Protein AF-A0A1Q3MU65-F1 (afdb_monomer_lite)

Radius of gyration: 42.73 Å; chains: 1; bounding box: 101×89×123 Å

Secondary structure (DSSP, 8-state):
--STTSSSSTTT-----PPPTT----HHHHHHHGGGS-TTS-HHHHHHHHHHHHHHHHHHHHHHHHHH-TT-HHHHHHHHHHHHHHHHTT-GGGHHHHHHHHHHHHHH-TT-HHHHHHHHHHHHHTT-HHHHHHHHHHHHHH-TT-HHHHHHHHHHHHHTT-HHHHHHHHHHHHHH-TT-HHHHHHHHHHHHHHT-HHHHHHHHHHHHHHH-TTSHHHHHHHHHHHHHHHHHHHHHHHHHHHHHHHTSPPP-PPPEEEEEEEEEEEEEEEEEEE--BTTTTT--SS-----------------S------------SSS-----------SEEEEEEEEEEEE--EEEEETT--EEEEEEEEEEEEEP-TT-PEEEEEEEEEEEEEEEEEE-TTSEEEEEEEEEEEEESS---TTS-GGG----EEEEEEEEEEEEETT--EEEEEEEEEEEEEEEEE-TTGGGSTTTHHHHEEEEEEEEEEEEEEEEEEEE-S-------TT---HHHHHHHHTT--SSGGGSTHHHHHHHHHH-SS--SS-TTSSPPTTHHHHHS-HHHHHHHHHHHTT-

pLDDT: mean 74.84, std 19.85, range [22.09, 95.06]

Foldseek 3Di:
DPDVPPPPPVVPPPPPPDPDVQDWFDPVLLVLCVVQADPPLDSVVLRCCCRPVHLVVSLVSLVVSCVVVVLRLVSLQVNLVSLVVVVVVPPVVSLVVSLVSLVSSCVSPVLQLLSLQVNLLSCVVVVVLLSSLVSLLSSCVNPVLDLQSLLSNLVSCVSVLVLQSNQLSLVVSCVRPVLDLLSLLSQLLSCLLLPVLVSNVVSLVSNCVVPPCPDPVSVVSVVLSVVSVVLVVVLVVVCVVVVVVPVPPPDDFFFKKKKKKKKKKKKKKKKKKAFAALVVLPPDPDDDDDDDDDDDDDDDDDDDDDPDDPDDDDDDVDPDRDDRRDDDQCHIDIDMDMDIDMDIDMDMDGAQDKDKDDDWDWDWAWADDPPDTDIDTDIFAKMKIKHFHDADPQQKTKMWIKIKGKDWPDDDDPPDDRVPDDTDIDIDIDTDTDIGGAQDKDWPDKDKDKDKDWDKDFDPPQCPDPPSVSHGMMIMIIIMIMIITMMMHMHTPDPPPPCPVLPPPRPSNVVCVVVVSRDPSPPTPSSSSSVSQVPDPPHPSPDDPSRDDRCPPLSPDDPSVVSVVSSVPSPD

Structure (mmCIF, N/CA/C/O backbone):
data_AF-A0A1Q3MU65-F1
#
_entry.id   AF-A0A1Q3MU65-F1
#
loop_
_atom_site.group_PDB
_atom_site.id
_atom_site.type_symbol
_atom_site.label_atom_id
_atom_site.label_alt_id
_atom_site.label_comp_id
_atom_site.label_asym_id
_atom_site.label_entity_id
_atom_site.label_seq_id
_atom_site.pdbx_PDB_ins_code
_atom_site.Cartn_x
_atom_site.Cartn_y
_atom_site.Cartn_z
_atom_site.occupancy
_atom_site.B_iso_or_equiv
_atom_site.auth_seq_id
_atom_site.auth_comp_id
_atom_site.auth_asym_id
_atom_site.auth_atom_id
_atom_site.pdbx_PDB_model_num
ATOM 1 N N . MET A 1 1 ? -37.447 -40.517 28.071 1.00 39.00 1 MET A N 1
ATOM 2 C CA . MET A 1 1 ? -36.592 -40.865 29.228 1.00 39.00 1 MET A CA 1
ATOM 3 C C . MET A 1 1 ? -35.454 -41.737 28.698 1.00 39.00 1 MET A C 1
ATOM 5 O O . MET A 1 1 ? -35.758 -42.756 28.100 1.00 39.00 1 MET A O 1
ATOM 9 N N . LYS A 1 2 ? -34.194 -41.286 28.843 1.00 32.81 2 LYS A N 1
ATOM 10 C CA . LYS A 1 2 ? -32.929 -41.868 28.318 1.00 32.81 2 LYS A CA 1
ATOM 11 C C . LYS A 1 2 ? -32.701 -41.796 26.791 1.00 32.81 2 LYS A C 1
ATOM 13 O O . LYS A 1 2 ? -32.951 -42.760 26.094 1.00 32.81 2 LYS A O 1
ATOM 18 N N . ILE A 1 3 ? -32.207 -40.643 26.318 1.00 26.06 3 ILE A N 1
ATOM 19 C CA . ILE A 1 3 ? -31.407 -40.426 25.072 1.00 26.06 3 ILE A CA 1
ATOM 20 C C . ILE A 1 3 ? -30.943 -38.952 24.962 1.00 26.06 3 ILE A C 1
ATOM 22 O O . ILE A 1 3 ? -30.071 -38.615 24.176 1.00 26.06 3 ILE A O 1
ATOM 26 N N . TRP A 1 4 ? -31.424 -38.074 25.847 1.00 23.20 4 TRP A N 1
ATOM 27 C CA . TRP A 1 4 ? -31.027 -36.660 25.943 1.00 23.20 4 TRP A CA 1
ATOM 28 C C . TRP A 1 4 ? -29.840 -36.360 26.882 1.00 23.20 4 TRP A C 1
ATOM 30 O O . TRP A 1 4 ? -29.605 -35.210 27.231 1.00 23.20 4 TRP A O 1
ATOM 40 N N . TRP A 1 5 ? -29.082 -37.377 27.305 1.00 22.45 5 TRP A N 1
ATOM 41 C CA . TRP A 1 5 ? -27.950 -37.215 28.239 1.00 22.45 5 TRP A CA 1
ATOM 42 C C . TRP A 1 5 ? -26.574 -37.542 27.639 1.00 22.45 5 TRP A C 1
ATOM 44 O O . TRP A 1 5 ? -25.574 -37.419 28.331 1.00 22.45 5 TRP A O 1
ATOM 54 N N . PHE A 1 6 ? -26.498 -37.908 26.354 1.00 22.72 6 PHE A N 1
ATOM 55 C CA . PHE A 1 6 ? -25.228 -38.251 25.692 1.00 22.72 6 PHE A CA 1
ATOM 56 C C . PHE A 1 6 ? -24.693 -37.175 24.729 1.00 22.72 6 PHE A C 1
ATOM 58 O O . PHE A 1 6 ? -23.551 -37.265 24.297 1.00 22.72 6 PHE A O 1
ATOM 65 N N . PHE A 1 7 ? -25.469 -36.125 24.437 1.00 24.47 7 PHE A N 1
ATOM 66 C CA . PHE A 1 7 ? -25.072 -35.059 23.501 1.00 24.47 7 PHE A CA 1
ATOM 67 C C . PHE A 1 7 ? -24.537 -33.782 24.171 1.00 24.47 7 PHE A C 1
ATOM 69 O O . PHE A 1 7 ? -24.092 -32.872 23.480 1.00 24.47 7 PHE A O 1
ATOM 76 N N . CYS A 1 8 ? -24.517 -33.720 25.507 1.00 22.20 8 CYS A N 1
ATOM 77 C CA . CYS A 1 8 ? -24.066 -32.540 26.258 1.00 22.20 8 CYS A CA 1
ATOM 78 C C . CYS A 1 8 ? -22.676 -32.705 26.912 1.00 22.20 8 CYS A C 1
ATOM 80 O O . CYS A 1 8 ? -22.197 -31.786 27.568 1.00 22.20 8 CYS A O 1
ATOM 82 N N . SER A 1 9 ? -22.006 -33.850 26.719 1.00 22.09 9 SER A N 1
ATOM 83 C CA . SER A 1 9 ? -20.709 -34.159 27.353 1.00 22.09 9 SER A CA 1
ATOM 84 C C . SER A 1 9 ? -19.505 -34.126 26.404 1.00 22.09 9 SER A C 1
ATOM 86 O O . SER A 1 9 ? -18.377 -34.230 26.874 1.00 22.09 9 SER A O 1
ATOM 88 N N . PHE A 1 10 ? -19.700 -33.908 25.099 1.00 24.70 10 PHE A N 1
ATOM 89 C CA . PHE A 1 10 ? -18.589 -33.791 24.138 1.00 24.70 10 PHE A CA 1
ATOM 90 C C . PHE A 1 10 ? -18.058 -32.358 23.941 1.00 24.70 10 PHE A C 1
ATOM 92 O O . PHE A 1 10 ? -17.106 -32.159 23.197 1.00 24.70 10 PHE A O 1
ATOM 99 N N . LEU A 1 11 ? -18.622 -31.367 24.644 1.00 28.59 11 LEU A N 1
ATOM 100 C CA . LEU A 1 11 ? -18.177 -29.963 24.605 1.00 28.59 11 LEU A CA 1
ATOM 101 C C . LEU A 1 11 ? -17.511 -29.476 25.908 1.00 28.59 11 LEU A C 1
ATOM 103 O O . LEU A 1 11 ? -17.136 -28.312 25.994 1.00 28.59 11 LEU A O 1
ATOM 107 N N . ILE A 1 12 ? -17.329 -30.347 26.914 1.00 28.69 12 ILE A N 1
ATOM 108 C CA . ILE A 1 12 ? -16.672 -29.997 28.197 1.00 28.69 12 ILE A CA 1
ATOM 109 C C . ILE A 1 12 ? -15.498 -30.940 28.549 1.00 28.69 12 ILE A C 1
ATOM 111 O O . ILE A 1 12 ? -14.670 -30.608 29.391 1.00 28.69 12 ILE A O 1
ATOM 115 N N . ALA A 1 13 ? -15.318 -32.063 27.851 1.00 25.31 13 ALA A N 1
ATOM 116 C CA . ALA A 1 13 ? -14.166 -32.952 28.032 1.00 25.31 13 ALA A CA 1
ATOM 117 C C . ALA A 1 13 ? -13.263 -32.934 26.789 1.00 25.31 13 ALA A C 1
ATOM 119 O O . ALA A 1 13 ? -13.209 -33.880 26.013 1.00 25.31 13 ALA A O 1
ATOM 120 N N . GLY A 1 14 ? -12.580 -31.805 26.605 1.00 27.66 14 GLY A N 1
ATOM 121 C CA . GLY A 1 14 ? -11.481 -31.626 25.657 1.00 27.66 14 GLY A CA 1
ATOM 122 C C . GLY A 1 14 ? -10.165 -31.249 26.336 1.00 27.66 14 GLY A C 1
ATOM 123 O O . GLY A 1 14 ? -9.223 -30.877 25.651 1.00 27.66 14 GLY A O 1
ATOM 124 N N . CYS A 1 15 ? -10.067 -31.386 27.663 1.00 30.02 15 CYS A N 1
ATOM 125 C CA . CYS A 1 15 ? -8.806 -31.779 28.284 1.00 30.02 15 CYS A CA 1
ATOM 126 C C . CYS A 1 15 ? -8.511 -33.218 27.832 1.00 30.02 15 CYS A C 1
ATOM 128 O O . CYS A 1 15 ? -8.656 -34.163 28.605 1.00 30.02 15 CYS A O 1
ATOM 130 N N . ALA A 1 16 ? -8.147 -33.400 26.560 1.00 27.98 16 ALA A N 1
ATOM 131 C CA . ALA A 1 16 ? -7.279 -34.510 26.223 1.00 27.98 16 ALA A CA 1
ATOM 132 C C . ALA A 1 16 ? -6.021 -34.272 27.057 1.00 27.98 16 ALA A C 1
ATOM 134 O O . ALA A 1 16 ? -5.451 -33.181 27.005 1.00 27.98 16 ALA A O 1
ATOM 135 N N . SER A 1 17 ? -5.680 -35.246 27.899 1.00 30.94 17 SER A N 1
ATOM 136 C CA . SER A 1 17 ? -4.366 -35.373 28.521 1.00 30.94 17 SER A CA 1
ATOM 137 C C . SER A 1 17 ? -3.321 -34.745 27.608 1.00 30.94 17 SER A C 1
ATOM 139 O O . SER A 1 17 ? -3.145 -35.219 26.482 1.00 30.94 17 SER A O 1
ATOM 141 N N . SER A 1 18 ? -2.700 -33.650 28.062 1.00 29.50 18 SER A N 1
ATOM 142 C CA . SER A 1 18 ? -1.551 -33.094 27.360 1.00 29.50 18 SER A CA 1
ATOM 143 C C . SER A 1 18 ? -0.600 -34.260 27.121 1.00 29.50 18 SER A C 1
ATOM 145 O O . SER A 1 18 ? -0.284 -34.954 28.100 1.00 29.50 18 SER A O 1
ATOM 147 N N . PRO A 1 19 ? -0.178 -34.517 25.878 1.00 31.98 19 PRO A N 1
ATOM 148 C CA . PRO A 1 19 ? 0.861 -35.494 25.650 1.00 31.98 19 PRO A CA 1
ATOM 149 C C . PRO A 1 19 ? 2.034 -35.088 26.543 1.00 31.98 19 PRO A C 1
ATOM 151 O O . PRO A 1 19 ? 2.392 -33.907 26.612 1.00 31.98 19 PRO A O 1
ATOM 154 N N . GLY A 1 20 ? 2.585 -36.033 27.305 1.00 27.95 20 GLY A N 1
ATOM 155 C CA . GLY A 1 20 ? 3.822 -35.768 28.031 1.00 27.95 20 GLY A CA 1
ATOM 156 C C . GLY A 1 20 ? 4.868 -35.208 27.055 1.00 27.95 20 GLY A C 1
ATOM 157 O O . GLY A 1 20 ? 4.799 -35.500 25.856 1.00 27.95 20 GLY A O 1
ATOM 158 N N . PRO A 1 21 ? 5.826 -34.389 27.517 1.00 29.97 21 PRO A N 1
ATOM 159 C CA . PRO A 1 21 ? 6.860 -33.841 26.647 1.00 29.97 21 PRO A CA 1
ATOM 160 C C . PRO A 1 21 ? 7.620 -35.004 25.983 1.00 29.97 21 PRO A C 1
ATOM 162 O O . PRO A 1 21 ? 8.436 -35.652 26.631 1.00 29.97 21 PRO A O 1
ATOM 165 N N . GLY A 1 22 ? 7.302 -35.315 24.720 1.00 41.25 22 GLY A N 1
ATOM 166 C CA . GLY A 1 22 ? 7.875 -36.457 23.995 1.00 41.25 22 GLY A CA 1
ATOM 167 C C . GLY A 1 22 ? 6.942 -37.221 23.046 1.00 41.25 22 GLY A C 1
ATOM 168 O O . GLY A 1 22 ? 7.443 -37.981 22.222 1.00 41.25 22 GLY A O 1
ATOM 169 N N . GLU A 1 23 ? 5.620 -37.041 23.096 1.00 46.47 23 GLU A N 1
ATOM 170 C CA . GLU A 1 23 ? 4.720 -37.705 22.137 1.00 46.47 23 GLU A CA 1
ATOM 171 C C . GLU A 1 23 ? 4.645 -36.927 20.805 1.00 46.47 23 GLU A C 1
ATOM 173 O O . GLU A 1 23 ? 4.354 -35.728 20.765 1.00 46.47 23 GLU A O 1
ATOM 178 N N . GLY A 1 24 ? 4.967 -37.607 19.696 1.00 55.44 24 GLY A N 1
ATOM 179 C CA . GLY A 1 24 ? 4.911 -37.058 18.334 1.00 55.44 24 GLY A CA 1
ATOM 180 C C . GLY A 1 24 ? 3.488 -36.702 17.872 1.00 55.44 24 GLY A C 1
ATOM 181 O O . GLY A 1 24 ? 2.519 -36.859 18.610 1.00 55.44 24 GLY A O 1
ATOM 182 N N . LEU A 1 25 ? 3.336 -36.219 16.629 1.00 61.00 25 LEU A N 1
ATOM 183 C CA . LEU A 1 25 ? 2.007 -35.936 16.060 1.00 61.00 25 LEU A CA 1
ATOM 184 C C . LEU A 1 25 ? 1.101 -37.178 16.140 1.00 61.00 25 LEU A C 1
ATOM 186 O O . LEU A 1 25 ? 1.447 -38.235 15.614 1.00 61.00 25 LEU A O 1
ATOM 190 N N . GLN A 1 26 ? -0.076 -37.034 16.755 1.00 64.31 26 GLN A N 1
ATOM 191 C CA . GLN A 1 26 ? -1.047 -38.123 16.880 1.00 64.31 26 GLN A CA 1
ATOM 192 C C . GLN A 1 26 ? -1.518 -38.614 15.495 1.00 64.31 26 GLN A C 1
ATOM 194 O O . GLN A 1 26 ? -1.752 -37.799 14.600 1.00 64.31 26 GLN A O 1
ATOM 199 N N . PRO A 1 27 ? -1.752 -39.924 15.308 1.00 66.00 27 PRO A N 1
ATOM 200 C CA . PRO A 1 27 ? -2.119 -40.495 14.006 1.00 66.00 27 PRO A CA 1
ATOM 201 C C . PRO A 1 27 ? -3.428 -39.921 13.438 1.00 66.00 27 PRO A C 1
ATOM 203 O O . PRO A 1 27 ? -3.537 -39.692 12.236 1.00 66.00 27 PRO A O 1
ATOM 206 N N . VAL A 1 28 ? -4.382 -39.575 14.308 1.00 66.44 28 VAL A N 1
ATOM 207 C CA . VAL A 1 28 ? -5.668 -38.952 13.941 1.00 66.44 28 VAL A CA 1
ATOM 208 C C . VAL A 1 28 ? -5.478 -37.607 13.225 1.00 66.44 28 VAL A C 1
ATOM 210 O O . VAL A 1 28 ? -6.265 -37.229 12.362 1.00 66.44 28 VAL A O 1
ATOM 213 N N . ILE A 1 29 ? -4.424 -36.865 13.564 1.00 64.19 29 ILE A N 1
ATOM 214 C CA . ILE A 1 29 ? -4.100 -35.570 12.951 1.00 64.19 29 ILE A CA 1
ATOM 215 C C . ILE A 1 29 ? -3.572 -35.767 11.526 1.00 64.19 29 ILE A C 1
ATOM 217 O O . ILE A 1 29 ? -3.898 -34.996 10.622 1.00 64.19 29 ILE A O 1
ATOM 221 N N . LEU A 1 30 ? -2.776 -36.814 11.319 1.00 69.94 30 LEU A N 1
ATOM 222 C CA . LEU A 1 30 ? -2.179 -37.130 10.025 1.00 69.94 30 LEU A CA 1
ATOM 223 C C . LEU A 1 30 ? -3.255 -37.582 9.031 1.00 69.94 30 LEU A C 1
ATOM 225 O O . LEU A 1 30 ? -3.238 -37.156 7.879 1.00 69.94 30 LEU A O 1
ATOM 229 N N . GLU A 1 31 ? -4.259 -38.338 9.481 1.00 71.06 31 GLU A N 1
ATOM 230 C CA . GLU A 1 31 ? -5.426 -38.661 8.650 1.00 71.06 31 GLU A CA 1
ATOM 231 C C . GLU A 1 31 ? -6.207 -37.411 8.221 1.00 71.06 31 GLU A C 1
ATOM 233 O O . GLU A 1 31 ? -6.632 -37.317 7.071 1.00 71.06 31 GLU A O 1
ATOM 238 N N . LYS A 1 32 ? -6.336 -36.415 9.106 1.00 70.50 32 LYS A N 1
ATOM 239 C CA . LYS A 1 32 ? -7.050 -35.159 8.816 1.00 70.50 32 LYS A CA 1
ATOM 240 C C . LYS A 1 32 ? -6.318 -34.237 7.845 1.00 70.50 32 LYS A C 1
ATOM 242 O O . LYS A 1 32 ? -6.966 -33.501 7.109 1.00 70.50 32 LYS A O 1
ATOM 247 N N . MET A 1 33 ? -4.986 -34.256 7.831 1.00 72.88 33 MET A N 1
ATOM 248 C CA . MET A 1 33 ? -4.192 -33.469 6.877 1.00 72.88 33 MET A CA 1
ATOM 249 C C . MET A 1 33 ? -4.111 -34.115 5.490 1.00 72.88 33 MET A C 1
ATOM 251 O O . MET A 1 33 ? -3.923 -33.411 4.499 1.00 72.88 33 MET A O 1
ATOM 255 N N . ARG A 1 34 ? -4.296 -35.437 5.403 1.00 78.88 34 ARG A N 1
ATOM 256 C CA . ARG A 1 34 ? -4.172 -36.222 4.169 1.00 78.88 34 ARG A CA 1
ATOM 257 C C . ARG A 1 34 ? -4.911 -35.660 2.940 1.00 78.88 34 ARG A C 1
ATOM 259 O O . ARG A 1 34 ? -4.275 -35.618 1.895 1.00 78.88 34 ARG A O 1
ATOM 266 N N . PRO A 1 35 ? -6.178 -35.201 2.998 1.00 81.75 35 PRO A N 1
ATOM 267 C CA . PRO A 1 35 ? -6.878 -34.727 1.798 1.00 81.75 35 PRO A CA 1
ATOM 268 C C . PRO A 1 35 ? -6.326 -33.412 1.225 1.00 81.75 35 PRO A C 1
ATOM 270 O O . PRO A 1 35 ? -6.610 -33.081 0.077 1.00 81.75 35 PRO A O 1
ATOM 273 N N . HIS A 1 36 ? -5.553 -32.648 2.000 1.00 82.19 36 HIS A N 1
ATOM 274 C CA . HIS A 1 36 ? -5.053 -31.331 1.592 1.00 82.19 36 HIS A CA 1
ATOM 275 C C . HIS A 1 36 ? -3.617 -31.365 1.054 1.00 82.19 36 HIS A C 1
ATOM 277 O O . HIS A 1 36 ? -3.122 -30.366 0.520 1.00 82.19 36 HIS A O 1
ATOM 283 N N . VAL A 1 37 ? -2.942 -32.506 1.173 1.00 85.00 37 VAL A N 1
ATOM 284 C CA . VAL A 1 37 ? -1.525 -32.668 0.853 1.00 85.00 37 VAL A CA 1
ATOM 285 C C . VAL A 1 37 ? -1.368 -33.734 -0.245 1.00 85.00 37 VAL A C 1
ATOM 287 O O . VAL A 1 37 ? -2.179 -34.654 -0.296 1.00 85.00 37 VAL A O 1
ATOM 290 N N . PRO A 1 38 ? -0.386 -33.629 -1.165 1.00 87.12 38 PRO A N 1
ATOM 291 C CA . PRO A 1 38 ? -0.252 -34.594 -2.258 1.00 87.12 38 PRO A CA 1
ATOM 292 C C . PRO A 1 38 ? 0.031 -36.020 -1.764 1.00 87.12 38 PRO A C 1
ATOM 294 O O . PRO A 1 38 ? 0.754 -36.190 -0.785 1.00 87.12 38 PRO A O 1
ATOM 297 N N . ASP A 1 39 ? -0.433 -37.038 -2.497 1.00 85.69 39 ASP A N 1
ATOM 298 C CA . ASP A 1 39 ? -0.292 -38.458 -2.113 1.00 85.69 39 ASP A CA 1
ATOM 299 C C . ASP A 1 39 ? 1.160 -38.907 -1.879 1.00 85.69 39 ASP A C 1
ATOM 301 O O . ASP A 1 39 ? 1.423 -39.791 -1.064 1.00 85.69 39 ASP A O 1
ATOM 305 N N . PHE A 1 40 ? 2.119 -38.299 -2.584 1.00 87.38 40 PHE A N 1
ATOM 306 C CA . PHE A 1 40 ? 3.542 -38.616 -2.441 1.00 87.38 40 PHE A CA 1
ATOM 307 C C . PHE A 1 40 ? 4.171 -38.039 -1.162 1.00 87.38 40 PHE A C 1
ATOM 309 O O . PHE A 1 40 ? 5.275 -38.434 -0.788 1.00 87.38 40 PHE A O 1
ATOM 316 N N . PHE A 1 41 ? 3.511 -37.090 -0.494 1.00 89.12 41 PHE A N 1
ATOM 317 C CA . PHE A 1 41 ? 4.013 -36.498 0.738 1.00 89.12 41 PHE A CA 1
ATOM 318 C C . PHE A 1 41 ? 3.663 -37.392 1.925 1.00 89.12 41 PHE A C 1
ATOM 320 O O . PHE A 1 41 ? 2.512 -37.482 2.360 1.00 89.12 41 PHE A O 1
ATOM 327 N N . ASN A 1 42 ? 4.674 -38.052 2.483 1.00 88.25 42 ASN A N 1
ATOM 328 C CA . ASN A 1 42 ? 4.468 -38.968 3.591 1.00 88.25 42 ASN A CA 1
ATOM 329 C C . ASN A 1 42 ? 4.348 -38.197 4.916 1.00 88.25 42 ASN A C 1
ATOM 331 O O . ASN A 1 42 ? 5.341 -37.814 5.537 1.00 88.25 42 ASN A O 1
ATOM 335 N N . LEU A 1 43 ? 3.108 -38.010 5.373 1.00 83.88 43 LEU A N 1
ATOM 336 C CA . LEU A 1 43 ? 2.783 -37.314 6.622 1.00 83.88 43 LEU A CA 1
ATOM 337 C C . LEU A 1 43 ? 3.397 -37.978 7.867 1.00 83.88 43 LEU A C 1
ATOM 339 O O . LEU A 1 43 ? 3.814 -37.275 8.788 1.00 83.88 43 LEU A O 1
ATOM 343 N N . ASN A 1 44 ? 3.524 -39.308 7.886 1.00 84.69 44 ASN A N 1
ATOM 344 C CA . ASN A 1 44 ? 4.162 -40.025 8.996 1.00 84.69 44 ASN A CA 1
ATOM 345 C C . ASN A 1 44 ? 5.668 -39.745 9.037 1.00 84.69 44 ASN A C 1
ATOM 347 O O . ASN A 1 44 ? 6.233 -39.516 10.106 1.00 84.69 44 ASN A O 1
ATOM 351 N N . GLN A 1 45 ? 6.313 -39.715 7.868 1.00 85.94 45 GLN A N 1
ATOM 352 C CA . GLN A 1 45 ? 7.723 -39.349 7.757 1.00 85.94 45 GLN A CA 1
ATOM 353 C C . GLN A 1 45 ? 7.944 -37.892 8.185 1.00 85.94 45 GLN A C 1
ATOM 355 O O . GLN A 1 45 ? 8.862 -37.614 8.953 1.00 85.94 45 GLN A O 1
ATOM 360 N N . PHE A 1 46 ? 7.077 -36.973 7.752 1.00 87.25 46 PHE A N 1
ATOM 361 C CA . PHE A 1 46 ? 7.111 -35.577 8.188 1.00 87.25 46 PHE A CA 1
ATOM 362 C C . PHE A 1 46 ? 7.014 -35.449 9.716 1.00 87.25 46 PHE A C 1
ATOM 364 O O . PHE A 1 46 ? 7.824 -34.751 10.327 1.00 87.25 46 PHE A O 1
ATOM 371 N N . ALA A 1 47 ? 6.076 -36.165 10.343 1.00 82.69 47 ALA A N 1
ATOM 372 C CA . ALA A 1 47 ? 5.913 -36.176 11.794 1.00 82.69 47 ALA A CA 1
ATOM 373 C C . ALA A 1 47 ? 7.169 -36.670 12.531 1.00 82.69 47 ALA A C 1
ATOM 375 O O . ALA A 1 47 ? 7.579 -36.052 13.513 1.00 82.69 47 ALA A O 1
ATOM 376 N N . GLN A 1 48 ? 7.802 -37.739 12.035 1.00 84.12 48 GLN A N 1
ATOM 377 C CA . GLN A 1 48 ? 9.041 -38.286 12.604 1.00 84.12 48 GLN A CA 1
ATOM 378 C C . GLN A 1 48 ? 10.229 -37.331 12.456 1.00 84.12 48 GLN A C 1
ATOM 380 O O . GLN A 1 48 ? 11.017 -37.166 13.387 1.00 84.12 48 GLN A O 1
ATOM 385 N N . ILE A 1 49 ? 10.370 -36.685 11.294 1.00 86.19 49 ILE A N 1
ATOM 386 C CA . ILE A 1 49 ? 11.420 -35.683 11.068 1.00 86.19 49 ILE A CA 1
ATOM 387 C C . ILE A 1 49 ? 11.228 -34.520 12.040 1.00 86.19 49 ILE A C 1
ATOM 389 O O . ILE A 1 49 ? 12.190 -34.073 12.664 1.00 86.19 49 ILE A O 1
ATOM 393 N N . LEU A 1 50 ? 9.987 -34.063 12.213 1.00 84.31 50 LEU A N 1
ATOM 394 C CA . LEU A 1 50 ? 9.694 -32.945 13.093 1.00 84.31 50 LEU A CA 1
ATOM 395 C C . LEU A 1 50 ? 9.995 -33.262 14.564 1.00 84.31 50 LEU A C 1
ATOM 397 O O . LEU A 1 50 ? 10.566 -32.413 15.249 1.00 84.31 50 LEU A O 1
ATOM 401 N N . SER A 1 51 ? 9.647 -34.463 15.041 1.00 81.44 51 SER A N 1
ATOM 402 C CA . SER A 1 51 ? 9.910 -34.870 16.426 1.00 81.44 51 SER A CA 1
ATOM 403 C C . SER A 1 51 ? 11.394 -35.115 16.700 1.00 81.44 51 SER A C 1
ATOM 405 O O . SER A 1 51 ? 11.883 -34.741 17.762 1.00 81.44 51 SER A O 1
ATOM 407 N N . ASN A 1 52 ? 12.116 -35.725 15.754 1.00 83.06 52 ASN A N 1
ATOM 408 C CA . ASN A 1 52 ? 13.468 -36.236 16.003 1.00 83.06 52 ASN A CA 1
ATOM 409 C C . ASN A 1 52 ? 14.575 -35.270 15.557 1.00 83.06 52 ASN A C 1
ATOM 411 O O . ASN A 1 52 ? 15.612 -35.182 16.208 1.00 83.06 52 ASN A O 1
ATOM 415 N N . GLN A 1 53 ? 14.386 -34.580 14.429 1.00 81.06 53 GLN A N 1
ATOM 416 C CA . GLN A 1 53 ? 15.421 -33.771 13.765 1.00 81.06 53 GLN A CA 1
ATOM 417 C C . GLN A 1 53 ? 15.130 -32.260 13.797 1.00 81.06 53 GLN A C 1
ATOM 419 O O . GLN A 1 53 ? 15.976 -31.453 13.396 1.00 81.06 53 GLN A O 1
ATOM 424 N N . GLY A 1 54 ? 13.946 -31.864 14.271 1.00 84.31 54 GLY A N 1
ATOM 425 C CA . GLY A 1 54 ? 13.546 -30.473 14.464 1.00 84.31 54 GLY A CA 1
ATOM 426 C C . GLY A 1 54 ? 12.986 -29.773 13.219 1.00 84.31 54 GLY A C 1
ATOM 427 O O . GLY A 1 54 ? 12.857 -30.335 12.129 1.00 84.31 54 GLY A O 1
ATOM 428 N N . THR A 1 55 ? 12.643 -28.495 13.392 1.00 87.62 55 THR A N 1
ATOM 429 C CA . THR A 1 55 ? 11.967 -27.640 12.395 1.00 87.62 55 THR A CA 1
ATOM 430 C C . THR A 1 55 ? 12.773 -27.460 11.109 1.00 87.62 55 THR A C 1
ATOM 432 O O . THR A 1 55 ? 12.189 -27.409 10.028 1.00 87.62 55 THR A O 1
ATOM 435 N N . GLY A 1 56 ? 14.107 -27.389 11.207 1.00 88.75 56 GLY A N 1
ATOM 436 C CA . GLY A 1 56 ? 15.021 -27.206 10.072 1.00 88.75 56 GLY A CA 1
ATOM 437 C C . GLY A 1 56 ? 14.885 -28.304 9.019 1.00 88.75 56 GLY A C 1
ATOM 438 O O . GLY A 1 56 ? 14.591 -28.028 7.855 1.00 88.75 56 GLY A O 1
ATOM 439 N N . HIS A 1 57 ? 15.029 -29.559 9.450 1.00 90.19 57 HIS A N 1
ATOM 440 C CA . HIS A 1 57 ? 14.900 -30.732 8.585 1.00 90.19 57 HIS A CA 1
ATOM 441 C C . HIS A 1 57 ? 13.467 -30.904 8.069 1.00 90.19 57 HIS A C 1
ATOM 443 O O . HIS A 1 57 ? 13.268 -31.250 6.904 1.00 90.19 57 HIS A O 1
ATOM 449 N N . ALA A 1 58 ? 12.466 -30.580 8.894 1.00 90.44 58 ALA A N 1
ATOM 450 C CA . ALA A 1 58 ? 11.069 -30.600 8.474 1.00 90.44 58 ALA A CA 1
ATOM 451 C C . ALA A 1 58 ? 10.797 -29.599 7.333 1.00 90.44 58 ALA A C 1
ATOM 453 O O . ALA A 1 58 ? 10.136 -29.952 6.358 1.00 90.44 58 ALA A O 1
ATOM 454 N N . SER A 1 59 ? 11.353 -28.381 7.395 1.00 92.69 59 SER A N 1
ATOM 455 C CA . SER A 1 59 ? 11.218 -27.405 6.301 1.00 92.69 59 SER A CA 1
ATOM 456 C C . SER A 1 59 ? 11.933 -27.875 5.036 1.00 92.69 59 SER A C 1
ATOM 458 O O . SER A 1 59 ? 11.392 -27.715 3.946 1.00 92.69 59 SER A O 1
ATOM 460 N N . LEU A 1 60 ? 13.107 -28.510 5.143 1.00 92.12 60 LEU A N 1
ATOM 461 C CA . LEU A 1 60 ? 13.786 -29.095 3.978 1.00 92.12 60 LEU A CA 1
ATOM 462 C C . LEU A 1 60 ? 12.924 -30.161 3.288 1.00 92.12 60 LEU A C 1
ATOM 464 O O . LEU A 1 60 ? 12.789 -30.125 2.066 1.00 92.12 60 LEU A O 1
ATOM 468 N N . TYR A 1 61 ? 12.291 -31.049 4.057 1.00 93.44 61 TYR A N 1
ATOM 469 C CA . TYR A 1 61 ? 11.374 -32.058 3.522 1.00 93.44 61 TYR A CA 1
ATOM 470 C C . TYR A 1 61 ? 10.163 -31.425 2.817 1.00 93.44 61 TYR A C 1
ATOM 472 O O . TYR A 1 61 ? 9.808 -31.810 1.703 1.00 93.44 61 TYR A O 1
ATOM 480 N N . VAL A 1 62 ? 9.567 -30.388 3.414 1.00 92.62 62 VAL A N 1
ATOM 481 C CA . VAL A 1 62 ? 8.457 -29.647 2.793 1.00 92.62 62 VAL A CA 1
ATOM 482 C C . VAL A 1 62 ? 8.909 -28.916 1.523 1.00 92.62 62 VAL A C 1
ATOM 484 O O . VAL A 1 62 ? 8.192 -28.933 0.528 1.00 92.62 62 VAL A O 1
ATOM 487 N N . ASN A 1 63 ? 10.112 -28.337 1.496 1.00 93.31 63 ASN A N 1
ATOM 488 C CA . ASN A 1 63 ? 10.662 -27.682 0.303 1.00 93.31 63 ASN A CA 1
ATOM 489 C C . ASN A 1 63 ? 10.934 -28.675 -0.839 1.00 93.31 63 ASN A C 1
ATOM 491 O O . ASN A 1 63 ? 10.708 -28.344 -2.003 1.00 93.31 63 ASN A O 1
ATOM 495 N N . GLN A 1 64 ? 11.364 -29.902 -0.526 1.00 93.31 64 GLN A N 1
ATOM 496 C CA . GLN A 1 64 ? 11.469 -30.985 -1.512 1.00 93.31 64 GLN A CA 1
ATOM 497 C C . GLN A 1 64 ? 10.096 -31.371 -2.072 1.00 93.31 64 GLN A C 1
ATOM 499 O O . GLN A 1 64 ? 9.962 -31.597 -3.268 1.00 93.31 64 GLN A O 1
ATOM 504 N N . ALA A 1 65 ? 9.057 -31.391 -1.240 1.00 92.12 65 ALA A N 1
ATOM 505 C CA . ALA A 1 65 ? 7.698 -31.637 -1.711 1.00 92.12 65 ALA A CA 1
ATOM 506 C C . ALA A 1 65 ? 7.158 -30.480 -2.572 1.00 92.12 65 ALA A C 1
ATOM 508 O O . ALA A 1 65 ? 6.489 -30.708 -3.580 1.00 92.12 65 ALA A O 1
ATOM 509 N N . LEU A 1 66 ? 7.489 -29.237 -2.214 1.00 93.19 66 LEU A N 1
ATOM 510 C CA . LEU A 1 66 ? 7.122 -28.037 -2.968 1.00 93.19 66 LEU A CA 1
ATOM 511 C C . LEU A 1 66 ? 7.806 -27.956 -4.338 1.00 93.19 66 LEU A C 1
ATOM 513 O O . LEU A 1 66 ? 7.220 -27.384 -5.254 1.00 93.19 66 LEU A O 1
ATOM 517 N N . SER A 1 67 ? 8.998 -28.539 -4.518 1.00 92.38 67 SER A N 1
ATOM 518 C CA . SER A 1 67 ? 9.629 -28.611 -5.845 1.00 92.38 67 SER A CA 1
ATOM 519 C C . SER A 1 67 ? 8.851 -29.519 -6.806 1.00 92.38 67 SER A C 1
ATOM 521 O O . SER A 1 67 ? 8.824 -29.256 -8.007 1.00 92.38 67 SER A O 1
ATOM 523 N N . MET A 1 68 ? 8.163 -30.536 -6.275 1.00 92.38 68 MET A N 1
ATOM 524 C CA . MET A 1 68 ? 7.301 -31.443 -7.040 1.00 92.38 68 MET A CA 1
ATOM 525 C C . MET A 1 68 ? 5.879 -30.889 -7.222 1.00 92.38 68 MET A C 1
ATOM 527 O O . MET A 1 68 ? 5.291 -31.036 -8.290 1.00 92.38 68 MET A O 1
ATOM 531 N N . ALA A 1 69 ? 5.322 -30.230 -6.199 1.00 92.00 69 ALA A N 1
ATOM 532 C CA . ALA A 1 69 ? 3.970 -29.665 -6.212 1.00 92.00 69 ALA A CA 1
ATOM 533 C C . ALA A 1 69 ? 3.952 -28.177 -5.799 1.00 92.00 69 ALA A C 1
ATOM 535 O O . ALA A 1 69 ? 3.422 -27.829 -4.739 1.00 92.00 69 ALA A O 1
ATOM 536 N N . PRO A 1 70 ? 4.452 -27.258 -6.650 1.00 91.62 70 PRO A N 1
ATOM 537 C CA . PRO A 1 70 ? 4.592 -25.841 -6.295 1.00 91.62 70 PRO A CA 1
ATOM 538 C C . PRO A 1 70 ? 3.253 -25.108 -6.120 1.00 91.62 70 PRO A C 1
ATOM 540 O O . PRO A 1 70 ? 3.214 -24.036 -5.518 1.00 91.62 70 PRO A O 1
ATOM 543 N N . ARG A 1 71 ? 2.151 -25.671 -6.637 1.00 91.94 71 ARG A N 1
ATOM 544 C CA . ARG A 1 71 ? 0.792 -25.104 -6.561 1.00 91.94 71 ARG A CA 1
ATOM 545 C C . ARG A 1 71 ? -0.059 -25.685 -5.424 1.00 91.94 71 ARG A C 1
ATOM 547 O O . ARG A 1 71 ? -1.266 -25.491 -5.435 1.00 91.94 71 ARG A O 1
ATOM 554 N N . ASN A 1 72 ? 0.519 -26.404 -4.460 1.00 90.44 72 ASN A N 1
ATOM 555 C CA . ASN A 1 72 ? -0.241 -26.893 -3.308 1.00 90.44 72 ASN A CA 1
ATOM 556 C C . ASN A 1 72 ? -0.238 -25.854 -2.168 1.00 90.44 72 ASN A C 1
ATOM 558 O O . ASN A 1 72 ? 0.806 -25.578 -1.576 1.00 90.44 72 ASN A O 1
ATOM 562 N N . ALA A 1 73 ? -1.406 -25.290 -1.844 1.00 90.12 73 ALA A N 1
ATOM 563 C CA . ALA A 1 73 ? -1.544 -24.265 -0.804 1.00 90.12 73 ALA A CA 1
ATOM 564 C C . ALA A 1 73 ? -1.200 -24.779 0.607 1.00 90.12 73 ALA A C 1
ATOM 566 O O . ALA A 1 73 ? -0.587 -24.054 1.389 1.00 90.12 73 ALA A O 1
ATOM 567 N N . CYS A 1 74 ? -1.549 -26.030 0.926 1.00 88.69 74 CYS A N 1
ATOM 568 C CA . CYS A 1 74 ? -1.307 -26.626 2.240 1.00 88.69 74 CYS A CA 1
ATOM 569 C C . CYS A 1 74 ? 0.194 -26.776 2.530 1.00 88.69 74 CYS A C 1
ATOM 571 O O . CYS A 1 74 ? 0.641 -26.438 3.622 1.00 88.69 74 CYS A O 1
ATOM 573 N N . LEU A 1 75 ? 0.997 -27.185 1.541 1.00 91.06 75 LEU A N 1
ATOM 574 C CA . LEU A 1 75 ? 2.454 -27.272 1.686 1.00 91.06 75 LEU A CA 1
ATOM 575 C C . LEU A 1 75 ? 3.097 -25.899 1.942 1.00 91.06 75 LEU A C 1
ATOM 577 O O . LEU A 1 75 ? 3.966 -25.785 2.807 1.00 91.06 75 LEU A O 1
ATOM 581 N N . HIS A 1 76 ? 2.650 -24.846 1.245 1.00 92.56 76 HIS A N 1
ATOM 582 C CA . HIS A 1 76 ? 3.102 -23.473 1.522 1.00 92.56 76 HIS A CA 1
ATOM 583 C C . HIS A 1 76 ? 2.697 -23.016 2.927 1.00 92.56 76 HIS A C 1
ATOM 585 O O . HIS A 1 76 ? 3.513 -22.421 3.627 1.00 92.56 76 HIS A O 1
ATOM 591 N N . LEU A 1 77 ? 1.482 -23.349 3.376 1.00 90.00 77 LEU A N 1
ATOM 592 C CA . LEU A 1 77 ? 1.006 -23.042 4.727 1.00 90.00 77 LEU A CA 1
ATOM 593 C C . LEU A 1 77 ? 1.855 -23.741 5.798 1.00 90.00 77 LEU A C 1
ATOM 595 O O . LEU A 1 77 ? 2.313 -23.082 6.731 1.00 90.00 77 LEU A O 1
ATOM 599 N N . ILE A 1 78 ? 2.116 -25.045 5.646 1.00 89.12 78 ILE A N 1
ATOM 600 C CA . ILE A 1 78 ? 2.976 -25.814 6.560 1.00 89.12 78 ILE A CA 1
ATOM 601 C C . ILE A 1 78 ? 4.374 -25.188 6.612 1.00 89.12 78 ILE A C 1
ATOM 603 O O . ILE A 1 78 ? 4.925 -25.004 7.695 1.00 89.12 78 ILE A O 1
ATOM 607 N N . ASN A 1 79 ? 4.945 -24.814 5.465 1.00 92.19 79 ASN A N 1
ATOM 608 C CA . ASN A 1 79 ? 6.268 -24.195 5.419 1.00 92.19 79 ASN A CA 1
ATOM 609 C C . ASN A 1 79 ? 6.290 -22.809 6.087 1.00 92.19 79 ASN A C 1
ATOM 611 O O . ASN A 1 79 ? 7.214 -22.504 6.837 1.00 92.19 79 ASN A O 1
ATOM 615 N N . GLY A 1 80 ? 5.251 -21.993 5.874 1.00 91.69 80 GLY A N 1
ATOM 616 C CA . GLY A 1 80 ? 5.087 -20.700 6.545 1.00 91.69 80 GLY A CA 1
ATOM 617 C C . GLY A 1 80 ? 5.029 -20.838 8.063 1.00 91.69 80 GLY A C 1
ATOM 618 O O . GLY A 1 80 ? 5.733 -20.121 8.775 1.00 91.69 80 GLY A O 1
ATOM 619 N N . PHE A 1 81 ? 4.290 -21.836 8.546 1.00 88.31 81 PHE A N 1
ATOM 620 C CA . PHE A 1 81 ? 4.229 -22.177 9.964 1.00 88.31 81 PHE A CA 1
ATOM 621 C C . PHE A 1 81 ? 5.584 -22.639 10.520 1.00 88.31 81 PHE A C 1
ATOM 623 O O . PHE A 1 81 ? 5.993 -22.214 11.601 1.00 88.31 81 PHE A O 1
ATOM 630 N N . LEU A 1 82 ? 6.331 -23.457 9.772 1.00 90.81 82 LEU A N 1
ATOM 631 C CA . LEU A 1 82 ? 7.678 -23.879 10.168 1.00 90.81 82 LEU A CA 1
ATOM 632 C C . LEU A 1 82 ? 8.653 -22.696 10.245 1.00 90.81 82 LEU A C 1
ATOM 634 O O . LEU A 1 82 ? 9.418 -22.610 11.202 1.00 90.81 82 LEU A O 1
ATOM 638 N N . TYR A 1 83 ? 8.615 -21.765 9.288 1.00 92.75 83 TYR A N 1
ATOM 639 C CA . TYR A 1 83 ? 9.444 -20.555 9.320 1.00 92.75 83 TYR A CA 1
ATOM 640 C C . TYR A 1 83 ? 9.107 -19.637 10.494 1.00 92.75 83 TYR A C 1
ATOM 642 O O . TYR A 1 83 ? 10.001 -19.052 11.111 1.00 92.75 83 TYR A O 1
ATOM 650 N N . GLU A 1 84 ? 7.829 -19.528 10.835 1.00 88.19 84 GLU A N 1
ATOM 651 C CA . GLU A 1 84 ? 7.382 -18.790 12.009 1.00 88.19 84 GLU A CA 1
ATOM 652 C C . GLU A 1 84 ? 7.888 -19.436 13.308 1.00 88.19 84 GLU A C 1
ATOM 654 O O . GLU A 1 84 ? 8.370 -18.743 14.206 1.00 88.19 84 GLU A O 1
ATOM 659 N N . GLU A 1 85 ? 7.873 -20.766 13.385 1.00 85.69 85 GLU A N 1
ATOM 660 C CA . GLU A 1 85 ? 8.422 -21.495 14.526 1.00 85.69 85 GLU A CA 1
ATOM 661 C C . GLU A 1 85 ? 9.953 -21.371 14.625 1.00 85.69 85 GLU A C 1
ATOM 663 O O . GLU A 1 85 ? 10.482 -21.180 15.718 1.00 85.69 85 GLU A O 1
ATOM 668 N N . MET A 1 86 ? 10.676 -21.397 13.502 1.00 88.75 86 MET A N 1
ATOM 669 C CA . MET A 1 86 ? 12.122 -21.117 13.475 1.00 88.75 86 MET A CA 1
ATOM 670 C C . MET A 1 86 ? 12.434 -19.700 13.955 1.00 88.75 86 MET A C 1
ATOM 672 O O . MET A 1 86 ? 13.376 -19.493 14.719 1.00 88.75 86 MET A O 1
ATOM 676 N N . THR A 1 87 ? 11.605 -18.731 13.562 1.00 88.25 87 THR A N 1
ATOM 677 C CA . THR A 1 87 ? 11.726 -17.346 14.031 1.00 88.25 87 THR A CA 1
ATOM 678 C C . THR A 1 87 ? 11.578 -17.280 15.553 1.00 88.25 87 THR A C 1
ATOM 680 O O . THR A 1 87 ? 12.336 -16.576 16.216 1.00 88.25 87 THR A O 1
ATOM 683 N N . ARG A 1 88 ? 10.668 -18.077 16.134 1.00 81.50 88 ARG A N 1
ATOM 684 C CA . ARG A 1 88 ? 10.500 -18.201 17.594 1.00 81.50 88 ARG A CA 1
ATOM 685 C C . ARG A 1 88 ? 11.704 -18.846 18.280 1.00 81.50 88 ARG A C 1
ATOM 687 O O . ARG A 1 88 ? 12.045 -18.457 19.391 1.00 81.50 88 ARG A O 1
ATOM 694 N N . GLN A 1 89 ? 12.346 -19.810 17.624 1.00 84.94 89 GLN A N 1
ATOM 695 C CA . GLN A 1 89 ? 13.581 -20.440 18.103 1.00 84.94 89 GLN A CA 1
ATOM 696 C C . GLN A 1 89 ? 14.805 -19.505 18.019 1.00 84.94 89 GLN A C 1
ATOM 698 O O . GLN A 1 89 ? 15.868 -19.861 18.519 1.00 84.94 89 GLN A O 1
ATOM 703 N N . GLY A 1 90 ? 14.655 -18.311 17.430 1.00 84.69 90 GLY A N 1
ATOM 704 C CA . GLY A 1 90 ? 15.679 -17.266 17.362 1.00 84.69 90 GLY A CA 1
ATOM 705 C C . GLY A 1 90 ? 16.180 -16.958 15.950 1.00 84.69 90 GLY A C 1
ATOM 706 O O . GLY A 1 90 ? 16.939 -16.006 15.775 1.00 84.69 90 GLY A O 1
ATOM 707 N N . ASP A 1 91 ? 15.751 -17.705 14.927 1.00 88.12 91 ASP A N 1
ATOM 708 C CA . ASP A 1 91 ? 16.166 -17.462 13.542 1.00 88.12 91 ASP A CA 1
ATOM 709 C C . ASP A 1 91 ? 15.302 -16.380 12.874 1.00 88.12 91 ASP A C 1
ATOM 711 O O . ASP A 1 91 ? 14.391 -16.645 12.084 1.00 88.12 91 ASP A O 1
ATOM 715 N N . CYS A 1 92 ? 15.609 -15.118 13.180 1.00 85.19 92 CYS A N 1
ATOM 716 C CA . CYS A 1 92 ? 14.925 -13.954 12.614 1.00 85.19 92 CYS A CA 1
ATOM 717 C C . CYS A 1 92 ? 15.013 -13.863 11.078 1.00 85.19 92 CYS A C 1
ATOM 719 O O . CYS A 1 92 ? 14.219 -13.141 10.472 1.00 85.19 92 CYS A O 1
ATOM 721 N N . THR A 1 93 ? 15.930 -14.593 10.425 1.00 90.25 93 THR A N 1
ATOM 722 C CA . THR A 1 93 ? 16.057 -14.587 8.955 1.00 90.25 93 THR A CA 1
ATOM 723 C C . THR A 1 93 ? 14.859 -15.240 8.266 1.00 90.25 93 THR A C 1
ATOM 725 O O . THR A 1 93 ? 14.563 -14.937 7.109 1.00 90.25 93 THR A O 1
ATOM 728 N N . LYS A 1 94 ? 14.126 -16.105 8.980 1.00 90.25 94 LYS A N 1
ATOM 729 C CA . LYS A 1 94 ? 12.947 -16.817 8.463 1.00 90.25 94 LYS A CA 1
ATOM 730 C C . LYS A 1 94 ? 11.665 -15.998 8.526 1.00 90.25 94 LYS A C 1
ATOM 732 O O . LYS A 1 94 ? 10.690 -16.342 7.863 1.00 90.25 94 LYS A O 1
ATOM 737 N N . LYS A 1 95 ? 11.683 -14.873 9.235 1.00 86.25 95 LYS A N 1
ATOM 738 C CA . LYS A 1 95 ? 10.541 -13.973 9.384 1.00 86.25 95 LYS A CA 1
ATOM 739 C C . LYS A 1 95 ? 9.929 -13.511 8.043 1.00 86.25 95 LYS A C 1
ATOM 741 O O . LYS A 1 95 ? 8.731 -13.716 7.855 1.00 86.25 95 LYS A O 1
ATOM 746 N N . PRO A 1 96 ? 10.693 -12.960 7.074 1.00 89.38 96 PRO A N 1
ATOM 747 C CA . PRO A 1 96 ? 10.134 -12.600 5.767 1.00 89.38 96 PRO A CA 1
ATOM 748 C C . PRO A 1 96 ? 9.687 -13.821 4.948 1.00 89.38 96 PRO A C 1
ATOM 750 O O . PRO A 1 96 ? 8.726 -13.725 4.187 1.00 89.38 96 PRO A O 1
ATOM 753 N N . LEU A 1 97 ? 10.341 -14.977 5.115 1.00 92.12 97 LEU A N 1
ATOM 754 C CA . LEU A 1 97 ? 9.970 -16.214 4.419 1.00 92.12 97 LEU A CA 1
ATOM 755 C C . LEU A 1 97 ? 8.606 -16.737 4.886 1.00 92.12 97 LEU A C 1
ATOM 757 O O . LEU A 1 97 ? 7.817 -17.180 4.054 1.00 9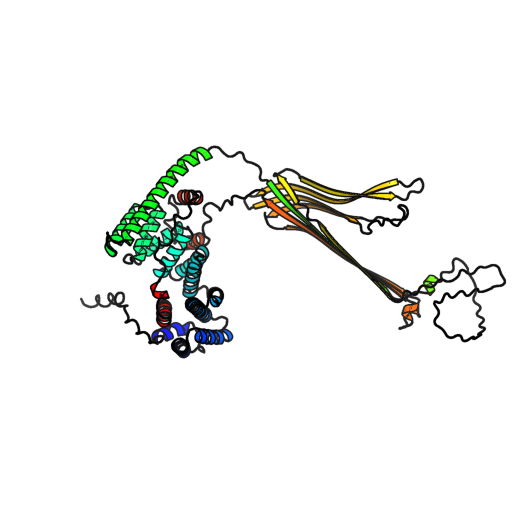2.12 97 LEU A O 1
ATOM 761 N N . ALA A 1 98 ? 8.293 -16.619 6.181 1.00 91.38 98 ALA A N 1
ATOM 762 C CA . ALA A 1 98 ? 6.976 -16.954 6.721 1.00 91.38 98 ALA A CA 1
ATOM 763 C C . ALA A 1 98 ? 5.870 -16.108 6.069 1.00 91.38 98 ALA A C 1
ATOM 765 O O . ALA A 1 98 ? 4.884 -16.652 5.571 1.00 91.38 98 ALA A O 1
ATOM 766 N N . ALA A 1 99 ? 6.070 -14.788 5.985 1.00 89.31 99 ALA A N 1
ATOM 767 C CA . ALA A 1 99 ? 5.119 -13.878 5.349 1.00 89.31 99 ALA A CA 1
ATOM 768 C C . ALA A 1 99 ? 4.875 -14.228 3.871 1.00 89.31 99 ALA A C 1
ATOM 770 O O . ALA A 1 99 ? 3.732 -14.218 3.408 1.00 89.31 99 ALA A O 1
ATOM 771 N N . VAL A 1 100 ? 5.941 -14.552 3.128 1.00 92.75 100 VAL A N 1
ATOM 772 C CA . VAL A 1 100 ? 5.844 -14.961 1.719 1.00 92.75 100 VAL A CA 1
ATOM 773 C C . VAL A 1 100 ? 5.092 -16.282 1.588 1.00 92.75 100 VAL A C 1
ATOM 775 O O . VAL A 1 100 ? 4.183 -16.356 0.770 1.00 92.75 100 VAL A O 1
ATOM 778 N N . ALA A 1 101 ? 5.411 -17.285 2.406 1.00 93.25 101 ALA A N 1
ATOM 779 C CA . ALA A 1 101 ? 4.773 -18.598 2.362 1.00 93.25 101 ALA A CA 1
ATOM 780 C C . ALA A 1 101 ? 3.269 -18.544 2.696 1.00 93.25 101 ALA A C 1
ATOM 782 O O . ALA A 1 101 ? 2.449 -19.160 2.016 1.00 93.25 101 ALA A O 1
ATOM 783 N N . TYR A 1 102 ? 2.866 -17.746 3.689 1.00 93.00 102 TYR A N 1
ATOM 784 C CA . TYR A 1 102 ? 1.443 -17.536 3.974 1.00 93.00 102 TYR A CA 1
ATOM 785 C C . TYR A 1 102 ? 0.726 -16.794 2.843 1.00 93.00 102 TYR A C 1
ATOM 787 O O . TYR A 1 102 ? -0.390 -17.152 2.460 1.00 93.00 102 TYR A O 1
ATOM 795 N N . ARG A 1 103 ? 1.385 -15.791 2.252 1.00 92.81 103 ARG A N 1
ATOM 796 C CA . ARG A 1 103 ? 0.841 -15.057 1.109 1.00 92.81 103 ARG A CA 1
ATOM 797 C C . ARG A 1 103 ? 0.700 -15.942 -0.131 1.00 92.81 103 ARG A C 1
ATOM 799 O O . ARG A 1 103 ? -0.302 -15.829 -0.833 1.00 92.81 103 ARG A O 1
ATOM 806 N N . THR A 1 104 ? 1.671 -16.810 -0.420 1.00 93.75 104 THR A N 1
ATOM 807 C CA . THR A 1 104 ? 1.583 -17.753 -1.545 1.00 93.75 104 THR A CA 1
ATOM 808 C C . THR A 1 104 ? 0.467 -18.761 -1.317 1.00 93.75 104 THR A C 1
ATOM 810 O O . THR A 1 104 ? -0.324 -18.974 -2.232 1.00 93.75 104 THR A O 1
ATOM 813 N N . ALA A 1 105 ? 0.332 -19.303 -0.102 1.00 92.44 105 ALA A N 1
ATOM 814 C CA . ALA A 1 105 ? -0.767 -20.197 0.255 1.00 92.44 105 ALA A CA 1
ATOM 815 C C . ALA A 1 105 ? -2.141 -19.547 0.015 1.00 92.44 105 ALA A C 1
ATOM 817 O O . ALA A 1 105 ? -2.997 -20.150 -0.630 1.00 92.44 105 ALA A O 1
ATOM 818 N N . TYR A 1 106 ? -2.327 -18.296 0.456 1.00 91.88 106 TYR A N 1
ATOM 819 C CA . TYR A 1 106 ? -3.555 -17.530 0.217 1.00 91.88 106 TYR A CA 1
ATOM 820 C C . TYR A 1 106 ? -3.818 -17.268 -1.274 1.00 91.88 106 TYR A C 1
ATOM 822 O O . TYR A 1 106 ? -4.943 -17.416 -1.738 1.00 91.88 106 TYR A O 1
ATOM 830 N N . ASN A 1 107 ? -2.792 -16.889 -2.041 1.00 92.62 107 ASN A N 1
ATOM 831 C CA . ASN A 1 107 ? -2.949 -16.596 -3.469 1.00 92.62 107 ASN A CA 1
ATOM 832 C C . ASN A 1 107 ? -3.281 -17.843 -4.302 1.00 92.62 107 ASN A C 1
ATOM 834 O O . ASN A 1 107 ? -3.931 -17.723 -5.338 1.00 92.62 107 ASN A O 1
ATOM 838 N N . ILE A 1 108 ? -2.792 -19.015 -3.886 1.00 92.62 108 ILE A N 1
ATOM 839 C CA . ILE A 1 108 ? -3.076 -20.291 -4.549 1.00 92.62 108 ILE A CA 1
ATOM 840 C C . ILE A 1 108 ? -4.516 -20.719 -4.271 1.00 92.62 108 ILE A C 1
ATOM 842 O O . ILE A 1 108 ? -5.228 -21.072 -5.209 1.00 92.62 108 ILE A O 1
ATOM 846 N N . ASP A 1 109 ? -4.934 -20.683 -3.005 1.00 88.81 109 ASP A N 1
ATOM 847 C CA . ASP A 1 109 ? -6.285 -21.061 -2.598 1.00 88.81 109 ASP A CA 1
ATOM 848 C C . ASP A 1 109 ? -6.878 -20.057 -1.592 1.00 88.81 109 ASP A C 1
ATOM 850 O O . ASP A 1 109 ? -6.729 -20.215 -0.374 1.00 88.81 109 ASP A O 1
ATOM 854 N N . PRO A 1 110 ? -7.600 -19.033 -2.086 1.00 88.38 110 PRO A N 1
ATOM 855 C CA . PRO A 1 110 ? -8.298 -18.072 -1.236 1.00 88.38 110 PRO A CA 1
ATOM 856 C C . PRO A 1 110 ? -9.517 -18.659 -0.509 1.00 88.38 110 PRO A C 1
ATOM 858 O O . PRO A 1 110 ? -10.043 -18.015 0.398 1.00 88.38 110 PRO A O 1
ATOM 861 N N . SER A 1 111 ? -10.008 -19.835 -0.923 1.00 88.00 111 SER A N 1
ATOM 862 C CA . SER A 1 111 ? -11.150 -20.508 -0.290 1.00 88.00 111 SER A CA 1
ATOM 863 C C . SER A 1 111 ? -10.738 -21.300 0.949 1.00 88.00 111 SER A C 1
ATOM 865 O O . SER A 1 111 ? -11.571 -21.600 1.807 1.00 88.00 111 SER A O 1
ATOM 867 N N . PHE A 1 112 ? -9.439 -21.578 1.088 1.00 86.94 112 PHE A N 1
ATOM 868 C CA . PHE A 1 112 ? -8.901 -22.233 2.262 1.00 86.94 112 PHE A CA 1
ATOM 869 C C . PHE A 1 112 ? -8.817 -21.251 3.433 1.00 86.94 112 PHE A C 1
ATOM 871 O O . PHE A 1 112 ? -7.894 -20.440 3.572 1.00 86.94 112 PHE A O 1
ATOM 878 N N . TRP A 1 113 ? -9.822 -21.326 4.301 1.00 86.06 113 TRP A N 1
ATOM 879 C CA . TRP A 1 113 ? -10.001 -20.398 5.412 1.00 86.06 113 TRP A CA 1
ATOM 880 C C . TRP A 1 113 ? -8.794 -20.385 6.372 1.00 86.06 113 TRP A C 1
ATOM 882 O O . TRP A 1 113 ? -8.468 -19.329 6.916 1.00 86.06 113 TRP A O 1
ATOM 892 N N . LEU A 1 114 ? -8.098 -21.521 6.544 1.00 85.31 114 LEU A N 1
ATOM 893 C CA . LEU A 1 114 ? -6.958 -21.645 7.457 1.00 85.31 114 LEU A CA 1
ATOM 894 C C . LEU A 1 114 ? -5.760 -20.817 6.973 1.00 85.31 114 LEU A C 1
ATOM 896 O O . LEU A 1 114 ? -5.110 -20.167 7.790 1.00 85.31 114 LEU A O 1
ATOM 900 N N . SER A 1 115 ? -5.519 -20.755 5.656 1.00 87.25 115 SER A N 1
ATOM 901 C CA . SER A 1 115 ? -4.525 -19.843 5.067 1.00 87.25 115 SER A CA 1
ATOM 902 C C . SER A 1 115 ? -4.836 -18.392 5.417 1.00 87.25 115 SER A C 1
ATOM 904 O O . SER A 1 115 ? -3.953 -17.653 5.847 1.00 87.25 115 SER A O 1
ATOM 906 N N . CYS A 1 116 ? -6.103 -17.986 5.278 1.00 90.19 116 CYS A N 1
ATOM 907 C CA . CYS A 1 116 ? -6.546 -16.631 5.605 1.00 90.19 116 CYS A CA 1
ATOM 908 C C . CYS A 1 116 ? -6.356 -16.323 7.097 1.00 90.19 116 CYS A C 1
ATOM 910 O O . CYS A 1 116 ? -5.878 -15.249 7.461 1.00 90.19 116 CYS A O 1
ATOM 912 N N . TYR A 1 117 ? -6.725 -17.272 7.960 1.00 89.00 117 TYR A N 1
ATOM 913 C CA . TYR A 1 117 ? -6.637 -17.123 9.406 1.00 89.00 117 TYR A CA 1
ATOM 914 C C . TYR A 1 117 ? -5.186 -17.011 9.882 1.00 89.00 117 TYR A C 1
ATOM 916 O O . TYR A 1 117 ? -4.844 -16.038 10.553 1.00 89.00 117 TYR A O 1
ATOM 924 N N . LEU A 1 118 ? -4.318 -17.948 9.489 1.00 88.56 118 LEU A N 1
ATOM 925 C CA . LEU A 1 118 ? -2.908 -17.941 9.887 1.00 88.56 118 LEU A CA 1
ATOM 926 C C . LEU A 1 118 ? -2.155 -16.745 9.321 1.00 88.56 118 LEU A C 1
ATOM 928 O O . LEU A 1 118 ? -1.372 -16.126 10.039 1.00 88.56 118 LEU A O 1
ATOM 932 N N . TYR A 1 119 ? -2.444 -16.356 8.078 1.00 91.06 119 TYR A N 1
ATOM 933 C CA . TYR A 1 119 ? -1.838 -15.156 7.522 1.00 91.06 119 TYR A CA 1
ATOM 934 C C . TYR A 1 119 ? -2.288 -13.897 8.274 1.00 91.06 119 TYR A C 1
ATOM 936 O O . TYR A 1 119 ? -1.471 -13.040 8.602 1.00 91.06 119 TYR A O 1
ATOM 944 N N . GLY A 1 120 ? -3.573 -13.812 8.629 1.00 91.25 120 GLY A N 1
ATOM 945 C CA . GLY A 1 120 ? -4.101 -12.746 9.475 1.00 91.25 120 GLY A CA 1
ATOM 946 C C . GLY A 1 120 ? -3.440 -12.687 10.856 1.00 91.25 120 GLY A C 1
ATOM 947 O O . GLY A 1 120 ? -3.062 -11.606 11.307 1.00 91.25 120 GLY A O 1
ATOM 948 N N . LEU A 1 121 ? -3.236 -13.836 11.510 1.00 89.12 121 LEU A N 1
ATOM 949 C CA . LEU A 1 121 ? -2.519 -13.919 12.788 1.00 89.12 121 LEU A CA 1
ATOM 950 C C . LEU A 1 121 ? -1.052 -13.490 12.665 1.00 89.12 121 LEU A C 1
ATOM 952 O O . LEU A 1 121 ? -0.551 -12.780 13.539 1.00 89.12 121 LEU A O 1
ATOM 956 N N . HIS A 1 122 ? -0.379 -13.875 11.580 1.00 88.94 122 HIS A N 1
ATOM 957 C CA . HIS A 1 122 ? 0.979 -13.427 11.289 1.00 88.94 122 HIS A CA 1
ATOM 958 C C . HIS A 1 122 ? 1.043 -11.894 11.182 1.00 88.94 122 HIS A C 1
ATOM 960 O O . HIS A 1 122 ? 1.877 -11.259 11.822 1.00 88.94 122 HIS A O 1
ATOM 966 N N . GLN A 1 123 ? 0.096 -11.274 10.472 1.00 91.25 123 GLN A N 1
ATOM 967 C CA . GLN A 1 123 ? 0.036 -9.813 10.345 1.00 91.25 123 GLN A CA 1
ATOM 968 C C . GLN A 1 123 ? -0.282 -9.100 11.667 1.00 91.25 123 GLN A C 1
ATOM 970 O O . GLN A 1 123 ? 0.260 -8.026 11.936 1.00 91.25 123 GLN A O 1
ATOM 975 N N . LEU A 1 124 ? -1.101 -9.701 12.540 1.00 89.38 124 LEU A N 1
ATOM 976 C CA . LEU A 1 124 ? -1.333 -9.158 13.884 1.00 89.38 124 LEU A CA 1
ATOM 977 C C . LEU A 1 124 ? -0.046 -9.075 14.707 1.00 89.38 124 LEU A C 1
ATOM 979 O O . LEU A 1 124 ? 0.136 -8.114 15.455 1.00 89.38 124 LEU A O 1
ATOM 983 N N . ARG A 1 125 ? 0.859 -10.043 14.549 1.00 84.75 125 ARG A N 1
ATOM 984 C CA . ARG A 1 125 ? 2.168 -10.050 15.223 1.00 84.75 125 ARG A CA 1
ATOM 985 C C . ARG A 1 125 ? 3.092 -8.970 14.689 1.00 84.75 125 ARG A C 1
ATOM 987 O O . ARG A 1 125 ? 3.772 -8.309 15.471 1.00 84.75 125 ARG A O 1
ATOM 994 N N . GLU A 1 126 ? 3.039 -8.729 13.383 1.00 86.56 126 GLU A N 1
ATOM 995 C CA . GLU A 1 126 ? 3.720 -7.601 12.743 1.00 86.56 126 GLU A CA 1
ATOM 996 C C . GLU A 1 126 ? 3.096 -6.241 13.086 1.00 86.56 126 GLU A C 1
ATOM 998 O O . GLU A 1 126 ? 3.618 -5.206 12.677 1.00 86.56 126 GLU A O 1
ATOM 1003 N N . LYS A 1 127 ? 2.002 -6.220 13.867 1.00 88.44 127 LYS A N 1
ATOM 1004 C CA . LYS A 1 127 ? 1.214 -5.021 14.207 1.00 88.44 127 LYS A CA 1
ATOM 1005 C C . LYS A 1 127 ? 0.627 -4.327 12.972 1.00 88.44 127 LYS A C 1
ATOM 1007 O O . LYS A 1 127 ? 0.232 -3.163 13.035 1.00 88.44 127 LYS A O 1
ATOM 1012 N N . ALA A 1 128 ? 0.523 -5.060 11.867 1.00 90.00 128 ALA A N 1
ATOM 1013 C CA . ALA A 1 128 ? -0.123 -4.655 10.629 1.00 90.00 128 ALA A CA 1
ATOM 1014 C C . ALA A 1 128 ? -1.640 -4.893 10.757 1.00 90.00 128 ALA A C 1
ATOM 1016 O O . ALA A 1 128 ? -2.206 -5.823 10.180 1.00 90.00 128 ALA A O 1
ATOM 1017 N N . TYR A 1 129 ? -2.298 -4.111 11.627 1.00 89.94 129 TYR A N 1
ATOM 1018 C CA . TYR A 1 129 ? -3.711 -4.316 11.977 1.00 89.94 129 TYR A CA 1
ATOM 1019 C C . TYR A 1 129 ? -4.678 -4.178 10.790 1.00 89.94 129 TYR A C 1
ATOM 1021 O O . TYR A 1 129 ? -5.575 -5.018 10.691 1.00 89.94 129 TYR A O 1
ATOM 1029 N N . PRO A 1 130 ? -4.534 -3.190 9.880 1.00 89.75 130 PRO A N 1
ATOM 1030 C CA . PRO A 1 130 ? -5.402 -3.085 8.705 1.00 89.75 130 PRO A CA 1
ATOM 1031 C C . PRO A 1 130 ? -5.294 -4.298 7.769 1.00 89.75 130 PRO A C 1
ATOM 1033 O O . PRO A 1 130 ? -6.308 -4.823 7.314 1.00 89.75 130 PRO A O 1
ATOM 1036 N N . GLU A 1 131 ? -4.077 -4.782 7.521 1.00 89.69 131 GLU A N 1
ATOM 1037 C CA . GLU A 1 131 ? -3.811 -5.962 6.699 1.00 89.69 131 GLU A CA 1
ATOM 1038 C C . GLU A 1 131 ? -4.366 -7.221 7.368 1.00 89.69 131 GLU A C 1
ATOM 1040 O O . GLU A 1 131 ? -5.054 -8.022 6.736 1.00 89.69 131 GLU A O 1
ATOM 1045 N N . ALA A 1 132 ? -4.134 -7.376 8.673 1.00 92.19 132 ALA A N 1
ATOM 1046 C CA . ALA A 1 132 ? -4.703 -8.467 9.451 1.00 92.19 132 ALA A CA 1
ATOM 1047 C C . ALA A 1 132 ? -6.236 -8.480 9.389 1.00 92.19 132 ALA A C 1
ATOM 1049 O O . ALA A 1 132 ? -6.836 -9.538 9.194 1.00 92.19 132 ALA A O 1
ATOM 1050 N N . GLN A 1 133 ? -6.872 -7.311 9.515 1.00 93.44 133 GLN A N 1
ATOM 1051 C CA . GLN A 1 133 ? -8.323 -7.164 9.430 1.00 93.44 133 GLN A CA 1
ATOM 1052 C C . GLN A 1 133 ? -8.858 -7.697 8.091 1.00 93.44 133 GLN A C 1
ATOM 1054 O O . GLN A 1 133 ? -9.902 -8.350 8.059 1.00 93.44 133 GLN A O 1
ATOM 1059 N N . GLU A 1 134 ? -8.140 -7.473 6.988 1.00 91.12 134 GLU A N 1
ATOM 1060 C CA . GLU A 1 134 ? -8.529 -7.937 5.655 1.00 91.12 134 GLU A CA 1
ATOM 1061 C C . GLU A 1 134 ? -8.532 -9.465 5.539 1.00 91.12 134 GLU A C 1
ATOM 1063 O O . GLU A 1 134 ? -9.551 -10.057 5.153 1.00 91.12 134 GLU A O 1
ATOM 1068 N N . TYR A 1 135 ? -7.444 -10.123 5.936 1.00 91.88 135 TYR A N 1
ATOM 1069 C CA . TYR A 1 1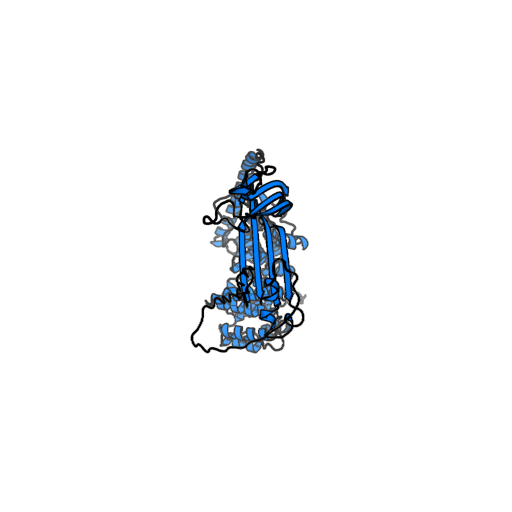35 ? -7.350 -11.584 5.859 1.00 91.88 135 TYR A CA 1
ATOM 1070 C C . TYR A 1 135 ? -8.277 -12.274 6.864 1.00 91.88 135 TYR A C 1
ATOM 1072 O O . TYR A 1 135 ? -8.974 -13.224 6.503 1.00 91.88 135 TYR A O 1
ATOM 1080 N N . LEU A 1 136 ? -8.394 -11.744 8.086 1.00 93.12 136 LEU A N 1
ATOM 1081 C CA . LEU A 1 136 ? -9.303 -12.277 9.104 1.00 93.12 136 LEU A CA 1
ATOM 1082 C C . LEU A 1 136 ? -10.773 -12.092 8.724 1.00 93.12 136 LEU A C 1
ATOM 1084 O O . LEU A 1 136 ? -11.589 -12.966 9.008 1.00 93.12 136 LEU A O 1
ATOM 1088 N N . SER A 1 137 ? -11.124 -11.008 8.025 1.00 92.62 137 SER A N 1
ATOM 1089 C CA . SER A 1 137 ? -12.481 -10.851 7.490 1.00 92.62 137 SER A CA 1
ATOM 1090 C C . SER A 1 137 ? -12.805 -11.916 6.444 1.00 92.62 137 SER A C 1
ATOM 1092 O O . SER A 1 137 ? -13.924 -12.417 6.397 1.00 92.62 137 SER A O 1
ATOM 1094 N N . SER A 1 138 ? -11.816 -12.303 5.634 1.00 91.00 138 SER A N 1
ATOM 1095 C CA . SER A 1 138 ? -11.965 -13.359 4.631 1.00 91.00 138 SER A CA 1
ATOM 1096 C C . SER A 1 138 ? -12.097 -14.730 5.298 1.00 91.00 138 SER A C 1
ATOM 1098 O O . SER A 1 138 ? -13.003 -15.480 4.948 1.00 91.00 138 SER A O 1
ATOM 1100 N N . ALA A 1 139 ? -11.296 -15.005 6.333 1.00 90.38 139 ALA A N 1
ATOM 1101 C CA . ALA A 1 139 ? -11.442 -16.202 7.161 1.00 90.38 139 ALA A CA 1
ATOM 1102 C C . ALA A 1 139 ? -12.830 -16.282 7.824 1.00 90.38 139 ALA A C 1
ATOM 1104 O O . ALA A 1 139 ? -13.463 -17.334 7.808 1.00 90.38 139 ALA A O 1
ATOM 1105 N N . PHE A 1 140 ? -13.339 -15.165 8.354 1.00 91.56 140 PHE A N 1
ATOM 1106 C CA . PHE A 1 140 ? -14.666 -15.099 8.970 1.00 91.56 140 PHE A CA 1
ATOM 1107 C C . PHE A 1 140 ? -15.804 -15.344 7.971 1.00 91.56 140 PHE A C 1
ATOM 1109 O O . PHE A 1 140 ? -16.778 -16.008 8.311 1.00 91.56 140 PHE A O 1
ATOM 1116 N N . ILE A 1 141 ? -15.698 -14.821 6.745 1.00 90.44 141 ILE A N 1
ATOM 1117 C CA . ILE A 1 141 ? -16.705 -15.061 5.699 1.00 90.44 141 ILE A CA 1
ATOM 1118 C C . ILE A 1 141 ? -16.799 -16.556 5.374 1.00 90.44 141 ILE A C 1
ATOM 1120 O O . ILE A 1 141 ? -17.899 -17.059 5.159 1.00 90.44 141 ILE A O 1
ATOM 1124 N N . LEU A 1 142 ? -15.662 -17.255 5.361 1.00 88.31 142 LEU A N 1
ATOM 1125 C CA . LEU A 1 142 ? -15.600 -18.691 5.096 1.00 88.31 142 LEU A CA 1
ATOM 1126 C C . LEU A 1 142 ? -16.098 -19.517 6.292 1.00 88.31 142 LEU A C 1
ATOM 1128 O O . LEU A 1 142 ? -16.839 -20.474 6.098 1.00 88.31 142 LEU A O 1
ATOM 1132 N N . MET A 1 143 ? -15.748 -19.122 7.522 1.00 87.25 143 MET A N 1
ATOM 1133 C CA . MET A 1 143 ? -16.173 -19.800 8.753 1.00 87.25 143 MET A CA 1
ATOM 1134 C C . MET A 1 143 ? -16.809 -18.837 9.767 1.00 87.25 143 MET A C 1
ATOM 1136 O O . MET A 1 143 ? -16.175 -18.416 10.741 1.00 87.25 143 MET A O 1
ATOM 1140 N N . PRO A 1 144 ? -18.099 -18.504 9.591 1.00 87.75 144 PRO A N 1
ATOM 1141 C CA . PRO A 1 144 ? -18.758 -17.458 10.367 1.00 87.75 144 PRO A CA 1
ATOM 1142 C C . PRO A 1 144 ? -19.131 -17.858 11.801 1.00 87.75 144 PRO A C 1
ATOM 1144 O O . PRO A 1 144 ? -19.547 -16.982 12.563 1.00 87.75 144 PRO A O 1
ATOM 1147 N N . GLN A 1 145 ? -19.051 -19.146 12.154 1.00 87.31 145 GLN A N 1
ATOM 1148 C CA . GLN A 1 145 ? -19.435 -19.678 13.471 1.00 87.31 145 GLN A CA 1
ATOM 1149 C C . GLN A 1 145 ? -18.245 -19.869 14.423 1.00 87.31 145 GLN A C 1
ATOM 1151 O O . GLN A 1 145 ? -18.452 -20.132 15.604 1.00 87.31 145 GLN A O 1
ATOM 1156 N N . ASN A 1 146 ? -17.006 -19.734 13.939 1.00 86.25 146 ASN A N 1
ATOM 1157 C CA . ASN A 1 146 ? -15.825 -19.962 14.765 1.00 86.25 146 ASN A CA 1
ATOM 1158 C C . ASN A 1 146 ? -15.541 -18.734 15.666 1.00 86.25 146 ASN A C 1
ATOM 1160 O O . ASN A 1 146 ? -15.254 -17.647 15.143 1.00 86.25 146 ASN A O 1
ATOM 1164 N N . PRO A 1 147 ? -15.591 -18.878 17.008 1.00 88.94 147 PRO A N 1
ATOM 1165 C CA . PRO A 1 147 ? -15.399 -17.761 17.930 1.00 88.94 147 PRO A CA 1
ATOM 1166 C C . PRO A 1 147 ? -13.966 -17.210 17.919 1.00 88.94 147 PRO A C 1
ATOM 1168 O O . PRO A 1 147 ? -13.793 -16.010 18.121 1.00 88.94 147 PRO A O 1
ATOM 1171 N N . ASP A 1 148 ? -12.946 -18.025 17.634 1.00 87.00 148 ASP A N 1
ATOM 1172 C CA . ASP A 1 148 ? -11.541 -17.591 17.654 1.00 87.00 148 ASP A CA 1
ATOM 1173 C C . ASP A 1 148 ? -11.196 -16.704 16.455 1.00 87.00 148 ASP A C 1
ATOM 1175 O O . ASP A 1 148 ? -10.481 -15.709 16.591 1.00 87.00 148 ASP A O 1
ATOM 1179 N N . ILE A 1 149 ? -11.751 -17.016 15.280 1.00 89.75 149 ILE A N 1
ATOM 1180 C CA . ILE A 1 149 ? -11.612 -16.179 14.078 1.00 89.75 149 ILE A CA 1
ATOM 1181 C C . ILE A 1 149 ? -12.307 -14.842 14.300 1.00 89.75 149 ILE A C 1
ATOM 1183 O O . ILE A 1 149 ? -11.757 -13.783 13.991 1.00 89.75 149 ILE A O 1
ATOM 1187 N N . LEU A 1 150 ? -13.510 -14.883 14.873 1.00 91.81 150 LEU A N 1
ATOM 1188 C CA . LEU A 1 150 ? -14.278 -13.683 15.156 1.00 91.81 150 LEU A CA 1
ATOM 1189 C C . LEU A 1 150 ? -13.610 -12.821 16.238 1.00 91.81 150 LEU A C 1
ATOM 1191 O O . LEU A 1 150 ? -13.633 -11.592 16.138 1.00 91.81 150 LEU A O 1
ATOM 1195 N N . TYR A 1 151 ? -12.971 -13.436 17.239 1.00 92.88 151 TYR A N 1
ATOM 1196 C CA . TYR A 1 151 ? -12.186 -12.727 18.250 1.00 92.88 151 TYR A CA 1
ATOM 1197 C C . TYR A 1 151 ? -10.935 -12.101 17.630 1.00 92.88 151 TYR A C 1
ATOM 1199 O O . TYR A 1 151 ? -10.654 -10.930 17.875 1.00 92.88 151 TYR A O 1
ATOM 1207 N N . ALA A 1 152 ? -10.236 -12.815 16.743 1.00 92.06 152 ALA A N 1
ATOM 1208 C CA . ALA A 1 152 ? -9.101 -12.261 16.009 1.00 92.06 152 ALA A CA 1
ATOM 1209 C C . ALA A 1 152 ? -9.508 -11.068 15.130 1.00 92.06 152 ALA A C 1
ATOM 1211 O O . ALA A 1 152 ? -8.835 -10.037 15.141 1.00 92.06 152 ALA A O 1
ATOM 1212 N N . LEU A 1 153 ? -10.637 -11.161 14.417 1.00 93.69 153 LEU A N 1
ATOM 1213 C CA . LEU A 1 153 ? -11.182 -10.050 13.631 1.00 93.69 153 LEU A CA 1
ATOM 1214 C C . LEU A 1 153 ? -11.569 -8.861 14.521 1.00 93.69 153 LEU A C 1
ATOM 1216 O O . LEU A 1 153 ? -11.317 -7.711 14.157 1.00 93.69 153 LEU A O 1
ATOM 1220 N N . THR A 1 154 ? -12.157 -9.131 15.687 1.00 93.75 154 THR A N 1
ATOM 1221 C CA . THR A 1 154 ? -12.484 -8.118 16.698 1.00 93.75 154 THR A CA 1
ATOM 1222 C C . THR A 1 154 ? -11.226 -7.389 17.164 1.00 93.75 154 THR A C 1
ATOM 1224 O O . THR A 1 154 ? -11.186 -6.158 17.155 1.00 93.75 154 THR A O 1
ATOM 1227 N N . TYR A 1 155 ? -10.187 -8.151 17.513 1.00 93.69 155 TYR A N 1
ATOM 1228 C CA . TYR A 1 155 ? -8.891 -7.645 17.944 1.00 93.69 155 TYR A CA 1
ATOM 1229 C C . TYR A 1 155 ? -8.253 -6.766 16.863 1.00 93.69 155 TYR A C 1
ATOM 1231 O O . TYR A 1 155 ? -7.927 -5.608 17.120 1.00 93.69 155 TYR A O 1
ATOM 1239 N N . ALA A 1 156 ? -8.162 -7.279 15.632 1.00 93.06 156 ALA A N 1
ATOM 1240 C CA . ALA A 1 156 ? -7.632 -6.544 14.487 1.00 93.06 156 ALA A CA 1
ATOM 1241 C C . ALA A 1 156 ? -8.394 -5.236 14.244 1.00 93.06 156 ALA A C 1
ATOM 1243 O O . ALA A 1 156 ? -7.781 -4.187 14.089 1.00 93.06 156 ALA A O 1
ATOM 1244 N N . SER A 1 157 ? -9.730 -5.286 14.264 1.00 91.31 157 SER A N 1
ATOM 1245 C CA . SER A 1 157 ? -10.585 -4.127 13.980 1.00 91.31 157 SER A CA 1
ATOM 1246 C C . SER A 1 157 ? -10.486 -3.048 15.058 1.00 91.31 157 SER A C 1
ATOM 1248 O O . SER A 1 157 ? -10.474 -1.864 14.731 1.00 91.31 157 SER A O 1
ATOM 1250 N N . TYR A 1 158 ? -10.377 -3.434 16.335 1.00 91.12 158 TYR A N 1
ATOM 1251 C CA . TYR A 1 158 ? -10.192 -2.489 17.438 1.00 91.12 158 TYR A CA 1
ATOM 1252 C C . TYR A 1 158 ? -8.873 -1.721 17.298 1.00 91.12 158 TYR A C 1
ATOM 1254 O O . TYR A 1 158 ? -8.873 -0.493 17.335 1.00 91.12 158 TYR A O 1
ATOM 1262 N N . PHE A 1 159 ? -7.761 -2.424 17.063 1.00 88.88 159 PHE A N 1
ATOM 1263 C CA . PHE A 1 159 ? -6.450 -1.783 16.906 1.00 88.88 159 PHE A CA 1
ATOM 1264 C C . PHE A 1 159 ? -6.258 -1.093 15.550 1.00 88.88 159 PHE A C 1
ATOM 1266 O O . PHE A 1 159 ? -5.496 -0.132 15.462 1.00 88.88 159 PHE A O 1
ATOM 1273 N N . ALA A 1 160 ? -7.001 -1.501 14.519 1.00 87.19 160 ALA A N 1
ATOM 1274 C CA . ALA A 1 160 ? -7.132 -0.763 13.263 1.00 87.19 160 ALA A CA 1
ATOM 1275 C C . ALA A 1 160 ? -8.025 0.490 13.387 1.00 87.19 160 ALA A C 1
ATOM 1277 O O . ALA A 1 160 ? -8.207 1.197 12.399 1.00 87.19 160 ALA A O 1
ATOM 1278 N N . GLN A 1 161 ? -8.580 0.770 14.577 1.00 85.38 161 GLN A N 1
ATOM 1279 C CA . GLN A 1 161 ? -9.483 1.894 14.868 1.00 85.38 161 GLN A CA 1
ATOM 1280 C C . GLN A 1 161 ? -10.821 1.843 14.104 1.00 85.38 161 GLN A C 1
ATOM 1282 O O . GLN A 1 161 ? -11.589 2.806 14.099 1.00 85.38 161 GLN A O 1
ATOM 1287 N N . ASP A 1 162 ? -11.166 0.690 13.524 1.00 84.38 162 ASP A N 1
ATOM 1288 C CA . ASP A 1 162 ? -12.461 0.441 12.894 1.00 84.38 162 ASP A CA 1
ATOM 1289 C C . ASP A 1 162 ? -13.447 -0.134 13.918 1.00 84.38 162 ASP A C 1
ATOM 1291 O O . ASP A 1 162 ? -13.838 -1.307 13.906 1.00 84.38 162 ASP A O 1
ATOM 1295 N N . LEU A 1 163 ? -13.865 0.738 14.835 1.00 85.69 163 LEU A N 1
ATOM 1296 C CA . LEU A 1 163 ? -14.806 0.401 15.901 1.00 85.69 163 LEU A CA 1
ATOM 1297 C C . LEU A 1 163 ? -16.177 -0.058 15.370 1.00 85.69 163 LEU A C 1
ATOM 1299 O O . LEU A 1 163 ? -16.901 -0.756 16.076 1.00 85.69 163 LEU A O 1
ATOM 1303 N N . SER A 1 164 ? -16.535 0.289 14.128 1.00 84.31 164 SER A N 1
ATOM 1304 C CA . SER A 1 164 ? -17.790 -0.148 13.505 1.00 84.31 164 SER A CA 1
ATOM 1305 C C . SER A 1 164 ? -17.797 -1.656 13.235 1.00 84.31 164 SER A C 1
ATOM 1307 O O . SER A 1 164 ? -18.771 -2.353 13.550 1.00 84.31 164 SER A O 1
ATOM 1309 N N . VAL A 1 165 ? -16.687 -2.168 12.694 1.00 87.88 165 VAL A N 1
ATOM 1310 C CA . VAL A 1 165 ? -16.484 -3.597 12.455 1.00 87.88 165 VAL A CA 1
ATOM 1311 C C . VAL A 1 165 ? -16.253 -4.309 13.783 1.00 87.88 165 VAL A C 1
ATOM 1313 O O . VAL A 1 165 ? -16.862 -5.353 14.009 1.00 87.88 165 VAL A O 1
ATOM 1316 N N . ALA A 1 166 ? -15.470 -3.718 14.694 1.00 90.19 166 ALA A N 1
ATOM 1317 C CA . ALA A 1 166 ? -15.228 -4.287 16.020 1.00 90.19 166 ALA A CA 1
ATOM 1318 C C . ALA A 1 166 ? -16.533 -4.492 16.813 1.00 90.19 166 ALA A C 1
ATOM 1320 O O . ALA A 1 166 ? -16.743 -5.563 17.373 1.00 90.19 166 ALA A O 1
ATOM 1321 N N . LEU A 1 167 ? -17.444 -3.511 16.813 1.00 90.00 167 LEU A N 1
ATOM 1322 C CA . LEU A 1 167 ? -18.743 -3.617 17.488 1.00 90.00 167 LEU A CA 1
ATOM 1323 C C . LEU A 1 167 ? -19.598 -4.752 16.919 1.00 90.00 167 LEU A C 1
ATOM 1325 O O . LEU A 1 167 ? -20.170 -5.542 17.668 1.00 90.00 167 LEU A O 1
ATOM 1329 N N . SER A 1 168 ? -19.674 -4.835 15.591 1.00 88.81 168 SER A N 1
ATOM 1330 C CA . SER A 1 168 ? -20.457 -5.870 14.909 1.00 88.81 168 SER A CA 1
ATOM 1331 C C . SER A 1 168 ? -19.871 -7.259 15.198 1.00 88.81 168 SER A C 1
ATOM 1333 O O . SER A 1 168 ? -20.608 -8.176 15.563 1.00 88.81 168 SER A O 1
ATOM 1335 N N . ALA A 1 169 ? -18.540 -7.385 15.160 1.00 91.06 169 ALA A N 1
ATOM 1336 C CA . ALA A 1 169 ? -17.812 -8.601 15.513 1.00 91.06 169 ALA A CA 1
ATOM 1337 C C . ALA A 1 169 ? -18.074 -9.042 16.960 1.00 91.06 169 ALA A C 1
ATOM 1339 O O . ALA A 1 169 ? -18.536 -10.163 17.168 1.00 91.06 169 ALA A O 1
ATOM 1340 N N . VAL A 1 170 ? -17.905 -8.146 17.939 1.00 92.62 170 VAL A N 1
ATOM 1341 C CA . VAL A 1 170 ? -18.193 -8.415 19.360 1.00 92.62 170 VAL A CA 1
ATOM 1342 C C . VAL A 1 170 ? -19.636 -8.826 19.585 1.00 92.62 170 VAL A C 1
ATOM 1344 O O . VAL A 1 170 ? -19.890 -9.767 20.331 1.00 92.62 170 VAL A O 1
ATOM 1347 N N . SER A 1 171 ? -20.587 -8.130 18.959 1.00 91.12 171 SER A N 1
ATOM 1348 C CA . SER A 1 171 ? -22.008 -8.403 19.178 1.00 91.12 171 SER A CA 1
ATOM 1349 C C . SER A 1 171 ? -22.376 -9.836 18.793 1.00 91.12 171 SER A C 1
ATOM 1351 O O . SER A 1 171 ? -23.061 -10.512 19.556 1.00 91.12 171 SER A O 1
ATOM 1353 N N . LYS A 1 172 ? -21.843 -10.344 17.673 1.00 91.12 172 LYS A N 1
ATOM 1354 C CA . LYS A 1 172 ? -22.013 -11.746 17.277 1.00 91.12 172 LYS A CA 1
ATOM 1355 C C . LYS A 1 172 ? -21.209 -12.686 18.171 1.00 91.12 172 LYS A C 1
ATOM 1357 O O . LYS A 1 172 ? -21.697 -13.739 18.564 1.00 91.12 172 LYS A O 1
ATOM 1362 N N . LEU A 1 173 ? -19.997 -12.308 18.533 1.00 91.06 173 LEU A N 1
ATOM 1363 C CA . LEU A 1 173 ? -19.095 -13.125 19.336 1.00 91.06 173 LEU A CA 1
ATOM 1364 C C . LEU A 1 173 ? -19.664 -13.424 20.732 1.00 91.06 173 LEU A C 1
ATOM 1366 O O . LEU A 1 173 ? -19.617 -14.562 21.196 1.00 91.06 173 LEU A O 1
ATOM 1370 N N . VAL A 1 174 ? -20.307 -12.431 21.341 1.00 92.94 174 VAL A N 1
ATOM 1371 C CA . VAL A 1 174 ? -21.066 -12.553 22.589 1.00 92.94 174 VAL A CA 1
ATOM 1372 C C . VAL A 1 174 ? -22.218 -13.562 22.484 1.00 92.94 174 VAL A C 1
ATOM 1374 O O . VAL A 1 174 ? -22.516 -14.240 23.465 1.00 92.94 174 VAL A O 1
ATOM 1377 N N . THR A 1 175 ? -22.857 -13.692 21.315 1.00 91.50 175 THR A N 1
ATOM 1378 C CA . THR A 1 175 ? -23.926 -14.689 21.110 1.00 91.50 175 THR A CA 1
ATOM 1379 C C . THR A 1 175 ? -23.397 -16.116 20.971 1.00 91.50 175 THR A C 1
ATOM 1381 O O . THR A 1 175 ? -24.118 -17.052 21.296 1.00 91.50 175 THR A O 1
ATOM 1384 N N . LEU A 1 176 ? -22.150 -16.286 20.513 1.00 90.62 176 LEU A N 1
ATOM 1385 C CA . LEU A 1 176 ? -21.542 -17.601 20.286 1.00 90.62 176 LEU A CA 1
ATOM 1386 C C . LEU A 1 176 ? -20.919 -18.190 21.556 1.00 90.62 176 LEU A C 1
ATOM 1388 O O . LEU A 1 176 ? -21.096 -19.373 21.829 1.00 90.62 176 LEU A O 1
ATOM 1392 N N . ALA A 1 177 ? -20.177 -17.386 22.324 1.00 89.25 177 ALA A N 1
ATOM 1393 C CA . ALA A 1 177 ? -19.424 -17.871 23.482 1.00 89.25 177 ALA A CA 1
ATOM 1394 C C . ALA A 1 177 ? -19.414 -16.851 24.643 1.00 89.25 177 ALA A C 1
ATOM 1396 O O . ALA A 1 177 ? -18.380 -16.252 24.939 1.00 89.25 177 ALA A O 1
ATOM 1397 N N . PRO A 1 178 ? -20.548 -16.646 25.340 1.00 90.56 178 PRO A N 1
ATOM 1398 C CA . PRO A 1 178 ? -20.665 -15.637 26.401 1.00 90.56 178 PRO A CA 1
ATOM 1399 C C . PRO A 1 178 ? -19.850 -15.948 27.670 1.00 90.56 178 PRO A C 1
ATOM 1401 O O . PRO A 1 178 ? -19.567 -15.042 28.455 1.00 90.56 178 PRO A O 1
ATOM 1404 N N . GLU A 1 179 ? -19.476 -17.212 27.882 1.00 89.06 179 GLU A N 1
ATOM 1405 C CA . GLU A 1 179 ? -18.808 -17.681 29.104 1.00 89.06 179 GLU A CA 1
ATOM 1406 C C . GLU A 1 179 ? -17.296 -17.404 29.132 1.00 89.06 179 GLU A C 1
ATOM 1408 O O . GLU A 1 179 ? -16.692 -17.399 30.205 1.00 89.06 179 GLU A O 1
ATOM 1413 N N . ARG A 1 180 ? -16.654 -17.162 27.979 1.00 89.38 180 ARG A N 1
ATOM 1414 C CA . ARG A 1 180 ? -15.199 -16.960 27.947 1.00 89.38 180 ARG A CA 1
ATOM 1415 C C . ARG A 1 180 ? -14.809 -15.576 28.485 1.00 89.38 180 ARG A C 1
ATOM 1417 O O . ARG A 1 180 ? -15.411 -14.556 28.146 1.00 89.38 180 ARG A O 1
ATOM 1424 N N . THR A 1 181 ? -13.762 -15.525 29.305 1.00 89.81 181 THR A N 1
ATOM 1425 C CA . THR A 1 181 ? -13.334 -14.302 30.005 1.00 89.81 181 THR A CA 1
ATOM 1426 C C . THR A 1 181 ? -12.697 -13.262 29.077 1.00 89.81 181 THR A C 1
ATOM 1428 O O . THR A 1 181 ? -12.914 -12.063 29.256 1.00 89.81 181 THR A O 1
ATOM 1431 N N . ASP A 1 182 ? -11.965 -13.699 28.050 1.00 89.25 182 ASP A N 1
ATOM 1432 C CA . ASP A 1 182 ? -11.403 -12.852 26.988 1.00 89.25 182 ASP A CA 1
ATOM 1433 C C . ASP A 1 182 ? -12.497 -12.117 26.206 1.00 89.25 182 ASP A C 1
ATOM 1435 O O . ASP A 1 182 ? -12.409 -10.909 25.972 1.00 89.25 182 ASP A O 1
ATOM 1439 N N . ILE A 1 183 ? -13.577 -12.830 25.899 1.00 92.75 183 ILE A N 1
ATOM 1440 C CA . ILE A 1 183 ? -14.768 -12.315 25.228 1.00 92.75 183 ILE A CA 1
ATOM 1441 C C . ILE A 1 183 ? -15.478 -11.267 26.085 1.00 92.75 183 ILE A C 1
ATOM 1443 O O . ILE A 1 183 ? -15.803 -10.184 25.597 1.00 92.75 183 ILE A O 1
ATOM 1447 N N . GLN A 1 184 ? -15.688 -11.554 27.370 1.00 93.44 184 GLN A N 1
ATOM 1448 C CA . GLN A 1 184 ? -16.337 -10.625 28.297 1.00 93.44 184 GLN A CA 1
ATOM 1449 C C . GLN A 1 184 ? -15.536 -9.323 28.460 1.00 93.44 184 GLN A C 1
ATOM 1451 O O . GLN A 1 184 ? -16.121 -8.235 28.435 1.00 93.44 184 GLN A O 1
ATOM 1456 N N . LYS A 1 185 ? -14.200 -9.416 28.562 1.00 93.25 185 LYS A N 1
ATOM 1457 C CA . LYS A 1 185 ? -13.301 -8.249 28.614 1.00 93.25 185 LYS A CA 1
ATOM 1458 C C . LYS A 1 185 ? -13.380 -7.427 27.325 1.00 93.25 185 LYS A C 1
ATOM 1460 O O . LYS A 1 185 ? -13.566 -6.211 27.387 1.00 93.25 185 LYS A O 1
ATOM 1465 N N . ALA A 1 186 ? -13.301 -8.085 26.166 1.00 93.44 186 ALA A N 1
ATOM 1466 C CA . ALA A 1 186 ? -13.404 -7.425 24.866 1.00 93.44 186 ALA A CA 1
ATOM 1467 C C . ALA A 1 186 ? -14.754 -6.730 24.664 1.00 93.44 186 ALA A C 1
ATOM 1469 O O . ALA A 1 186 ? -14.798 -5.587 24.203 1.00 93.44 186 ALA A O 1
ATOM 1470 N N . ALA A 1 187 ? -15.844 -7.383 25.072 1.00 94.31 187 ALA A N 1
ATOM 1471 C CA . ALA A 1 187 ? -17.184 -6.825 25.015 1.00 94.31 187 ALA A CA 1
ATOM 1472 C C . ALA A 1 187 ? -17.303 -5.548 25.852 1.00 94.31 187 ALA A C 1
ATOM 1474 O O . ALA A 1 187 ? -17.713 -4.512 25.328 1.00 94.31 187 ALA A O 1
ATOM 1475 N N . ALA A 1 188 ? -16.877 -5.583 27.119 1.00 94.62 188 ALA A N 1
ATOM 1476 C CA . ALA A 1 188 ? -16.925 -4.419 28.002 1.00 94.62 188 ALA A CA 1
ATOM 1477 C C . ALA A 1 188 ? -16.181 -3.204 27.411 1.00 94.62 188 ALA A C 1
ATOM 1479 O O . ALA A 1 188 ? -16.701 -2.088 27.431 1.00 94.62 188 ALA A O 1
ATOM 1480 N N . ILE A 1 189 ? -14.998 -3.420 26.828 1.00 93.62 189 ILE A N 1
ATOM 1481 C CA . ILE A 1 189 ? -14.178 -2.342 26.258 1.00 93.62 189 ILE A CA 1
ATOM 1482 C C . ILE A 1 189 ? -14.773 -1.804 24.964 1.00 93.62 189 ILE A C 1
ATOM 1484 O O . ILE A 1 189 ? -14.877 -0.592 24.805 1.00 93.62 189 ILE A O 1
ATOM 1488 N N . ILE A 1 190 ? -15.186 -2.670 24.041 1.00 92.38 190 ILE A N 1
ATOM 1489 C CA . ILE A 1 190 ? -15.677 -2.234 22.728 1.00 92.38 190 ILE A CA 1
ATOM 1490 C C . ILE A 1 190 ? -17.050 -1.565 22.854 1.00 92.38 190 ILE A C 1
ATOM 1492 O O . ILE A 1 190 ? -17.304 -0.555 22.191 1.00 92.38 190 ILE A O 1
ATOM 1496 N N . PHE A 1 191 ? -17.914 -2.034 23.762 1.00 92.62 191 PHE A N 1
ATOM 1497 C CA . PHE A 1 191 ? -19.147 -1.318 24.093 1.00 92.62 191 PHE A CA 1
ATOM 1498 C C . PHE A 1 191 ? -18.859 0.049 24.730 1.00 92.62 191 PHE A C 1
ATOM 1500 O O . PHE A 1 191 ? -19.516 1.028 24.377 1.00 92.62 191 PHE A O 1
ATOM 1507 N N . ALA A 1 192 ? -17.844 0.167 25.594 1.00 91.50 192 ALA A N 1
ATOM 1508 C CA . ALA A 1 192 ? -17.449 1.459 26.158 1.00 91.50 192 ALA A CA 1
ATOM 1509 C C . ALA A 1 192 ? -16.874 2.404 25.086 1.00 91.50 192 ALA A C 1
ATOM 1511 O O . ALA A 1 192 ? -17.297 3.556 24.994 1.00 91.50 192 ALA A O 1
ATOM 1512 N N . ALA A 1 193 ? -15.988 1.905 24.221 1.00 89.06 193 ALA A N 1
ATOM 1513 C CA . ALA A 1 193 ? -15.375 2.666 23.134 1.00 89.06 193 ALA A CA 1
ATOM 1514 C C . ALA A 1 193 ? -16.417 3.196 22.135 1.00 89.06 193 ALA A C 1
ATOM 1516 O O . ALA A 1 193 ? -16.328 4.330 21.669 1.00 89.06 193 ALA A O 1
ATOM 1517 N N . THR A 1 194 ? -17.459 2.409 21.857 1.00 87.25 194 THR A N 1
ATOM 1518 C CA . THR A 1 194 ? -18.550 2.779 20.937 1.00 87.25 194 THR A CA 1
ATOM 1519 C C . THR A 1 194 ? -19.631 3.659 21.578 1.00 87.25 194 THR A C 1
ATOM 1521 O O . THR A 1 194 ? -20.458 4.225 20.861 1.00 87.25 194 THR A O 1
ATOM 1524 N N . GLY A 1 195 ? -19.609 3.837 22.905 1.00 86.81 195 GLY A N 1
ATOM 1525 C CA . GLY A 1 195 ? -20.540 4.686 23.663 1.00 86.81 195 GLY A CA 1
ATOM 1526 C C . GLY A 1 195 ? -21.773 3.972 24.219 1.00 86.81 195 GLY A C 1
ATOM 1527 O O . GLY A 1 195 ? -22.663 4.618 24.774 1.00 86.81 195 GLY A O 1
ATOM 1528 N N . LEU A 1 196 ? -21.833 2.646 24.101 1.00 89.38 196 LEU A N 1
ATOM 1529 C CA . LEU A 1 196 ? -22.882 1.786 24.650 1.00 89.38 196 LEU A CA 1
ATOM 1530 C C . LEU A 1 196 ? -22.576 1.432 26.117 1.00 89.38 196 LEU A C 1
ATOM 1532 O O . LEU A 1 196 ? -22.384 0.272 26.477 1.00 89.38 196 LEU A O 1
ATOM 1536 N N . PHE A 1 197 ? -22.528 2.448 26.984 1.00 90.75 197 PHE A N 1
ATOM 1537 C CA . PHE A 1 197 ? -22.075 2.298 28.375 1.00 90.75 197 PHE A CA 1
ATOM 1538 C C . PHE A 1 197 ? -22.937 1.360 29.229 1.00 90.75 197 PHE A C 1
ATOM 1540 O O . PHE A 1 197 ? -22.400 0.682 30.097 1.00 90.75 197 PHE A O 1
ATOM 1547 N N . SER A 1 198 ? -24.247 1.275 28.977 1.00 92.19 198 SER A N 1
ATOM 1548 C CA . SER A 1 198 ? -25.128 0.345 29.698 1.00 92.19 198 SER A CA 1
ATOM 1549 C C . SER A 1 198 ? -24.735 -1.114 29.455 1.00 92.19 198 SER A C 1
ATOM 1551 O O . SER A 1 198 ? -24.608 -1.885 30.404 1.00 92.19 198 SER A O 1
ATOM 1553 N N . GLN A 1 199 ? -24.472 -1.472 28.195 1.00 91.88 199 GLN A N 1
ATOM 1554 C CA . GLN A 1 199 ? -23.996 -2.805 27.822 1.00 91.88 199 GLN A CA 1
ATOM 1555 C C . GLN A 1 199 ? -22.576 -3.038 28.351 1.00 91.88 199 GLN A C 1
ATOM 1557 O O . GLN A 1 199 ? -22.291 -4.101 28.894 1.00 91.88 199 GLN A O 1
ATOM 1562 N N . ALA A 1 200 ? -21.699 -2.033 28.265 1.00 93.62 200 ALA A N 1
ATOM 1563 C CA . ALA A 1 200 ? -20.340 -2.123 28.795 1.00 93.62 200 ALA A CA 1
ATOM 1564 C C . ALA A 1 200 ? -20.314 -2.449 30.300 1.00 93.62 200 ALA A C 1
ATOM 1566 O O . ALA A 1 200 ? -19.576 -3.334 30.730 1.00 93.62 200 ALA A O 1
ATOM 1567 N N . GLU A 1 201 ? -21.148 -1.771 31.096 1.00 94.75 201 GLU A N 1
ATOM 1568 C CA . GLU A 1 201 ? -21.267 -1.998 32.540 1.00 94.75 201 GLU A CA 1
ATOM 1569 C C . GLU A 1 201 ? -21.866 -3.382 32.864 1.00 94.75 201 GLU A C 1
ATOM 1571 O O . GLU A 1 201 ? -21.469 -4.008 33.849 1.00 94.75 201 GLU A O 1
ATOM 1576 N N . GLU A 1 202 ? -22.778 -3.903 32.035 1.00 95.06 202 GLU A N 1
ATOM 1577 C CA . GLU A 1 202 ? -23.306 -5.267 32.179 1.00 95.06 202 GLU A CA 1
ATOM 1578 C C . GLU A 1 202 ? -22.216 -6.329 31.951 1.00 95.06 202 GLU A C 1
ATOM 1580 O O . GLU A 1 202 ? -22.052 -7.240 32.767 1.00 95.06 202 GLU A O 1
ATOM 1585 N N . TRP A 1 203 ? -21.435 -6.195 30.875 1.00 94.25 203 TRP A N 1
ATOM 1586 C CA . TRP A 1 203 ? -20.343 -7.122 30.551 1.00 94.25 203 TRP A CA 1
ATOM 1587 C C . TRP A 1 203 ? -19.189 -7.046 31.547 1.00 94.25 203 TRP A C 1
ATOM 1589 O O . TRP A 1 203 ? -18.638 -8.077 31.927 1.00 94.25 203 TRP A O 1
ATOM 1599 N N . LEU A 1 204 ? -18.888 -5.853 32.059 1.00 94.12 204 LEU A N 1
ATOM 1600 C CA . LEU A 1 204 ? -17.932 -5.667 33.146 1.00 94.12 204 LEU A CA 1
ATOM 1601 C C . LEU A 1 204 ? -18.363 -6.421 34.411 1.00 94.12 204 LEU A C 1
ATOM 1603 O O . LEU A 1 204 ? -17.536 -7.085 35.032 1.00 94.12 204 LEU A O 1
ATOM 1607 N N . LYS A 1 205 ? -19.653 -6.385 34.776 1.00 94.12 205 LYS A N 1
ATOM 1608 C CA . LYS A 1 205 ? -20.172 -7.159 35.918 1.00 94.12 205 LYS A CA 1
ATOM 1609 C C . LYS A 1 205 ? -20.059 -8.666 35.687 1.00 94.12 205 LYS A C 1
ATOM 1611 O O . LYS A 1 205 ? -19.759 -9.391 36.632 1.00 94.12 205 LYS A O 1
ATOM 1616 N N . LYS A 1 206 ? -20.289 -9.150 34.459 1.00 93.12 206 LYS A N 1
ATOM 1617 C CA . LYS A 1 206 ? -20.097 -10.572 34.104 1.00 93.12 206 LYS A CA 1
ATOM 1618 C C . LYS A 1 206 ? -18.629 -10.985 34.256 1.00 93.12 206 LYS A C 1
ATOM 1620 O O . LYS A 1 206 ? -18.357 -11.949 34.963 1.00 93.12 206 LYS A O 1
ATOM 1625 N N . TYR A 1 207 ? -17.703 -10.180 33.740 1.00 92.62 207 TYR A N 1
ATOM 1626 C CA . TYR A 1 207 ? -16.260 -10.399 33.897 1.00 92.62 207 TYR A CA 1
ATOM 1627 C C . TYR A 1 207 ? -15.800 -10.373 35.365 1.00 92.62 207 TYR A C 1
ATOM 1629 O O . TYR A 1 207 ? -14.987 -11.183 35.807 1.00 92.62 207 TYR A O 1
ATOM 1637 N N . GLN A 1 208 ? -16.350 -9.461 36.169 1.00 92.75 208 GLN A N 1
ATOM 1638 C CA . GLN A 1 208 ? -16.066 -9.391 37.605 1.00 92.75 208 GLN A CA 1
ATOM 1639 C C . GLN A 1 208 ? -16.552 -10.627 38.369 1.00 92.75 208 GLN A C 1
ATOM 1641 O O . GLN A 1 208 ? -15.923 -11.013 39.353 1.00 92.75 208 GLN A O 1
ATOM 1646 N N . LYS A 1 209 ? -17.645 -11.261 37.928 1.00 91.94 209 LYS A N 1
ATOM 1647 C CA . LYS A 1 209 ? -18.125 -12.517 38.517 1.00 91.94 209 LYS A CA 1
ATOM 1648 C C . LYS A 1 209 ? -17.207 -13.696 38.194 1.00 91.94 209 LYS A C 1
ATOM 1650 O O . LYS A 1 209 ? -17.047 -14.554 39.053 1.00 91.94 209 LYS A O 1
ATOM 1655 N N . SER A 1 210 ? -16.606 -13.739 37.003 1.00 88.81 210 SER A N 1
ATOM 1656 C CA . SER A 1 210 ? -15.734 -14.848 36.591 1.00 88.81 210 SER A CA 1
ATOM 1657 C C . SER A 1 210 ? -14.317 -14.759 37.167 1.00 88.81 210 SER A C 1
ATOM 1659 O O . SER A 1 210 ? -13.755 -15.782 37.539 1.00 88.81 210 SER A O 1
ATOM 1661 N N . VAL A 1 211 ? -13.729 -13.558 37.246 1.00 86.81 211 VAL A N 1
ATOM 1662 C CA . VAL A 1 211 ? -12.332 -13.355 37.703 1.00 86.81 211 VAL A CA 1
ATOM 1663 C C . VAL A 1 211 ? -12.248 -12.933 39.180 1.00 86.81 211 VAL A C 1
ATOM 1665 O O . VAL A 1 211 ? -11.216 -13.098 39.826 1.00 86.81 211 VAL A O 1
ATOM 1668 N N . GLY A 1 212 ? -13.346 -12.421 39.741 1.00 85.12 212 GLY A N 1
ATOM 1669 C CA . GLY A 1 212 ? -13.417 -11.877 41.095 1.00 85.12 212 GLY A CA 1
ATOM 1670 C C . GLY A 1 212 ? -13.308 -10.350 41.110 1.00 85.12 212 GLY A C 1
ATOM 1671 O O . GLY A 1 212 ? -12.444 -9.755 40.466 1.00 85.12 212 GLY A O 1
ATOM 1672 N N . VAL A 1 213 ? -14.187 -9.701 41.879 1.00 81.06 213 VAL A N 1
ATOM 1673 C CA . VAL A 1 213 ? -14.341 -8.232 41.906 1.00 81.06 213 VAL A CA 1
ATOM 1674 C C . VAL A 1 213 ? -13.042 -7.522 42.298 1.00 81.06 213 VAL A C 1
ATOM 1676 O O . VAL A 1 213 ? -12.700 -6.511 41.687 1.00 81.06 213 VAL A O 1
ATOM 1679 N N . SER A 1 214 ? -12.292 -8.080 43.251 1.00 81.50 214 SER A N 1
ATOM 1680 C CA . SER A 1 214 ? -11.052 -7.500 43.788 1.00 81.50 214 SER A CA 1
ATOM 1681 C C . SER A 1 214 ? -9.787 -7.865 43.002 1.00 81.50 214 SER A C 1
ATOM 1683 O O . SER A 1 214 ? -8.687 -7.538 43.443 1.00 81.50 214 SER A O 1
ATOM 1685 N N . SER A 1 215 ? -9.905 -8.568 41.871 1.00 88.00 215 SER A N 1
ATOM 1686 C CA . SER A 1 215 ? -8.739 -8.903 41.051 1.00 88.00 215 SER A CA 1
ATOM 1687 C C . SER A 1 215 ? -8.103 -7.644 40.438 1.00 88.00 215 SER A C 1
ATOM 1689 O O . SER A 1 215 ? -8.773 -6.652 40.145 1.00 88.00 215 SER A O 1
ATOM 1691 N N . TYR A 1 216 ? -6.790 -7.676 40.200 1.00 87.88 216 TYR A N 1
ATOM 1692 C CA . TYR A 1 216 ? -6.101 -6.576 39.516 1.00 87.88 216 TYR A CA 1
ATOM 1693 C C . TYR A 1 216 ? -6.696 -6.308 38.119 1.00 87.88 216 TYR A C 1
ATOM 1695 O O . TYR A 1 216 ? -6.942 -5.160 37.746 1.00 87.88 216 TYR A O 1
ATOM 1703 N N . GLU A 1 217 ? -7.005 -7.372 37.372 1.00 86.50 217 GLU A N 1
ATOM 1704 C CA . GLU A 1 217 ? -7.568 -7.282 36.021 1.00 86.50 217 GLU A CA 1
ATOM 1705 C C . GLU A 1 217 ? -8.979 -6.678 35.997 1.00 86.50 217 GLU A C 1
ATOM 1707 O O . GLU A 1 217 ? -9.294 -5.902 35.092 1.00 86.50 217 GLU A O 1
ATOM 1712 N N . SER A 1 218 ? -9.833 -6.980 36.983 1.00 89.50 218 SER A N 1
ATOM 1713 C CA . SER A 1 218 ? -11.173 -6.381 37.075 1.00 89.50 218 SER A CA 1
ATOM 1714 C C . SER A 1 218 ? -11.119 -4.891 37.403 1.00 89.50 218 SER A C 1
ATOM 1716 O O . SER A 1 218 ? -11.862 -4.114 36.799 1.00 89.50 218 SER A O 1
ATOM 1718 N N . CYS A 1 219 ? -10.230 -4.480 38.312 1.00 89.56 219 CYS A N 1
ATOM 1719 C CA . CYS A 1 219 ? -10.015 -3.071 38.645 1.00 89.56 219 CYS A CA 1
ATOM 1720 C C . CYS A 1 219 ? -9.502 -2.291 37.424 1.00 89.56 219 CYS A C 1
ATOM 1722 O O . CYS A 1 219 ? -10.055 -1.248 37.062 1.00 89.56 219 CYS A O 1
ATOM 1724 N N . ARG A 1 220 ? -8.513 -2.852 36.714 1.00 89.94 220 ARG A N 1
ATOM 1725 C CA . ARG A 1 220 ? -7.969 -2.268 35.484 1.00 89.94 220 ARG A CA 1
ATOM 1726 C C . ARG A 1 220 ? -9.041 -2.120 34.403 1.00 89.94 220 ARG A C 1
ATOM 1728 O O . ARG A 1 220 ? -9.146 -1.056 33.799 1.00 89.94 220 ARG A O 1
ATOM 1735 N N . LEU A 1 221 ? -9.862 -3.148 34.175 1.00 91.56 221 LEU A N 1
ATOM 1736 C CA . LEU A 1 221 ? -10.969 -3.082 33.215 1.00 91.56 221 LEU A CA 1
ATOM 1737 C C . LEU A 1 221 ? -11.980 -1.987 33.588 1.00 91.56 221 LEU A C 1
ATOM 1739 O O . LEU A 1 221 ? -12.405 -1.219 32.726 1.00 91.56 221 LEU A O 1
ATOM 1743 N N . GLN A 1 222 ? -12.332 -1.880 34.870 1.00 94.06 222 GLN A N 1
ATOM 1744 C CA . GLN A 1 222 ? -13.253 -0.856 35.359 1.00 94.06 222 GLN A CA 1
ATOM 1745 C C . GLN A 1 222 ? -12.721 0.559 35.147 1.00 94.06 222 GLN A C 1
ATOM 1747 O O . GLN A 1 222 ? -13.457 1.414 34.649 1.00 94.06 222 GLN A O 1
ATOM 1752 N N . GLN A 1 223 ? -11.445 0.792 35.451 1.00 91.69 223 GLN A N 1
ATOM 1753 C CA . GLN A 1 223 ? -10.795 2.064 35.162 1.00 91.69 223 GLN A CA 1
ATOM 1754 C C . GLN A 1 223 ? -10.850 2.380 33.661 1.00 91.69 223 GLN A C 1
ATOM 1756 O O . GLN A 1 223 ? -11.210 3.491 33.281 1.00 91.69 223 GLN A O 1
ATOM 1761 N N . ARG A 1 224 ? -10.580 1.401 32.786 1.00 91.50 224 ARG A N 1
ATOM 1762 C CA . ARG A 1 224 ? -10.625 1.619 31.329 1.00 91.50 224 ARG A CA 1
ATOM 1763 C C . ARG A 1 224 ? -12.022 1.955 30.813 1.00 91.50 224 ARG A C 1
ATOM 1765 O O . ARG A 1 224 ? -12.154 2.842 29.975 1.00 91.50 224 ARG A O 1
ATOM 1772 N N . VAL A 1 225 ? -13.075 1.325 31.335 1.00 92.62 225 VAL A N 1
ATOM 1773 C CA . VAL A 1 225 ? -14.462 1.689 30.986 1.00 92.62 225 VAL A CA 1
ATOM 1774 C C . VAL A 1 225 ? -14.793 3.121 31.437 1.00 92.62 225 VAL A C 1
ATOM 1776 O O . VAL A 1 225 ? -15.452 3.863 30.706 1.00 92.62 225 VAL A O 1
ATOM 1779 N N . GLN A 1 226 ? -14.310 3.545 32.609 1.00 92.25 226 GLN A N 1
ATOM 1780 C CA . GLN A 1 226 ? -14.483 4.919 33.095 1.00 92.25 226 GLN A CA 1
ATOM 1781 C C . GLN A 1 226 ? -13.709 5.944 32.255 1.00 92.25 226 GLN A C 1
ATOM 1783 O O . GLN A 1 226 ? -14.247 7.010 31.955 1.00 92.25 226 GLN A O 1
ATOM 1788 N N . GLU A 1 227 ? -12.488 5.616 31.829 1.00 89.62 227 GLU A N 1
ATOM 1789 C CA . GLU A 1 227 ? -11.690 6.450 30.924 1.00 89.62 227 GLU A CA 1
ATOM 1790 C C . GLU A 1 227 ? -12.430 6.675 29.595 1.00 89.62 227 GLU A C 1
ATOM 1792 O O . GLU A 1 227 ? -12.611 7.823 29.193 1.00 89.62 227 GLU A O 1
ATOM 1797 N N . TRP A 1 228 ? -12.988 5.621 28.984 1.00 89.31 228 TRP A N 1
ATOM 1798 C CA . TRP A 1 228 ? -13.832 5.750 27.786 1.00 89.31 228 TRP A CA 1
ATOM 1799 C C . TRP A 1 228 ? -15.072 6.630 28.011 1.00 89.31 228 TRP A C 1
ATOM 1801 O O . TRP A 1 228 ? -15.483 7.397 27.139 1.00 89.31 228 TRP A O 1
ATOM 1811 N N . LYS A 1 229 ? -15.679 6.576 29.200 1.00 90.69 229 LYS A N 1
ATOM 1812 C CA . LYS A 1 229 ? -16.812 7.447 29.549 1.00 90.69 229 LYS A CA 1
ATOM 1813 C C . LYS A 1 229 ? -16.391 8.917 29.620 1.00 90.69 229 LYS A C 1
ATOM 1815 O O . LYS A 1 229 ? -17.117 9.783 29.128 1.00 90.69 229 LYS A O 1
ATOM 1820 N N . ALA A 1 230 ? -15.219 9.199 30.188 1.00 88.50 230 ALA A N 1
ATOM 1821 C CA . ALA A 1 230 ? -14.660 10.545 30.259 1.00 88.50 230 ALA A CA 1
ATOM 1822 C C . ALA A 1 230 ? -14.282 11.087 28.869 1.00 88.50 230 ALA A C 1
ATOM 1824 O O . ALA A 1 230 ? -14.589 12.241 28.560 1.00 88.50 230 ALA A O 1
ATOM 1825 N N . THR A 1 231 ? -13.689 10.261 28.002 1.00 85.31 231 THR A N 1
ATOM 1826 C CA . THR A 1 231 ? -13.294 10.670 26.642 1.00 85.31 231 THR A CA 1
ATOM 1827 C C . THR A 1 231 ? -14.514 11.015 25.795 1.00 85.31 231 THR A C 1
ATOM 1829 O O . THR A 1 231 ? -14.541 12.073 25.170 1.00 85.31 231 THR A O 1
ATOM 1832 N N . HIS A 1 232 ? -15.591 10.227 25.877 1.00 85.56 232 HIS A N 1
ATOM 1833 C CA . HIS A 1 232 ? -16.873 10.548 25.234 1.00 85.56 232 HIS A CA 1
ATOM 1834 C C . HIS A 1 232 ? -17.480 11.870 25.719 1.00 85.56 232 HIS A C 1
ATOM 1836 O O . HIS A 1 232 ? -18.021 12.639 24.921 1.00 85.56 232 HIS A O 1
ATOM 1842 N N . GLN A 1 233 ? -17.412 12.157 27.022 1.00 85.69 233 GLN A N 1
ATOM 1843 C CA . GLN A 1 233 ? -17.903 13.425 27.574 1.00 85.69 233 GLN A CA 1
ATOM 1844 C C . GLN A 1 233 ? -17.065 14.617 27.094 1.00 85.69 233 GLN A C 1
ATOM 1846 O O . GLN A 1 233 ? -17.622 15.658 26.736 1.00 85.69 233 GLN A O 1
ATOM 1851 N N . ASN A 1 234 ? -15.743 14.459 27.046 1.00 82.94 234 ASN A N 1
ATOM 1852 C CA . ASN A 1 234 ? -14.825 15.489 26.567 1.00 82.94 234 ASN A CA 1
ATOM 1853 C C . ASN A 1 234 ? -14.975 15.735 25.062 1.00 82.94 234 ASN A C 1
ATOM 1855 O O . ASN A 1 234 ? -15.051 16.893 24.656 1.00 82.94 234 ASN A O 1
ATOM 1859 N N . ALA A 1 235 ? -15.131 14.680 24.259 1.00 78.00 235 ALA A N 1
ATOM 1860 C CA . ALA A 1 235 ? -15.392 14.779 22.825 1.00 78.00 235 ALA A CA 1
ATOM 1861 C C . ALA A 1 235 ? -16.667 15.585 22.538 1.00 78.00 235 ALA A C 1
ATOM 1863 O O . ALA A 1 235 ? -16.642 16.525 21.744 1.00 78.00 235 ALA A O 1
ATOM 1864 N N . LYS A 1 236 ? -17.765 15.304 23.259 1.00 79.19 236 LYS A N 1
ATOM 1865 C CA . LYS A 1 236 ? -19.014 16.082 23.153 1.00 79.19 236 LYS A CA 1
ATOM 1866 C C . LYS A 1 236 ? -18.813 17.565 23.494 1.00 79.19 236 LYS A C 1
ATOM 1868 O O . LYS A 1 236 ? -19.342 18.431 22.801 1.00 79.19 236 LYS A O 1
ATOM 1873 N N . ARG A 1 237 ? -18.041 17.870 24.545 1.00 77.25 237 ARG A N 1
ATOM 1874 C CA . ARG A 1 237 ? -17.739 19.252 24.967 1.00 77.25 237 ARG A CA 1
ATOM 1875 C C . ARG A 1 237 ? -16.848 19.992 23.966 1.00 77.25 237 ARG A C 1
ATOM 1877 O O . ARG A 1 237 ? -17.114 21.160 23.694 1.00 77.25 237 ARG A O 1
ATOM 1884 N N . SER A 1 238 ? -15.811 19.337 23.435 1.00 69.69 238 SER A N 1
ATOM 1885 C CA . SER A 1 238 ? -14.909 19.923 22.432 1.00 69.69 238 SER A CA 1
ATOM 1886 C C . SER A 1 238 ? -15.656 20.205 21.139 1.00 69.69 238 SER A C 1
ATOM 1888 O O . SER A 1 238 ? -15.619 21.330 20.655 1.00 69.69 238 SER A O 1
ATOM 1890 N N . TYR A 1 239 ? -16.437 19.237 20.650 1.00 64.50 239 TYR A N 1
ATOM 1891 C CA . TYR A 1 239 ? -17.242 19.413 19.445 1.00 64.50 239 TYR A CA 1
ATOM 1892 C C . TYR A 1 239 ? -18.225 20.583 19.577 1.00 64.50 239 TYR A C 1
ATOM 1894 O O . TYR A 1 239 ? -18.325 21.400 18.671 1.00 64.50 239 TYR A O 1
ATOM 1902 N N . SER A 1 240 ? -18.887 20.740 20.729 1.00 61.94 240 SER A N 1
ATOM 1903 C CA . SER A 1 240 ? -19.774 21.889 20.968 1.00 61.94 240 SER A CA 1
ATOM 1904 C C . SER A 1 240 ? -19.054 23.244 20.899 1.00 61.94 240 SER A C 1
ATOM 1906 O O . SER A 1 240 ? -19.683 24.227 20.516 1.00 61.94 240 SER A O 1
ATOM 1908 N N . LYS A 1 241 ? -17.772 23.320 21.280 1.00 60.12 241 LYS A N 1
ATOM 1909 C CA . LYS A 1 241 ? -16.968 24.556 21.236 1.00 60.12 241 LYS A CA 1
ATOM 1910 C C . LYS A 1 241 ? -16.362 24.807 19.855 1.00 60.12 241 LYS A C 1
ATOM 1912 O O . LYS A 1 241 ? -16.345 25.946 19.395 1.00 60.12 241 LYS A O 1
ATOM 1917 N N . ASP A 1 242 ? -15.879 23.758 19.197 1.00 55.25 242 ASP A N 1
ATOM 1918 C CA . ASP A 1 242 ? -15.265 23.848 17.873 1.00 55.25 242 ASP A CA 1
ATOM 1919 C C . ASP A 1 242 ? -16.315 24.053 16.780 1.00 55.25 242 ASP A C 1
ATOM 1921 O O . ASP A 1 242 ? -16.076 24.864 15.894 1.00 55.25 242 ASP A O 1
ATOM 1925 N N . TRP A 1 243 ? -17.512 23.456 16.894 1.00 46.34 243 TRP A N 1
ATOM 1926 C CA . TRP A 1 243 ? -18.663 23.757 16.028 1.00 46.34 243 TRP A CA 1
ATOM 1927 C C . TRP A 1 243 ? -19.022 25.247 16.070 1.00 46.34 243 TRP A C 1
ATOM 1929 O O . TRP A 1 243 ? -19.225 25.881 15.039 1.00 46.34 243 TRP A O 1
ATOM 1939 N N . GLN A 1 244 ? -19.022 25.849 17.264 1.00 43.69 244 GLN A N 1
ATOM 1940 C CA . GLN A 1 244 ? -19.262 27.287 17.424 1.00 43.69 244 GLN A CA 1
ATOM 1941 C C . GLN A 1 244 ? -18.161 28.153 16.786 1.00 43.69 244 GLN A C 1
ATOM 1943 O O . GLN A 1 244 ? -18.447 29.265 16.348 1.00 43.69 244 GLN A O 1
ATOM 1948 N N . LYS A 1 245 ? -16.919 27.654 16.685 1.00 47.59 245 LYS A N 1
ATOM 1949 C CA . LYS A 1 245 ? -15.828 28.323 15.956 1.00 47.59 245 LYS A CA 1
ATOM 1950 C C . LYS A 1 245 ? -15.875 28.072 14.445 1.00 47.59 245 LYS A C 1
ATOM 1952 O O . LYS A 1 245 ? -15.603 28.998 13.688 1.00 47.59 245 LYS A O 1
ATOM 1957 N N . SER A 1 246 ? -16.233 26.867 14.001 1.00 46.03 246 SER A N 1
ATOM 1958 C CA . SER A 1 246 ? -16.246 26.453 12.590 1.00 46.03 246 SER A CA 1
ATOM 1959 C C . SER A 1 246 ? -17.456 26.957 11.804 1.00 46.03 246 SER A C 1
ATOM 1961 O O . SER A 1 246 ? -17.438 26.928 10.579 1.00 46.03 246 SER A O 1
ATOM 1963 N N . VAL A 1 247 ? -18.505 27.441 12.480 1.00 42.56 247 VAL A N 1
ATOM 1964 C CA . VAL A 1 247 ? -19.615 28.166 11.831 1.00 42.56 247 VAL A CA 1
ATOM 1965 C C . VAL A 1 247 ? -19.149 29.509 11.233 1.00 42.56 247 VAL A C 1
ATOM 1967 O O . VAL A 1 247 ? -19.833 30.067 10.377 1.00 42.56 247 VAL A O 1
ATOM 1970 N N . LYS A 1 248 ? -17.945 30.001 11.567 1.00 42.91 248 LYS A N 1
ATOM 1971 C CA . LYS A 1 248 ? -17.244 30.963 10.704 1.00 42.91 248 LYS A CA 1
ATOM 1972 C C . LYS A 1 248 ? -16.587 30.203 9.552 1.00 42.91 248 LYS A C 1
ATOM 1974 O O . LYS A 1 248 ? -15.520 29.620 9.724 1.00 42.91 248 LYS A O 1
ATOM 1979 N N . LEU A 1 249 ? -17.257 30.203 8.399 1.00 37.97 249 LEU A N 1
ATOM 1980 C CA . LEU A 1 249 ? -16.733 29.675 7.138 1.00 37.97 249 LEU A CA 1
ATOM 1981 C C . LEU A 1 249 ? -15.320 30.240 6.894 1.00 37.97 249 LEU A C 1
ATOM 1983 O O . LEU A 1 249 ? -15.171 31.464 6.911 1.00 37.97 249 LEU A O 1
ATOM 1987 N N . PRO A 1 250 ? -14.291 29.397 6.686 1.00 40.72 250 PRO A N 1
ATOM 1988 C CA . PRO A 1 250 ? -12.991 29.891 6.264 1.00 40.72 250 PRO A CA 1
ATOM 1989 C C . PRO A 1 250 ? -13.148 30.567 4.899 1.00 40.72 250 PRO A C 1
ATOM 1991 O O . PRO A 1 250 ? -13.815 30.031 4.008 1.00 40.72 250 PRO A O 1
ATOM 1994 N N . GLU A 1 251 ? -12.554 31.751 4.745 1.00 46.84 251 GLU A N 1
ATOM 1995 C CA . GLU A 1 251 ? -12.372 32.361 3.431 1.00 46.84 251 GLU A CA 1
ATOM 1996 C C . GLU A 1 251 ? -11.689 31.338 2.523 1.00 46.84 251 GLU A C 1
ATOM 1998 O O . GLU A 1 251 ? -10.696 30.705 2.885 1.00 46.84 251 GLU A O 1
ATOM 2003 N N . LYS A 1 252 ? -12.306 31.101 1.369 1.00 50.78 252 LYS A N 1
ATOM 2004 C CA . LYS A 1 252 ? -11.908 30.076 0.415 1.00 50.78 252 LYS A CA 1
ATOM 2005 C C . LYS A 1 252 ? -10.632 30.548 -0.283 1.00 50.78 252 LYS A C 1
ATOM 2007 O O . LYS A 1 252 ? -10.707 31.166 -1.338 1.00 50.78 252 LYS A O 1
ATOM 2012 N N . GLU A 1 253 ? -9.477 30.315 0.332 1.00 59.03 253 GLU A N 1
ATOM 2013 C CA . GLU A 1 253 ? -8.192 30.525 -0.332 1.00 59.03 253 GLU A CA 1
ATOM 2014 C C . GLU A 1 253 ? -8.093 29.565 -1.522 1.00 59.03 253 GLU A C 1
ATOM 2016 O O . GLU A 1 253 ? -8.295 28.353 -1.387 1.00 59.03 253 GLU A O 1
ATOM 2021 N N . ASP A 1 254 ? -7.831 30.111 -2.709 1.00 68.44 254 ASP A N 1
ATOM 2022 C CA . ASP A 1 254 ? -7.623 29.296 -3.898 1.00 68.44 254 ASP A CA 1
ATOM 2023 C C . ASP A 1 254 ? -6.354 28.444 -3.713 1.00 68.44 254 ASP A C 1
ATOM 2025 O O . ASP A 1 254 ? -5.302 28.975 -3.339 1.00 68.44 254 ASP A O 1
ATOM 2029 N N . PRO A 1 255 ? -6.412 27.124 -3.972 1.00 76.62 255 PRO A N 1
ATOM 2030 C CA . PRO A 1 255 ? -5.262 26.252 -3.790 1.00 76.62 255 PRO A CA 1
ATOM 2031 C C . PRO A 1 255 ? -4.104 26.694 -4.691 1.00 76.62 255 PRO A C 1
ATOM 2033 O O . PRO A 1 255 ? -4.287 26.947 -5.886 1.00 76.62 255 PRO A O 1
ATOM 2036 N N . SER A 1 256 ? -2.903 26.746 -4.116 1.00 83.62 256 SER A N 1
ATOM 2037 C CA . SER A 1 256 ? -1.669 26.924 -4.878 1.00 83.62 256 SER A CA 1
ATOM 2038 C C . SER A 1 256 ? -1.192 25.576 -5.426 1.00 83.62 256 SER A C 1
ATOM 2040 O O . SER A 1 256 ? -1.329 24.531 -4.784 1.00 83.62 256 SER A O 1
ATOM 2042 N N . ILE A 1 257 ? -0.676 25.584 -6.651 1.00 89.69 257 ILE A N 1
ATOM 2043 C CA . ILE A 1 257 ? -0.249 24.406 -7.402 1.00 89.69 257 ILE A CA 1
ATOM 2044 C C . ILE A 1 257 ? 1.188 24.652 -7.870 1.00 89.69 257 ILE A C 1
ATOM 2046 O O . ILE A 1 257 ? 1.469 25.628 -8.563 1.00 89.69 257 ILE A O 1
ATOM 2050 N N . ILE A 1 258 ? 2.087 23.741 -7.499 1.00 92.19 258 ILE A N 1
ATOM 2051 C CA . ILE A 1 258 ? 3.442 23.637 -8.042 1.00 92.19 258 ILE A CA 1
ATOM 2052 C C . ILE A 1 258 ? 3.383 22.758 -9.285 1.00 92.19 258 ILE A C 1
ATOM 2054 O O . ILE A 1 258 ? 2.780 21.691 -9.269 1.00 92.19 258 ILE A O 1
ATOM 2058 N N . ILE A 1 259 ? 4.013 23.184 -10.364 1.00 92.62 259 ILE A N 1
ATOM 2059 C CA . ILE A 1 259 ? 4.047 22.469 -11.631 1.00 92.62 259 ILE A CA 1
ATOM 2060 C C . ILE A 1 259 ? 5.510 22.248 -11.987 1.00 92.62 259 ILE A C 1
ATOM 2062 O O . ILE A 1 259 ? 6.254 23.210 -12.180 1.00 92.62 259 ILE A O 1
ATOM 2066 N N . ASP A 1 260 ? 5.904 20.981 -12.084 1.00 93.56 260 ASP A N 1
ATOM 2067 C CA . ASP A 1 260 ? 7.217 20.589 -12.587 1.00 93.56 260 ASP A CA 1
ATOM 2068 C C . ASP A 1 260 ? 7.076 20.182 -14.051 1.00 93.56 260 ASP A C 1
ATOM 2070 O O . ASP A 1 260 ? 6.232 19.344 -14.381 1.00 93.56 260 ASP A O 1
ATOM 2074 N N . CYS A 1 261 ? 7.888 20.757 -14.931 1.00 91.81 261 CYS A N 1
ATOM 2075 C CA . CYS A 1 261 ? 7.921 20.391 -16.344 1.00 91.81 261 CYS A CA 1
ATOM 2076 C C . CYS A 1 261 ? 9.266 19.775 -16.690 1.00 91.81 261 CYS A C 1
ATOM 2078 O O . CYS A 1 261 ? 10.286 20.169 -16.135 1.00 91.81 261 CYS A O 1
ATOM 2080 N N . TYR A 1 262 ? 9.259 18.831 -17.624 1.00 92.56 262 TYR A N 1
ATOM 2081 C CA . TYR A 1 262 ? 10.465 18.172 -18.106 1.00 92.56 262 TYR A CA 1
ATOM 2082 C C . TYR A 1 262 ? 10.467 18.176 -19.629 1.00 92.56 262 TYR A C 1
ATOM 2084 O O . TYR A 1 262 ?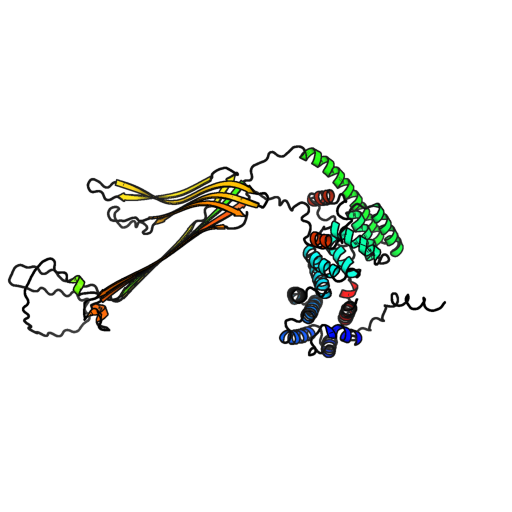 9.494 17.753 -20.252 1.00 92.56 262 TYR A O 1
ATOM 2092 N N . ILE A 1 263 ? 11.562 18.639 -20.220 1.00 90.62 263 ILE A N 1
ATOM 2093 C CA . ILE A 1 263 ? 11.826 18.561 -21.656 1.00 90.62 263 ILE A CA 1
ATOM 2094 C C . ILE A 1 263 ? 13.105 17.758 -21.804 1.00 90.62 263 ILE A C 1
ATOM 2096 O O . ILE A 1 263 ? 14.167 18.216 -21.392 1.00 90.62 263 ILE A O 1
ATOM 2100 N N . ILE A 1 264 ? 12.995 16.553 -22.346 1.00 90.25 264 ILE A N 1
ATOM 2101 C CA . ILE A 1 264 ? 14.116 15.629 -22.502 1.00 90.25 264 ILE A CA 1
ATOM 2102 C C . ILE A 1 264 ? 14.322 15.419 -23.991 1.00 90.25 264 ILE A C 1
ATOM 2104 O O . ILE A 1 264 ? 13.363 15.094 -24.691 1.00 90.25 264 ILE A O 1
ATOM 2108 N N . GLY A 1 265 ? 15.548 15.593 -24.473 1.00 86.50 265 GLY A N 1
ATOM 2109 C CA . GLY A 1 265 ? 15.869 15.374 -25.872 1.00 86.50 265 GLY A CA 1
ATOM 2110 C C . GLY A 1 265 ? 17.237 14.747 -26.091 1.00 86.50 265 GLY A C 1
ATOM 2111 O O . GLY A 1 265 ? 18.168 14.948 -25.314 1.00 86.50 265 GLY A O 1
ATOM 2112 N N . CYS A 1 266 ? 17.334 13.965 -27.160 1.00 86.44 266 CYS A N 1
ATOM 2113 C CA . CYS A 1 266 ? 18.561 13.354 -27.646 1.00 86.44 266 CYS A CA 1
ATOM 2114 C C . CYS A 1 266 ? 18.590 13.467 -29.171 1.00 86.44 266 CYS A C 1
ATOM 2116 O O . CYS A 1 266 ? 17.612 13.130 -29.844 1.00 86.44 266 CYS A O 1
ATOM 2118 N N . MET A 1 267 ? 19.702 13.958 -29.702 1.00 83.81 267 MET A N 1
ATOM 2119 C CA . MET A 1 267 ? 19.965 14.071 -31.127 1.00 83.81 267 MET A CA 1
ATOM 2120 C C . MET A 1 267 ? 21.272 13.355 -31.452 1.00 83.81 267 MET A C 1
ATOM 2122 O O . MET A 1 267 ? 22.324 13.729 -30.940 1.00 83.81 267 MET A O 1
ATOM 2126 N N . GLU A 1 268 ? 21.209 12.345 -32.311 1.00 84.94 268 GLU A N 1
ATOM 2127 C CA . GLU A 1 268 ? 22.365 11.601 -32.800 1.00 84.94 268 GLU A CA 1
ATOM 2128 C C . GLU A 1 268 ? 22.564 11.872 -34.292 1.00 84.94 268 GLU A C 1
ATOM 2130 O O . GLU A 1 268 ? 21.684 11.584 -35.101 1.00 84.94 268 GLU A O 1
ATOM 2135 N N . ASP A 1 269 ? 23.751 12.361 -34.644 1.00 82.69 269 ASP A N 1
ATOM 2136 C CA . ASP A 1 269 ? 24.231 12.501 -36.014 1.00 82.69 269 ASP A CA 1
ATOM 2137 C C . ASP A 1 269 ? 25.377 11.506 -36.234 1.00 82.69 269 ASP A C 1
ATOM 2139 O O . ASP A 1 269 ? 26.464 11.645 -35.662 1.00 82.69 269 ASP A O 1
ATOM 2143 N N . ALA A 1 270 ? 25.172 10.511 -37.090 1.00 79.88 270 ALA A N 1
ATOM 2144 C CA . ALA A 1 270 ? 26.230 9.614 -37.535 1.00 79.88 270 ALA A CA 1
ATOM 2145 C C . ALA A 1 270 ? 26.445 9.772 -39.040 1.00 79.88 270 ALA A C 1
ATOM 2147 O O . ALA A 1 270 ? 25.541 9.531 -39.836 1.00 79.88 270 ALA A O 1
ATOM 2148 N N . SER A 1 271 ? 27.659 10.142 -39.447 1.00 83.44 271 SER A N 1
ATOM 2149 C CA . SER A 1 271 ? 28.050 10.189 -40.853 1.00 83.44 271 SER A CA 1
ATOM 2150 C C . SER A 1 271 ? 29.191 9.220 -41.139 1.00 83.44 271 SER A C 1
ATOM 2152 O O . SER A 1 271 ? 30.189 9.141 -40.418 1.00 83.44 271 SER A O 1
ATOM 2154 N N . SER A 1 272 ? 29.043 8.447 -42.210 1.00 81.12 272 SER A N 1
ATOM 2155 C CA . SER A 1 272 ? 30.078 7.560 -42.726 1.00 81.12 272 SER A CA 1
ATOM 2156 C C . SER A 1 272 ? 30.357 7.905 -44.178 1.00 81.12 272 SER A C 1
ATOM 2158 O O . SER A 1 272 ? 29.449 7.933 -45.005 1.00 81.12 272 SER A O 1
ATOM 2160 N N . LEU A 1 273 ? 31.630 8.137 -44.479 1.00 79.94 273 LEU A N 1
ATOM 2161 C CA . LEU A 1 273 ? 32.140 8.343 -45.825 1.00 79.94 273 LEU A CA 1
ATOM 2162 C C . LEU A 1 273 ? 33.082 7.188 -46.161 1.00 79.94 273 LEU A C 1
ATOM 2164 O O . LEU A 1 273 ? 34.016 6.903 -45.410 1.00 79.94 273 LEU A O 1
ATOM 2168 N N . LYS A 1 274 ? 32.837 6.503 -47.277 1.00 82.81 274 LYS A N 1
ATOM 2169 C CA . LYS A 1 274 ? 33.661 5.388 -47.758 1.00 82.81 274 LYS A CA 1
ATOM 2170 C C . LYS A 1 274 ? 34.045 5.606 -49.215 1.00 82.81 274 LYS A C 1
ATOM 2172 O O . LYS A 1 274 ? 33.174 5.846 -50.045 1.00 82.81 274 LYS A O 1
ATOM 2177 N N . GLY A 1 275 ? 35.324 5.413 -49.519 1.00 72.75 275 GLY A N 1
ATOM 2178 C CA . GLY A 1 275 ? 35.864 5.524 -50.868 1.00 72.75 275 GLY A CA 1
ATOM 2179 C C . GLY A 1 275 ? 36.043 6.964 -51.354 1.00 72.75 275 GLY A C 1
ATOM 2180 O O . GLY A 1 275 ? 35.632 7.925 -50.711 1.00 72.75 275 GLY A O 1
ATOM 2181 N N . ASN A 1 276 ? 36.698 7.089 -52.501 1.00 75.12 276 ASN A N 1
ATOM 2182 C CA . ASN A 1 276 ? 36.991 8.343 -53.181 1.00 75.12 276 ASN A CA 1
ATOM 2183 C C . ASN A 1 276 ? 36.405 8.301 -54.594 1.00 75.12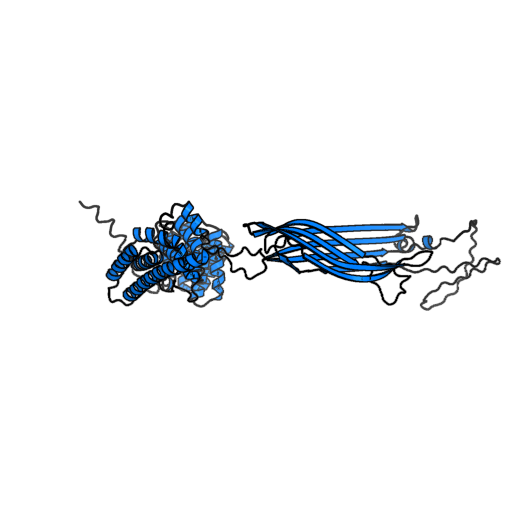 276 ASN A C 1
ATOM 2185 O O . ASN A 1 276 ? 36.092 7.230 -55.112 1.00 75.12 276 ASN A O 1
ATOM 2189 N N . ASN A 1 277 ? 36.301 9.458 -55.241 1.00 72.00 277 ASN A N 1
ATOM 2190 C CA . ASN A 1 277 ? 35.919 9.547 -56.645 1.00 72.00 277 ASN A CA 1
ATOM 2191 C C . ASN A 1 277 ? 36.872 10.489 -57.398 1.00 72.00 277 ASN A C 1
ATOM 2193 O O . ASN A 1 277 ? 36.572 11.663 -57.615 1.00 72.00 277 ASN A O 1
ATOM 2197 N N . PHE A 1 278 ? 38.051 9.981 -57.786 1.00 73.06 278 PHE A N 1
ATOM 2198 C CA . PHE A 1 278 ? 39.089 10.803 -58.438 1.00 73.06 278 PHE A CA 1
ATOM 2199 C C . PHE A 1 278 ? 38.631 11.460 -59.739 1.00 73.06 278 PHE A C 1
ATOM 2201 O O . PHE A 1 278 ? 39.109 12.540 -60.069 1.00 73.06 278 PHE A O 1
ATOM 2208 N N . LEU A 1 279 ? 37.747 10.804 -60.498 1.00 68.31 279 LEU A N 1
ATOM 2209 C CA . LEU A 1 279 ? 37.312 11.314 -61.799 1.00 68.31 279 LEU A CA 1
ATOM 2210 C C . LEU A 1 279 ? 36.285 12.445 -61.667 1.00 68.31 279 LEU A C 1
ATOM 2212 O O . LEU A 1 279 ? 36.196 13.264 -62.574 1.00 68.31 279 LEU A O 1
ATOM 2216 N N . ASN A 1 280 ? 35.569 12.534 -60.540 1.00 60.81 280 ASN A N 1
ATOM 2217 C CA . ASN A 1 280 ? 34.664 13.653 -60.258 1.00 60.81 280 ASN A CA 1
ATOM 2218 C C . ASN A 1 280 ? 35.435 14.928 -59.848 1.00 60.81 280 ASN A C 1
ATOM 2220 O O . ASN A 1 280 ? 35.035 16.038 -60.183 1.00 60.81 280 ASN A O 1
ATOM 2224 N N . LEU A 1 281 ? 36.602 14.781 -59.202 1.00 53.62 281 LEU A N 1
ATOM 2225 C CA . LEU A 1 281 ? 37.491 15.908 -58.870 1.00 53.62 281 LEU A CA 1
ATOM 2226 C C . LEU A 1 281 ? 38.277 16.466 -60.073 1.00 53.62 281 LEU A C 1
ATOM 2228 O O . LEU A 1 281 ? 38.880 17.530 -59.965 1.00 53.62 281 LEU A O 1
ATOM 2232 N N . LEU A 1 282 ? 38.287 15.758 -61.206 1.00 57.44 282 LEU A N 1
ATOM 2233 C CA . LEU A 1 282 ? 39.002 16.130 -62.434 1.00 57.44 282 LEU A CA 1
ATOM 2234 C C . LEU A 1 282 ? 38.147 16.978 -63.393 1.00 57.44 282 LEU A C 1
ATOM 2236 O O . LEU A 1 282 ? 38.400 16.974 -64.598 1.00 57.44 282 LEU A O 1
ATOM 2240 N N . SER A 1 283 ? 37.141 17.711 -62.898 1.00 45.84 283 SER A N 1
ATOM 2241 C CA . SER A 1 283 ? 36.387 18.637 -63.746 1.00 45.84 283 SER A CA 1
ATOM 2242 C C . SER A 1 283 ? 37.302 19.779 -64.209 1.00 45.84 283 SER A C 1
ATOM 2244 O O . SER A 1 283 ? 37.547 20.767 -63.520 1.00 45.84 283 SER A O 1
ATOM 2246 N N . LEU A 1 284 ? 37.867 19.617 -65.409 1.00 48.44 284 LEU A N 1
ATOM 2247 C CA . LEU A 1 284 ? 38.547 20.691 -66.113 1.00 48.44 284 LEU A CA 1
ATOM 2248 C C . LEU A 1 284 ? 37.519 21.794 -66.376 1.00 48.44 284 LEU A C 1
ATOM 2250 O O . LEU A 1 284 ? 36.613 21.640 -67.196 1.00 48.44 284 LEU A O 1
ATOM 2254 N N . SER A 1 285 ? 37.669 22.909 -65.662 1.00 42.41 285 SER A N 1
ATOM 2255 C CA . SER A 1 285 ? 37.027 24.181 -65.979 1.00 42.41 285 SER A CA 1
ATOM 2256 C C . SER A 1 285 ? 37.340 24.529 -67.436 1.00 42.41 285 SER A C 1
ATOM 2258 O O . SER A 1 285 ? 38.448 24.960 -67.732 1.00 42.41 285 SER A O 1
ATOM 2260 N N . ASN A 1 286 ? 36.353 24.338 -68.316 1.00 45.03 286 ASN A N 1
ATOM 2261 C CA . ASN A 1 286 ? 36.344 24.728 -69.726 1.00 45.03 286 ASN A CA 1
ATOM 2262 C C . ASN A 1 286 ? 37.575 24.307 -70.537 1.00 45.03 286 ASN A C 1
ATOM 2264 O O . ASN A 1 286 ? 38.558 25.036 -70.587 1.00 45.03 286 ASN A O 1
ATOM 2268 N N . THR A 1 287 ? 37.477 23.218 -71.302 1.00 37.97 287 THR A N 1
ATOM 2269 C CA . THR A 1 287 ? 38.061 23.166 -72.658 1.00 37.97 287 THR A CA 1
ATOM 2270 C C . THR A 1 287 ? 37.638 21.895 -73.391 1.00 37.97 287 THR A C 1
ATOM 2272 O O . THR A 1 287 ? 37.898 20.773 -72.970 1.00 37.97 287 THR A O 1
ATOM 2275 N N . SER A 1 288 ? 36.985 22.084 -74.534 1.00 49.31 288 SER A N 1
ATOM 2276 C CA . SER A 1 288 ? 36.898 21.098 -75.607 1.00 49.31 288 SER A CA 1
ATOM 2277 C C . SER A 1 288 ? 38.307 20.737 -76.076 1.00 49.31 288 SER A C 1
ATOM 2279 O O . SER A 1 288 ? 38.998 21.644 -76.531 1.00 49.31 288 SER A O 1
ATOM 2281 N N . LEU A 1 289 ? 38.735 19.469 -76.041 1.00 38.88 289 LEU A N 1
ATOM 2282 C CA . LEU A 1 289 ? 39.880 19.057 -76.859 1.00 38.88 289 LEU A CA 1
ATOM 2283 C C . LEU A 1 289 ? 39.913 17.559 -77.201 1.00 38.88 289 LEU A C 1
ATOM 2285 O O . LEU A 1 289 ? 39.657 16.676 -76.386 1.00 38.88 289 LEU A O 1
ATOM 2289 N N . SER A 1 290 ? 40.250 17.338 -78.466 1.00 38.16 290 SER A N 1
ATOM 2290 C CA . SER A 1 290 ? 40.436 16.101 -79.215 1.00 38.16 290 SER A CA 1
ATOM 2291 C C . SER A 1 290 ? 41.535 15.183 -78.673 1.00 38.16 290 SER A C 1
ATOM 2293 O O . SER A 1 290 ? 42.610 15.624 -78.276 1.00 38.16 290 SER A O 1
ATOM 2295 N N . THR A 1 291 ? 41.281 13.880 -78.763 1.00 30.83 291 THR A N 1
ATOM 2296 C CA . THR A 1 291 ? 42.166 12.782 -78.365 1.00 30.83 291 THR A CA 1
ATOM 2297 C C . THR A 1 291 ? 43.369 12.601 -79.297 1.00 30.83 291 THR A C 1
ATOM 2299 O O . THR A 1 291 ? 43.195 12.280 -80.471 1.00 30.83 291 THR A O 1
ATOM 2302 N N . SER A 1 292 ? 44.588 12.644 -78.753 1.00 34.94 292 SER A N 1
ATOM 2303 C CA . SER A 1 292 ? 45.696 11.808 -79.240 1.00 34.94 292 SER A CA 1
ATOM 2304 C C . SER A 1 292 ? 46.570 11.367 -78.061 1.00 34.94 292 SER A C 1
ATOM 2306 O O . SER A 1 292 ? 46.809 12.141 -77.135 1.00 34.94 292 SER A O 1
ATOM 2308 N N . TRP A 1 293 ? 46.972 10.095 -78.047 1.00 29.73 293 TRP A N 1
ATOM 2309 C CA . TRP A 1 293 ? 47.771 9.480 -76.984 1.00 29.73 293 TRP A CA 1
ATOM 2310 C C . TRP A 1 293 ? 49.162 9.156 -77.527 1.00 29.73 293 TRP A C 1
ATOM 2312 O O . TRP A 1 293 ? 49.276 8.375 -78.468 1.00 29.73 293 TRP A O 1
ATOM 2322 N N . ASN A 1 294 ? 50.217 9.691 -76.907 1.00 29.61 294 ASN A N 1
ATOM 2323 C CA . ASN A 1 294 ? 51.588 9.246 -77.153 1.00 29.61 294 ASN A CA 1
ATOM 2324 C C . ASN A 1 294 ? 52.264 8.904 -75.814 1.00 29.61 294 ASN A C 1
ATOM 2326 O O . ASN A 1 294 ? 52.239 9.705 -74.881 1.00 29.61 294 ASN A O 1
ATOM 2330 N N . ARG A 1 295 ? 52.808 7.684 -75.687 1.00 31.33 295 ARG A N 1
ATOM 2331 C CA . ARG A 1 295 ? 53.447 7.170 -74.459 1.00 31.33 295 ARG A CA 1
ATOM 2332 C C . ARG A 1 295 ? 54.954 7.077 -74.659 1.00 31.33 295 ARG A C 1
ATOM 2334 O O . ARG A 1 295 ? 55.416 6.230 -75.416 1.00 31.33 295 ARG A O 1
ATOM 2341 N N . THR A 1 296 ? 55.710 7.825 -73.867 1.00 29.12 296 THR A N 1
ATOM 2342 C CA . THR A 1 296 ? 57.132 7.570 -73.607 1.00 29.12 296 THR A CA 1
ATOM 2343 C C . THR A 1 296 ? 57.314 7.207 -72.136 1.00 29.12 296 THR A C 1
ATOM 2345 O O . THR A 1 296 ? 56.828 7.887 -71.233 1.00 29.12 296 THR A O 1
ATOM 2348 N N . LEU A 1 297 ? 57.944 6.057 -71.893 1.00 28.23 297 LEU A N 1
ATOM 2349 C CA . LEU A 1 297 ? 58.234 5.526 -70.564 1.00 28.23 297 LEU A CA 1
ATOM 2350 C C . LEU A 1 297 ? 59.704 5.776 -70.258 1.00 28.23 297 LEU A C 1
ATOM 2352 O O . LEU A 1 297 ? 60.556 5.247 -70.965 1.00 28.23 297 LEU A O 1
ATOM 2356 N N . ASP A 1 298 ? 59.986 6.486 -69.170 1.00 32.91 298 ASP A N 1
ATOM 2357 C CA . ASP A 1 298 ? 61.330 6.525 -68.608 1.00 32.91 298 ASP A CA 1
ATOM 2358 C C . ASP A 1 298 ? 61.284 6.227 -67.105 1.00 32.91 298 ASP A C 1
ATOM 2360 O O . ASP A 1 298 ? 60.417 6.715 -66.373 1.00 32.91 298 ASP A O 1
ATOM 2364 N N . ARG A 1 299 ? 62.162 5.329 -66.649 1.00 30.45 299 ARG A N 1
ATOM 2365 C CA . ARG A 1 299 ? 62.081 4.691 -65.325 1.00 30.45 299 ARG A CA 1
ATOM 2366 C C . ARG A 1 299 ? 63.306 5.056 -64.498 1.00 30.45 299 ARG A C 1
ATOM 2368 O O . ARG A 1 299 ? 64.391 4.542 -64.751 1.00 30.45 299 ARG A O 1
ATOM 2375 N N . LYS A 1 300 ? 63.126 5.830 -63.423 1.00 33.50 300 LYS A N 1
ATOM 2376 C CA . LYS A 1 300 ? 64.136 5.965 -62.358 1.00 33.50 300 LYS A CA 1
ATOM 2377 C C . LYS A 1 300 ? 63.611 5.416 -61.031 1.00 33.50 300 LYS A C 1
ATOM 2379 O O . LYS A 1 300 ? 62.513 5.742 -60.593 1.00 33.50 300 LYS A O 1
ATOM 2384 N N . LYS A 1 301 ? 64.402 4.523 -60.428 1.00 37.84 301 LYS A N 1
ATOM 2385 C CA . LYS A 1 301 ? 64.184 3.917 -59.105 1.00 37.84 301 LYS A CA 1
ATOM 2386 C C . LYS A 1 301 ? 64.603 4.906 -58.011 1.00 37.84 301 LYS A C 1
ATOM 2388 O O . LYS A 1 301 ? 65.709 5.428 -58.090 1.00 37.84 301 LYS A O 1
ATOM 2393 N N . ALA A 1 302 ? 63.801 5.066 -56.958 1.00 33.25 302 ALA A N 1
ATOM 2394 C CA . ALA A 1 302 ? 64.269 5.592 -55.674 1.00 33.25 302 ALA A CA 1
ATOM 2395 C C . ALA A 1 302 ? 63.466 4.996 -54.504 1.00 33.25 302 ALA A C 1
ATOM 2397 O O . ALA A 1 302 ? 62.289 4.672 -54.638 1.00 33.25 302 ALA A O 1
ATOM 2398 N N . TYR A 1 303 ? 64.159 4.812 -53.381 1.00 43.59 303 TYR A N 1
ATOM 2399 C CA . TYR A 1 303 ? 63.807 4.006 -52.211 1.00 43.59 303 TYR A CA 1
ATOM 2400 C C . TYR A 1 303 ? 63.791 4.951 -50.992 1.00 43.59 303 TYR A C 1
ATOM 2402 O O . TYR A 1 303 ? 64.868 5.411 -50.617 1.00 43.59 303 TYR A O 1
ATOM 2410 N N . LYS A 1 304 ? 62.607 5.301 -50.447 1.00 31.95 304 LYS A N 1
ATOM 2411 C CA . LYS A 1 304 ? 62.297 5.825 -49.079 1.00 31.95 304 LYS A CA 1
ATOM 2412 C C . LYS A 1 304 ? 60.848 6.380 -49.020 1.00 31.95 304 LYS A C 1
ATOM 2414 O O . LYS A 1 304 ? 60.322 6.731 -50.073 1.00 31.95 304 LYS A O 1
ATOM 2419 N N . PRO A 1 305 ? 60.177 6.417 -47.845 1.00 35.84 305 PRO A N 1
ATOM 2420 C CA . PRO A 1 305 ? 58.747 6.731 -47.741 1.00 35.84 305 PRO A CA 1
ATOM 2421 C C . PRO A 1 305 ? 58.486 8.227 -47.969 1.00 35.84 305 PRO A C 1
ATOM 2423 O O . PRO A 1 305 ? 59.165 9.070 -47.388 1.00 35.84 305 PRO A O 1
ATOM 2426 N N . VAL A 1 306 ? 57.515 8.552 -48.827 1.00 32.16 306 VAL A N 1
ATOM 2427 C CA . VAL A 1 306 ? 57.239 9.915 -49.306 1.00 32.16 306 VAL A CA 1
ATOM 2428 C C . VAL A 1 306 ? 55.903 10.398 -48.726 1.00 32.16 306 VAL A C 1
ATOM 2430 O O . VAL A 1 306 ? 54.861 9.817 -49.020 1.00 32.16 306 VAL A O 1
ATOM 2433 N N . LEU A 1 307 ? 55.919 11.485 -47.943 1.00 36.66 307 LEU A N 1
ATOM 2434 C CA . LEU A 1 307 ? 54.803 12.439 -47.905 1.00 36.66 307 LEU A CA 1
ATOM 2435 C C . LEU A 1 307 ? 54.730 13.041 -49.315 1.00 36.66 307 LEU A C 1
ATOM 2437 O O . LEU A 1 307 ? 55.543 13.887 -49.677 1.00 36.66 307 LEU A O 1
ATOM 2441 N N . GLY A 1 308 ? 53.878 12.472 -50.167 1.00 33.22 308 GLY A N 1
ATOM 2442 C CA . GLY A 1 308 ? 53.874 12.753 -51.601 1.00 33.22 308 GLY A CA 1
ATOM 2443 C C . GLY A 1 308 ? 52.969 13.917 -51.964 1.00 33.22 308 GLY A C 1
ATOM 2444 O O . GLY A 1 308 ? 51.762 13.732 -52.046 1.00 33.22 308 GLY A O 1
ATOM 2445 N N . SER A 1 309 ? 53.557 15.074 -52.265 1.00 33.53 309 SER A N 1
ATOM 2446 C CA . SER A 1 309 ? 52.993 15.987 -53.264 1.00 33.53 309 SER A CA 1
ATOM 2447 C C . SER A 1 309 ? 53.444 15.498 -54.644 1.00 33.53 309 SER A C 1
ATOM 2449 O O . SER A 1 309 ? 54.639 15.297 -54.865 1.00 33.53 309 SER A O 1
ATOM 2451 N N . TRP A 1 310 ? 52.503 15.244 -55.555 1.00 33.78 310 TRP A N 1
ATOM 2452 C CA . TRP A 1 310 ? 52.798 14.977 -56.965 1.00 33.78 310 TRP A CA 1
ATOM 2453 C C . TRP A 1 310 ? 52.664 16.285 -57.743 1.00 33.78 310 TRP A C 1
ATOM 2455 O O . TRP A 1 310 ? 51.602 16.592 -58.275 1.00 33.78 310 TRP A O 1
ATOM 2465 N N . GLU A 1 311 ? 53.744 17.054 -57.829 1.00 36.25 311 GLU A N 1
ATOM 2466 C CA . GLU A 1 311 ? 53.807 18.223 -58.706 1.00 36.25 311 GLU A CA 1
ATOM 2467 C C . GLU A 1 311 ? 54.400 17.776 -60.050 1.00 36.25 311 GLU A C 1
ATOM 2469 O O . GLU A 1 311 ? 55.613 17.700 -60.241 1.00 36.25 311 GLU A O 1
ATOM 2474 N N . LYS A 1 312 ? 53.531 17.349 -60.972 1.00 36.88 312 LYS A N 1
ATOM 2475 C CA . LYS A 1 312 ? 53.904 17.155 -62.377 1.00 36.88 312 LYS A CA 1
ATOM 2476 C C . LYS A 1 312 ? 53.537 18.418 -63.139 1.00 36.88 312 LYS A C 1
ATOM 2478 O O . LYS A 1 312 ? 52.390 18.579 -63.539 1.00 36.88 312 LYS A O 1
ATOM 2483 N N . GLN A 1 313 ? 54.520 19.281 -63.351 1.00 34.97 313 GLN A N 1
ATOM 2484 C CA . GLN A 1 313 ? 54.420 20.350 -64.331 1.00 34.97 313 GLN A CA 1
ATOM 2485 C C . GLN A 1 313 ? 54.540 19.717 -65.726 1.00 34.97 313 GLN A C 1
ATOM 2487 O O . GLN A 1 313 ? 55.555 19.104 -66.061 1.00 34.97 313 GLN A O 1
ATOM 2492 N N . LEU A 1 314 ? 53.455 19.759 -66.497 1.00 34.34 314 LEU A N 1
ATOM 2493 C CA . LEU A 1 314 ? 53.471 19.441 -67.920 1.00 34.34 314 LEU A CA 1
ATOM 2494 C C . LEU A 1 314 ? 53.838 20.736 -68.644 1.00 34.34 314 LEU A C 1
ATOM 2496 O O . LEU A 1 314 ? 52.963 21.561 -68.887 1.00 34.34 314 LEU A O 1
ATOM 2500 N N . ASP A 1 315 ? 55.120 20.926 -68.952 1.00 33.03 315 ASP A N 1
ATOM 2501 C CA . ASP A 1 315 ? 55.538 22.004 -69.849 1.00 33.03 315 ASP A CA 1
ATOM 2502 C C . ASP A 1 315 ? 55.050 21.661 -71.264 1.00 33.03 315 ASP A C 1
ATOM 2504 O O . ASP A 1 315 ? 55.662 20.882 -71.998 1.00 33.03 315 ASP A O 1
ATOM 2508 N N . PHE A 1 316 ? 53.886 22.201 -71.616 1.00 37.97 316 PHE A N 1
ATOM 2509 C CA . PHE A 1 316 ? 53.465 22.370 -72.999 1.00 37.97 316 PHE A CA 1
ATOM 2510 C C . PHE A 1 316 ? 54.062 23.687 -73.503 1.00 37.97 316 PHE A C 1
ATOM 2512 O O . PHE A 1 316 ? 53.944 24.717 -72.843 1.00 37.97 316 PHE A O 1
ATOM 2519 N N . ASP A 1 317 ? 54.709 23.650 -74.667 1.00 38.31 317 ASP A N 1
ATOM 2520 C CA . ASP A 1 317 ? 55.238 24.827 -75.364 1.00 38.31 317 ASP A CA 1
ATOM 2521 C C . ASP A 1 317 ? 54.069 25.657 -75.934 1.00 38.31 317 ASP A C 1
ATOM 2523 O O . ASP A 1 317 ? 53.710 25.575 -77.108 1.00 38.31 317 ASP A O 1
ATOM 2527 N N . GLY A 1 318 ? 53.376 26.353 -75.033 1.00 39.19 318 GLY A N 1
ATOM 2528 C CA . GLY A 1 318 ? 52.150 27.103 -75.271 1.00 39.19 318 GLY A CA 1
ATOM 2529 C C . GLY A 1 318 ? 51.491 27.453 -73.938 1.00 39.19 318 GLY A C 1
ATOM 2530 O O . GLY A 1 318 ? 51.214 26.575 -73.128 1.00 39.19 318 GLY A O 1
ATOM 2531 N N . GLU A 1 319 ? 51.276 28.745 -73.708 1.00 39.44 319 GLU A N 1
ATOM 2532 C CA . GLU A 1 319 ? 50.863 29.377 -72.450 1.00 39.44 319 GLU A CA 1
ATOM 2533 C C . GLU A 1 319 ? 49.509 28.849 -71.915 1.00 39.44 319 GLU A C 1
ATOM 2535 O O . GLU A 1 319 ? 48.458 29.458 -72.091 1.00 39.44 319 GLU A O 1
ATOM 2540 N N . VAL A 1 320 ? 49.524 27.690 -71.252 1.00 40.34 320 VAL A N 1
ATOM 2541 C CA . VAL A 1 320 ? 48.420 27.171 -70.435 1.00 40.34 320 VAL A CA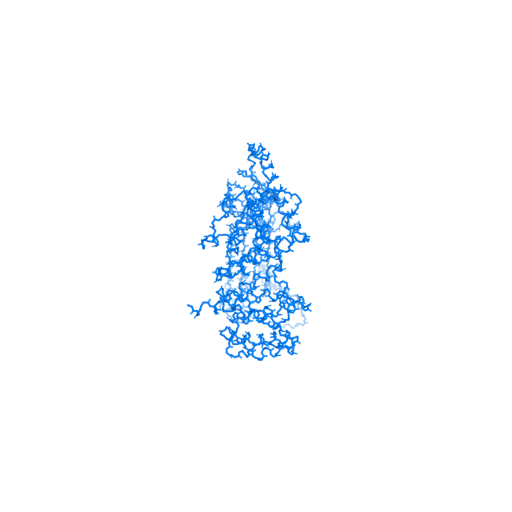 1
ATOM 2542 C C . VAL A 1 320 ? 49.018 26.612 -69.149 1.00 40.34 320 VAL A C 1
ATOM 2544 O O . VAL A 1 320 ? 49.517 25.490 -69.102 1.00 40.34 320 VAL A O 1
ATOM 2547 N N . SER A 1 321 ? 48.966 27.413 -68.084 1.00 37.53 321 SER A N 1
ATOM 2548 C CA . SER A 1 321 ? 49.247 26.952 -66.724 1.00 37.53 321 SER A CA 1
ATOM 2549 C C . SER A 1 321 ? 48.214 25.885 -66.341 1.00 37.53 321 SER A C 1
ATOM 2551 O O . SER A 1 321 ? 47.062 26.198 -66.033 1.00 37.53 321 SER A O 1
ATOM 2553 N N . MET A 1 322 ? 48.596 24.607 -66.418 1.00 44.31 322 MET A N 1
ATOM 2554 C CA . MET A 1 322 ? 47.799 23.514 -65.869 1.00 44.31 322 MET A CA 1
ATOM 2555 C C . MET A 1 322 ? 47.845 23.599 -64.343 1.00 44.31 322 MET A C 1
ATOM 2557 O O . MET A 1 322 ? 48.891 23.381 -63.733 1.00 44.31 322 MET A O 1
ATOM 2561 N N . GLY A 1 323 ? 46.703 23.911 -63.729 1.00 45.31 323 GLY A N 1
ATOM 2562 C CA . GLY A 1 323 ? 46.548 23.903 -62.277 1.00 45.31 323 GLY A CA 1
ATOM 2563 C C . GLY A 1 323 ? 46.990 22.567 -61.674 1.00 45.31 323 GLY A C 1
ATOM 2564 O O . GLY A 1 323 ? 46.664 21.496 -62.191 1.00 45.31 323 GLY A O 1
ATOM 2565 N N . SER A 1 324 ? 47.749 22.628 -60.582 1.00 48.16 324 SER A N 1
ATOM 2566 C CA . SER A 1 324 ? 48.170 21.454 -59.822 1.00 48.16 324 SER A CA 1
ATOM 2567 C C . SER A 1 324 ? 46.945 20.681 -59.314 1.00 48.16 324 SER A C 1
ATOM 2569 O O . SER A 1 324 ? 46.040 21.233 -58.690 1.00 48.16 324 SER A O 1
ATOM 2571 N N . ALA A 1 325 ? 46.891 19.378 -59.607 1.00 48.25 325 ALA A N 1
ATOM 2572 C CA . ALA A 1 325 ? 45.812 18.511 -59.147 1.00 48.25 325 ALA A CA 1
ATOM 2573 C C . ALA A 1 325 ? 46.059 18.106 -57.686 1.00 48.25 325 ALA A C 1
ATOM 2575 O O . ALA A 1 325 ? 46.891 17.244 -57.398 1.00 48.25 325 ALA A O 1
ATOM 2576 N N . PHE A 1 326 ? 45.334 18.723 -56.753 1.00 46.56 326 PHE A N 1
ATOM 2577 C CA . PHE A 1 326 ? 45.345 18.321 -55.348 1.00 46.56 326 PHE A CA 1
ATOM 2578 C C . PHE A 1 326 ? 44.448 17.099 -55.149 1.00 46.56 326 PHE A C 1
ATOM 2580 O O . PHE A 1 326 ? 43.254 17.141 -55.440 1.00 46.56 326 PHE A O 1
ATOM 2587 N N . TYR A 1 327 ? 45.009 16.011 -54.621 1.00 52.59 327 TYR A N 1
ATOM 2588 C CA . TYR A 1 327 ? 44.234 14.836 -54.238 1.00 52.59 327 TYR A CA 1
ATOM 2589 C C . TYR A 1 327 ? 44.334 14.581 -52.731 1.00 52.59 327 TYR A C 1
ATOM 2591 O O . TYR A 1 327 ? 45.431 14.485 -52.183 1.00 52.59 327 TYR A O 1
ATOM 2599 N N . SER A 1 328 ? 43.182 14.449 -52.065 1.00 57.44 328 SER A N 1
ATOM 2600 C CA . SER A 1 328 ? 43.092 14.046 -50.658 1.00 57.44 328 SER A CA 1
ATOM 2601 C C . SER A 1 328 ? 42.496 12.638 -50.562 1.00 57.44 328 SER A C 1
ATOM 2603 O O . SER A 1 328 ? 41.438 12.363 -51.119 1.00 57.44 328 SER A O 1
ATOM 2605 N N . MET A 1 329 ? 43.203 11.720 -49.893 1.00 60.47 329 MET A N 1
ATOM 2606 C CA . MET A 1 329 ? 42.758 10.334 -49.696 1.00 60.47 329 MET A CA 1
ATOM 2607 C C . MET A 1 329 ? 41.824 10.232 -48.486 1.00 60.47 329 MET A C 1
ATOM 2609 O O . MET A 1 329 ? 42.299 10.094 -47.363 1.00 60.47 329 MET A O 1
ATOM 2613 N N . ASN A 1 330 ? 40.508 10.209 -48.709 1.00 57.59 330 ASN A N 1
ATOM 2614 C CA . ASN A 1 330 ? 39.501 9.901 -47.687 1.00 57.59 330 ASN A CA 1
ATOM 2615 C C . ASN A 1 330 ? 38.953 8.479 -47.907 1.00 57.59 330 ASN A C 1
ATOM 2617 O O . ASN A 1 330 ? 37.896 8.274 -48.486 1.00 57.59 330 ASN A O 1
ATOM 2621 N N . ILE A 1 331 ? 39.710 7.453 -47.496 1.00 63.28 331 ILE A N 1
ATOM 2622 C CA . ILE A 1 331 ? 39.380 6.040 -47.790 1.00 63.28 331 ILE A CA 1
ATOM 2623 C C . ILE A 1 331 ? 38.188 5.539 -46.958 1.00 63.28 331 ILE A C 1
ATOM 2625 O O . ILE A 1 331 ? 37.289 4.883 -47.486 1.00 63.28 331 ILE A O 1
ATOM 2629 N N . ALA A 1 332 ? 38.174 5.839 -45.661 1.00 67.69 332 ALA A N 1
ATOM 2630 C CA . ALA A 1 332 ? 37.062 5.541 -44.770 1.00 67.69 332 ALA A CA 1
ATOM 2631 C C . ALA A 1 332 ? 37.084 6.530 -43.606 1.00 67.69 332 ALA A C 1
ATOM 2633 O O . ALA A 1 332 ? 38.062 6.593 -42.863 1.00 67.69 332 ALA A O 1
ATOM 2634 N N . ASN A 1 333 ? 36.010 7.293 -43.452 1.00 70.25 333 ASN A N 1
ATOM 2635 C CA . ASN A 1 333 ? 35.798 8.175 -42.318 1.00 70.25 333 ASN A CA 1
ATOM 2636 C C . ASN A 1 333 ? 34.444 7.848 -41.681 1.00 70.25 333 ASN A C 1
ATOM 2638 O O . ASN A 1 333 ? 33.458 7.593 -42.372 1.00 70.25 333 ASN A O 1
ATOM 2642 N N . SER A 1 334 ? 34.410 7.817 -40.357 1.00 79.50 334 SER A N 1
ATOM 2643 C CA . SER A 1 334 ? 33.198 7.616 -39.576 1.00 79.50 334 SER A CA 1
ATOM 2644 C C . SER A 1 334 ? 33.203 8.645 -38.464 1.00 79.50 334 SER A C 1
ATOM 2646 O O . SER A 1 334 ? 34.102 8.647 -37.625 1.00 79.50 334 SER A O 1
ATOM 2648 N N . LYS A 1 335 ? 32.198 9.513 -38.455 1.00 72.75 335 LYS A N 1
ATOM 2649 C CA . LYS A 1 335 ? 32.021 10.563 -37.461 1.00 72.75 335 LYS A CA 1
ATOM 2650 C C . LYS A 1 335 ? 30.677 10.352 -36.778 1.00 72.75 335 LYS A C 1
ATOM 2652 O O . LYS A 1 335 ? 29.662 10.202 -37.443 1.00 72.75 335 LYS A O 1
ATOM 2657 N N . GLY A 1 336 ? 30.686 10.329 -35.452 1.00 72.94 336 GLY A N 1
ATOM 2658 C CA . GLY A 1 336 ? 29.477 10.300 -34.634 1.00 72.94 336 GLY A CA 1
ATOM 2659 C C . GLY A 1 336 ? 29.443 11.522 -33.729 1.00 72.94 336 GLY A C 1
ATOM 2660 O O . GLY A 1 336 ? 30.472 11.903 -33.168 1.00 72.94 336 GLY A O 1
ATOM 2661 N N . ARG A 1 337 ? 28.273 12.136 -33.593 1.00 74.81 337 ARG A N 1
ATOM 2662 C CA . ARG A 1 337 ? 27.985 13.205 -32.639 1.00 74.81 337 ARG A CA 1
ATOM 2663 C C . ARG A 1 337 ? 26.652 12.887 -31.970 1.00 74.81 337 ARG A C 1
ATOM 2665 O O . ARG A 1 337 ? 25.688 12.600 -32.661 1.00 74.81 337 ARG A O 1
ATOM 2672 N N . SER A 1 338 ? 26.605 12.943 -30.645 1.00 77.69 338 SER A N 1
ATOM 2673 C CA . SER A 1 338 ? 25.358 12.866 -29.883 1.00 77.69 338 SER A CA 1
ATOM 2674 C C . SER A 1 338 ? 25.237 14.107 -29.008 1.00 77.69 338 SER A C 1
ATOM 2676 O O . SER A 1 338 ? 26.233 14.556 -28.432 1.00 77.69 338 SER A O 1
ATOM 2678 N N . VAL A 1 339 ? 24.043 14.687 -28.962 1.00 74.94 339 VAL A N 1
ATOM 2679 C CA . VAL A 1 339 ? 23.690 15.848 -28.149 1.00 74.94 339 VAL A CA 1
ATOM 2680 C C . VAL A 1 339 ? 22.480 15.473 -27.307 1.00 74.94 339 VAL A C 1
ATOM 2682 O O . VAL A 1 339 ? 21.402 15.213 -27.833 1.00 74.94 339 VAL A O 1
ATOM 2685 N N . GLU A 1 340 ? 22.657 15.473 -25.991 1.00 79.69 340 GLU A N 1
ATOM 2686 C CA . GLU A 1 340 ? 21.601 15.202 -25.016 1.00 79.69 340 GLU A CA 1
ATOM 2687 C C . GLU A 1 340 ? 21.293 16.474 -24.225 1.00 79.69 340 GLU A C 1
ATOM 2689 O O . GLU A 1 340 ? 22.204 17.197 -23.815 1.00 79.69 340 GLU A O 1
ATOM 2694 N N . PHE A 1 341 ? 20.011 16.750 -23.992 1.00 81.50 341 PHE A N 1
ATOM 2695 C CA . PHE A 1 341 ? 19.572 17.892 -23.196 1.00 81.50 341 PHE A CA 1
ATOM 2696 C C . PHE A 1 341 ? 18.368 17.547 -22.316 1.00 81.50 341 PHE A C 1
ATOM 2698 O O . PHE A 1 341 ? 17.508 16.739 -22.671 1.00 81.50 341 PHE A O 1
ATOM 2705 N N . CYS A 1 342 ? 18.312 18.176 -21.141 1.00 87.44 342 CYS A N 1
ATOM 2706 C CA . CYS A 1 342 ? 17.241 18.001 -20.168 1.00 87.44 342 CYS A CA 1
ATOM 2707 C C . CYS A 1 342 ? 16.941 19.339 -19.484 1.00 87.44 342 CYS A C 1
ATOM 2709 O O . CYS A 1 342 ? 17.816 19.915 -18.836 1.00 87.44 342 CYS A O 1
ATOM 2711 N N . TYR A 1 343 ? 15.706 19.821 -19.617 1.00 86.31 343 TYR A N 1
ATOM 2712 C CA . TYR A 1 343 ? 15.231 21.051 -18.986 1.00 86.31 343 TYR A CA 1
ATOM 2713 C C . TYR A 1 343 ? 14.137 20.735 -17.976 1.00 86.31 343 TYR A C 1
ATOM 2715 O O . TYR A 1 343 ? 13.135 20.115 -18.329 1.00 86.31 343 TYR A O 1
ATOM 2723 N N . CYS A 1 344 ? 14.317 21.196 -16.735 1.00 90.44 344 CYS A N 1
ATOM 2724 C CA . CYS A 1 344 ? 13.436 20.884 -15.606 1.00 90.44 344 CYS A CA 1
ATOM 2725 C C . CYS A 1 344 ? 12.897 22.147 -14.897 1.00 90.44 344 CYS A C 1
ATOM 2727 O O . CYS A 1 344 ? 13.183 22.332 -13.709 1.00 90.44 344 CYS A O 1
ATOM 2729 N N . PRO A 1 345 ? 12.178 23.065 -15.575 1.00 90.69 345 PRO A N 1
ATOM 2730 C CA . PRO A 1 345 ? 11.644 24.249 -14.912 1.00 90.69 345 PRO A CA 1
ATOM 2731 C C . PRO A 1 345 ? 10.514 23.885 -13.939 1.00 90.69 345 PRO A C 1
ATOM 2733 O O . PRO A 1 345 ? 9.682 23.013 -14.207 1.00 90.69 345 PRO A O 1
ATOM 2736 N N . THR A 1 346 ? 10.467 24.590 -12.808 1.00 90.88 346 THR A N 1
ATOM 2737 C CA . THR A 1 346 ? 9.428 24.422 -11.781 1.00 90.88 346 THR A CA 1
ATOM 2738 C C . THR A 1 346 ? 8.798 25.772 -11.465 1.00 90.88 346 THR A C 1
ATOM 2740 O O . THR A 1 346 ? 9.501 26.763 -11.276 1.00 90.88 346 THR A O 1
ATOM 2743 N N . VAL A 1 347 ? 7.466 25.830 -11.438 1.00 91.56 347 VAL A N 1
ATOM 2744 C CA . VAL A 1 347 ? 6.709 27.072 -11.213 1.00 91.56 347 VAL A CA 1
ATOM 2745 C C . VAL A 1 347 ? 5.597 26.846 -10.198 1.00 91.56 347 VAL A C 1
ATOM 2747 O O . VAL A 1 347 ? 5.027 25.762 -10.122 1.00 91.56 347 VAL A O 1
ATOM 2750 N N . ASN A 1 348 ? 5.273 27.866 -9.406 1.00 92.12 348 ASN A N 1
ATOM 2751 C CA . ASN A 1 348 ? 4.162 27.833 -8.457 1.00 92.12 348 ASN A CA 1
ATOM 2752 C C . ASN A 1 348 ? 3.144 28.907 -8.838 1.00 92.12 348 ASN A C 1
ATOM 2754 O O . ASN A 1 348 ? 3.518 30.057 -9.061 1.00 92.12 348 ASN A O 1
ATOM 2758 N N . THR A 1 349 ? 1.867 28.544 -8.903 1.00 90.94 349 THR A N 1
ATOM 2759 C CA . THR A 1 349 ? 0.790 29.477 -9.241 1.00 90.94 349 THR A CA 1
ATOM 2760 C C . THR A 1 349 ? -0.495 29.156 -8.483 1.00 90.94 349 THR A C 1
ATOM 2762 O O . THR A 1 349 ? -0.661 28.082 -7.911 1.00 90.94 349 THR A O 1
ATOM 2765 N N . VAL A 1 350 ? -1.417 30.111 -8.471 1.00 90.19 350 VAL A N 1
ATOM 2766 C CA . VAL A 1 350 ? -2.762 29.958 -7.907 1.00 90.19 350 VAL A CA 1
ATOM 2767 C C . VAL A 1 350 ? -3.728 29.572 -9.026 1.00 90.19 350 VAL A C 1
ATOM 2769 O O . VAL A 1 350 ? -3.505 29.894 -10.195 1.00 90.19 350 VAL A O 1
ATOM 2772 N N . LEU A 1 351 ? -4.818 28.887 -8.677 1.00 87.94 351 LEU A N 1
ATOM 2773 C CA . LEU A 1 351 ? -5.879 28.546 -9.621 1.00 87.94 351 LEU A CA 1
ATOM 2774 C C . LEU A 1 351 ? -6.329 29.780 -10.439 1.00 87.94 351 LEU A C 1
ATOM 2776 O O . LEU A 1 351 ? -6.490 30.871 -9.894 1.00 87.94 351 LEU A O 1
ATOM 2780 N N . LYS A 1 352 ? -6.523 29.604 -11.752 1.00 88.50 352 LYS A N 1
ATOM 2781 C CA . LYS A 1 352 ? -6.876 30.626 -12.761 1.00 88.50 352 LYS A CA 1
ATOM 2782 C C . LYS A 1 352 ? -5.838 31.722 -13.019 1.00 88.50 352 LYS A C 1
ATOM 2784 O O . LYS A 1 352 ? -6.120 32.625 -13.804 1.00 88.50 352 LYS A O 1
ATOM 2789 N N . LYS A 1 353 ? -4.652 31.673 -12.407 1.00 91.44 353 LYS A N 1
ATOM 2790 C CA . LYS A 1 353 ? -3.575 32.634 -12.684 1.00 91.44 353 LYS A CA 1
ATOM 2791 C C . LYS A 1 353 ? -2.511 32.022 -13.586 1.00 91.44 353 LYS A C 1
ATOM 2793 O O . LYS A 1 353 ? -1.973 30.954 -13.294 1.00 91.44 353 LYS A O 1
ATOM 2798 N N . THR A 1 354 ? -2.190 32.730 -14.662 1.00 92.00 354 THR A N 1
ATOM 2799 C CA . THR A 1 354 ? -1.087 32.385 -15.560 1.00 92.00 354 THR A CA 1
ATOM 2800 C C . THR A 1 354 ? 0.249 32.634 -14.882 1.00 92.00 354 THR A C 1
ATOM 2802 O O . THR A 1 354 ? 0.467 33.708 -14.323 1.00 92.00 354 THR A O 1
ATOM 2805 N N . VAL A 1 355 ? 1.153 31.662 -14.973 1.00 94.12 355 VAL A N 1
ATOM 2806 C CA . VAL A 1 355 ? 2.566 31.835 -14.626 1.00 94.12 355 VAL A CA 1
ATOM 2807 C C . VAL A 1 355 ? 3.417 31.646 -15.872 1.00 94.12 355 VAL A C 1
ATOM 2809 O O . VAL A 1 355 ? 3.200 30.703 -16.630 1.00 94.12 355 VAL A O 1
ATOM 2812 N N . THR A 1 356 ? 4.365 32.553 -16.081 1.00 92.56 356 THR A N 1
ATOM 2813 C CA . THR A 1 356 ? 5.355 32.504 -17.160 1.00 92.56 356 THR A CA 1
ATOM 2814 C C . THR A 1 356 ? 6.750 32.508 -16.551 1.00 92.56 356 THR A C 1
ATOM 2816 O O . THR A 1 356 ? 7.037 33.345 -15.695 1.00 92.56 356 THR A O 1
ATOM 2819 N N . PHE A 1 357 ? 7.609 31.591 -16.980 1.00 92.12 357 PHE A N 1
ATOM 2820 C CA . PHE A 1 357 ? 9.022 31.557 -16.612 1.00 92.12 357 PHE A CA 1
ATOM 2821 C C . PHE A 1 357 ? 9.854 31.428 -17.886 1.00 92.12 357 PHE A C 1
ATOM 2823 O O . PHE A 1 357 ? 9.620 30.528 -18.691 1.00 92.12 357 PHE A O 1
ATOM 2830 N N . GLU A 1 358 ? 10.798 32.347 -18.067 1.00 89.62 358 GLU A N 1
ATOM 2831 C CA . GLU A 1 358 ? 11.658 32.422 -19.246 1.00 89.62 358 GLU A CA 1
ATOM 2832 C C . GLU A 1 358 ? 13.114 32.497 -18.800 1.00 89.62 358 GLU A C 1
ATOM 2834 O O . GLU A 1 358 ? 13.487 33.372 -18.019 1.00 89.62 358 GLU A O 1
ATOM 2839 N N . ASP A 1 359 ? 13.921 31.572 -19.306 1.00 87.38 359 ASP A N 1
ATOM 2840 C CA . ASP A 1 359 ? 15.370 31.548 -19.144 1.00 87.38 359 ASP A CA 1
ATOM 2841 C C . ASP A 1 359 ? 15.989 31.484 -20.544 1.00 87.38 359 ASP A C 1
ATOM 2843 O O . ASP A 1 359 ? 16.087 30.413 -21.151 1.00 87.38 359 ASP A O 1
ATOM 2847 N N . LEU A 1 360 ? 16.290 32.661 -21.103 1.00 82.75 360 LEU A N 1
ATOM 2848 C CA . LEU A 1 360 ? 16.774 32.847 -22.471 1.00 82.75 360 LEU A CA 1
ATOM 2849 C C . LEU A 1 360 ? 18.160 33.498 -22.453 1.00 82.75 360 LEU A C 1
ATOM 2851 O O . LEU A 1 360 ? 18.359 34.559 -21.866 1.00 82.75 360 LEU A O 1
ATOM 2855 N N . HIS A 1 361 ? 19.099 32.890 -23.166 1.00 80.50 361 HIS A N 1
ATOM 2856 C CA . HIS A 1 361 ? 20.417 33.435 -23.458 1.00 80.50 361 HIS A CA 1
ATOM 2857 C C . HIS A 1 361 ? 20.384 34.097 -24.836 1.00 80.50 361 HIS A C 1
ATOM 2859 O O . HIS A 1 361 ? 19.999 33.470 -25.822 1.00 80.50 361 HIS A O 1
ATOM 2865 N N . GLN A 1 362 ? 20.782 35.364 -24.917 1.00 75.56 362 GLN A N 1
ATOM 2866 C CA . GLN A 1 362 ? 20.836 36.097 -26.181 1.00 75.56 362 GLN A CA 1
ATOM 2867 C C . GLN A 1 362 ? 22.227 35.967 -26.797 1.00 75.56 362 GLN A C 1
ATOM 2869 O O . GLN A 1 362 ? 23.223 36.328 -26.170 1.00 75.56 362 GLN A O 1
ATOM 2874 N N . TYR A 1 363 ? 22.292 35.452 -28.023 1.00 72.25 363 TYR A N 1
ATOM 2875 C CA . TYR A 1 363 ? 23.526 35.390 -28.798 1.00 72.25 363 TYR A CA 1
ATOM 2876 C C . TYR A 1 363 ? 23.437 36.322 -29.992 1.00 72.25 363 TYR A C 1
ATOM 2878 O O . TYR A 1 363 ? 22.507 36.245 -30.790 1.00 72.25 363 TYR A O 1
ATOM 2886 N N . THR A 1 364 ? 24.437 37.175 -30.132 1.00 70.06 364 THR A N 1
ATOM 2887 C CA . THR A 1 364 ? 24.488 38.180 -31.184 1.00 70.06 364 THR A CA 1
ATOM 2888 C C . THR A 1 364 ? 25.188 37.614 -32.423 1.00 70.06 364 THR A C 1
ATOM 2890 O O . THR A 1 364 ? 26.371 37.272 -32.374 1.00 70.06 364 THR A O 1
ATOM 2893 N N . GLY A 1 365 ? 24.460 37.500 -33.536 1.00 67.31 365 GLY A N 1
ATOM 2894 C CA . GLY A 1 365 ? 24.976 37.051 -34.834 1.00 67.31 365 GLY A CA 1
ATOM 2895 C C . GLY A 1 365 ? 24.948 38.159 -35.890 1.00 67.31 365 GLY A C 1
ATOM 2896 O O . GLY A 1 365 ? 24.110 39.060 -35.832 1.00 67.31 365 GLY A O 1
ATOM 2897 N N . ALA A 1 366 ? 25.850 38.098 -36.875 1.00 64.00 366 ALA A N 1
ATOM 2898 C CA . ALA A 1 366 ? 25.789 38.974 -38.047 1.00 64.00 366 ALA A CA 1
ATOM 2899 C C . ALA A 1 366 ? 24.938 38.328 -39.147 1.00 64.00 366 ALA A C 1
ATOM 2901 O O . ALA A 1 366 ? 25.183 37.194 -39.556 1.00 64.00 366 ALA A O 1
ATOM 2902 N N . VAL A 1 367 ? 23.960 39.070 -39.660 1.00 64.56 367 VAL A N 1
ATOM 2903 C CA . VAL A 1 367 ? 23.152 38.671 -40.814 1.00 64.56 367 VAL A CA 1
ATOM 2904 C C . VAL A 1 367 ? 23.845 39.181 -42.075 1.00 64.56 367 VAL A C 1
ATOM 2906 O O . VAL A 1 367 ? 24.069 40.384 -42.225 1.00 64.56 367 VAL A O 1
ATOM 2909 N N . ALA A 1 368 ? 24.212 38.277 -42.986 1.00 59.41 368 ALA A N 1
ATOM 2910 C CA . ALA A 1 368 ? 24.841 38.650 -44.249 1.00 59.41 368 ALA A CA 1
ATOM 2911 C C . ALA A 1 368 ? 23.850 39.441 -45.127 1.00 59.41 368 ALA A C 1
ATOM 2913 O O . ALA A 1 368 ? 22.805 38.923 -45.516 1.00 59.41 368 ALA A O 1
ATOM 2914 N N . GLY A 1 369 ? 24.184 40.695 -45.442 1.00 58.28 369 GLY A N 1
ATOM 2915 C CA . GLY A 1 369 ? 23.404 41.578 -46.312 1.00 58.28 369 GLY A CA 1
ATOM 2916 C C . GLY A 1 369 ? 24.317 42.357 -47.259 1.00 58.28 369 GLY A C 1
ATOM 2917 O O . GLY A 1 369 ? 25.385 42.819 -46.859 1.00 58.28 369 GLY A O 1
ATOM 2918 N N . SER A 1 370 ? 23.913 42.510 -48.522 1.00 60.53 370 SER A N 1
ATOM 2919 C CA . SER A 1 370 ? 24.727 43.121 -49.588 1.00 60.53 370 SER A CA 1
ATOM 2920 C C . SER A 1 370 ? 24.962 44.634 -49.438 1.00 60.53 370 SER A C 1
ATOM 2922 O O . SER A 1 370 ? 25.805 45.185 -50.138 1.00 60.53 370 SER A O 1
ATOM 2924 N N . THR A 1 371 ? 24.252 45.315 -48.533 1.00 54.16 371 THR A N 1
ATOM 2925 C CA . THR A 1 371 ? 24.330 46.776 -48.301 1.00 54.16 371 THR A CA 1
ATOM 2926 C C . THR A 1 371 ? 24.518 47.140 -46.821 1.00 54.16 371 THR A C 1
ATOM 2928 O O . THR A 1 371 ? 24.069 48.192 -46.374 1.00 54.16 371 THR A O 1
ATOM 2931 N N . GLY A 1 372 ? 25.186 46.269 -46.058 1.00 56.34 372 GLY A N 1
ATOM 2932 C CA . GLY A 1 372 ? 25.438 46.428 -44.621 1.00 56.34 372 GLY A CA 1
ATOM 2933 C C . GLY A 1 372 ? 24.826 45.276 -43.827 1.00 56.34 372 GLY A C 1
ATOM 2934 O O . GLY A 1 372 ? 23.631 45.010 -43.934 1.00 56.34 372 GLY A O 1
ATOM 2935 N N . GLY A 1 373 ? 25.657 44.558 -43.068 1.00 64.06 373 GLY A N 1
ATOM 2936 C CA . GLY A 1 373 ? 25.212 43.441 -42.236 1.00 64.06 373 GLY A CA 1
ATOM 2937 C C . GLY A 1 373 ? 24.502 43.942 -40.982 1.00 64.06 373 GLY A C 1
ATOM 2938 O O . GLY A 1 373 ? 25.065 44.734 -40.228 1.00 64.06 373 GLY A O 1
ATOM 2939 N N . GLY A 1 374 ? 23.267 43.492 -40.773 1.00 67.69 374 GLY A N 1
ATOM 2940 C CA . GLY A 1 374 ? 22.529 43.733 -39.537 1.00 67.69 374 GLY A CA 1
ATOM 2941 C C . GLY A 1 374 ? 23.035 42.820 -38.424 1.00 67.69 374 GLY A C 1
ATOM 2942 O O . GLY A 1 374 ? 23.425 41.680 -38.672 1.00 67.69 374 GLY A O 1
ATOM 2943 N N . ILE A 1 375 ? 23.021 43.321 -37.196 1.00 69.31 375 ILE A N 1
ATOM 2944 C CA . ILE A 1 375 ? 23.239 42.507 -36.004 1.00 69.31 375 ILE A CA 1
ATOM 2945 C C . ILE A 1 375 ? 21.865 41.997 -35.551 1.00 69.31 375 ILE A C 1
ATOM 2947 O O . ILE A 1 375 ? 20.948 42.802 -35.395 1.00 69.31 375 ILE A O 1
ATOM 2951 N N . SER A 1 376 ? 21.709 40.683 -35.382 1.00 71.81 376 SER A N 1
ATOM 2952 C CA . SER A 1 376 ? 20.477 40.071 -34.873 1.00 71.81 376 SER A CA 1
ATOM 2953 C C . SER A 1 376 ? 20.786 39.236 -33.642 1.00 71.81 376 SER A C 1
ATOM 2955 O O . SER A 1 376 ? 21.657 38.364 -33.681 1.00 71.81 376 SER A O 1
ATOM 2957 N N . ASP A 1 377 ? 20.033 39.474 -32.573 1.00 73.44 377 ASP A N 1
ATOM 2958 C CA . ASP A 1 377 ? 20.090 38.648 -31.375 1.00 73.44 377 ASP A CA 1
ATOM 2959 C C . ASP A 1 377 ? 19.188 37.428 -31.559 1.00 73.44 377 ASP A C 1
ATOM 2961 O O . ASP A 1 377 ? 18.004 37.542 -31.880 1.00 73.44 377 ASP A O 1
ATOM 2965 N N . ILE A 1 378 ? 19.767 36.246 -31.384 1.00 78.62 378 ILE A N 1
ATOM 2966 C CA . ILE A 1 378 ? 19.088 34.957 -31.459 1.00 78.62 378 ILE A CA 1
ATOM 2967 C C . ILE A 1 378 ? 18.932 34.464 -30.013 1.00 78.62 378 ILE A C 1
ATOM 2969 O O . ILE A 1 378 ? 19.935 34.083 -29.395 1.00 78.62 378 ILE A O 1
ATOM 2973 N N . PRO A 1 379 ? 17.718 34.513 -29.430 1.00 76.50 379 PRO A N 1
ATOM 2974 C CA . PRO A 1 379 ? 17.476 34.001 -28.090 1.00 76.50 379 PRO A CA 1
ATOM 2975 C C . PRO A 1 379 ? 17.411 32.470 -28.115 1.00 76.50 379 PRO A C 1
ATOM 2977 O O . PRO A 1 379 ? 16.616 31.895 -28.852 1.00 76.50 379 PRO A O 1
ATOM 2980 N N . ALA A 1 380 ? 18.205 31.813 -27.276 1.00 81.62 380 ALA A N 1
ATOM 2981 C CA . ALA A 1 380 ? 18.168 30.368 -27.072 1.00 81.62 380 ALA A CA 1
ATOM 2982 C C . ALA A 1 380 ? 17.944 30.049 -25.593 1.00 81.62 380 ALA A C 1
ATOM 2984 O O . ALA A 1 380 ? 18.540 30.674 -24.719 1.00 81.62 380 ALA A O 1
ATOM 2985 N N . GLY A 1 381 ? 17.096 29.073 -25.291 1.00 83.69 381 GLY A N 1
ATOM 2986 C CA . GLY A 1 381 ? 16.761 28.727 -23.914 1.00 83.69 381 GLY A CA 1
ATOM 2987 C C . GLY A 1 381 ? 15.390 28.085 -23.786 1.00 83.69 381 GLY A C 1
ATOM 2988 O O . GLY A 1 381 ? 14.914 27.418 -24.706 1.00 83.69 381 GLY A O 1
ATOM 2989 N N . THR A 1 382 ? 14.751 28.255 -22.635 1.00 88.94 382 THR A N 1
ATOM 2990 C CA . THR A 1 382 ? 13.441 27.655 -22.355 1.00 88.94 382 THR A CA 1
ATOM 2991 C C . THR A 1 382 ? 12.442 28.678 -21.854 1.00 88.94 382 THR A C 1
ATOM 2993 O O . THR A 1 382 ? 12.764 29.499 -21.000 1.00 88.94 382 THR A O 1
ATOM 2996 N N . SER A 1 383 ? 11.214 28.587 -22.359 1.00 91.00 383 SER A N 1
ATOM 2997 C CA . SER A 1 383 ? 10.072 29.375 -21.899 1.00 91.00 383 SER A CA 1
ATOM 2998 C C . SER A 1 383 ? 8.910 28.439 -21.579 1.00 91.00 383 SER A C 1
ATOM 3000 O O . SER A 1 383 ? 8.598 27.512 -22.329 1.00 91.00 383 SER A O 1
ATOM 3002 N N . ILE A 1 384 ? 8.290 28.653 -20.427 1.00 92.50 384 ILE A N 1
ATOM 3003 C CA . ILE A 1 384 ? 7.136 27.904 -19.935 1.00 92.50 384 ILE A CA 1
ATOM 3004 C C . ILE A 1 384 ? 6.042 28.896 -19.564 1.00 92.50 384 ILE A C 1
ATOM 3006 O O . ILE A 1 384 ? 6.276 29.854 -18.831 1.00 92.50 384 ILE A O 1
ATOM 3010 N N . SER A 1 385 ? 4.822 28.626 -20.016 1.00 93.94 385 SER A N 1
ATOM 3011 C CA . SER A 1 385 ? 3.614 29.319 -19.584 1.00 93.94 385 SER A CA 1
ATOM 3012 C C . SER A 1 385 ? 2.547 28.298 -19.210 1.00 93.94 385 SER A C 1
ATOM 3014 O O . SER A 1 385 ? 2.250 27.400 -19.997 1.00 93.94 385 SER A O 1
ATOM 3016 N N . VAL A 1 386 ? 1.988 28.396 -18.002 1.00 94.19 386 VAL A N 1
ATOM 3017 C CA . VAL A 1 386 ? 0.965 27.454 -17.526 1.00 94.19 386 VAL A CA 1
ATOM 3018 C C . VAL A 1 386 ? -0.199 28.184 -16.863 1.00 94.19 386 VAL A C 1
ATOM 3020 O O . VAL A 1 386 ? 0.001 29.075 -16.034 1.00 94.19 386 VAL A O 1
ATOM 3023 N N . THR A 1 387 ? -1.421 27.764 -17.195 1.00 94.31 387 THR A N 1
ATOM 3024 C CA . THR A 1 387 ? -2.688 28.258 -16.642 1.00 94.31 387 THR A CA 1
ATOM 3025 C C . THR A 1 387 ? -3.513 27.103 -16.061 1.00 94.31 387 THR A C 1
ATOM 3027 O O . THR A 1 387 ? -4.161 26.360 -16.797 1.00 94.31 387 THR A O 1
ATOM 3030 N N . PRO A 1 388 ? -3.552 26.901 -14.732 1.00 93.31 388 PRO A N 1
ATOM 3031 C CA . PRO A 1 388 ? -4.477 25.938 -14.140 1.00 93.31 388 PRO A CA 1
ATOM 3032 C C . PRO A 1 388 ? -5.903 26.496 -14.153 1.00 93.31 388 PRO A C 1
ATOM 3034 O O . PRO A 1 388 ? -6.199 27.476 -13.475 1.00 93.31 388 PRO A O 1
ATOM 3037 N N . LEU A 1 389 ? -6.809 25.864 -14.895 1.00 89.75 389 LEU A N 1
ATOM 3038 C CA . LEU A 1 389 ? -8.191 26.320 -15.060 1.00 89.75 389 LEU A CA 1
ATOM 3039 C C . LEU A 1 389 ? -9.088 25.873 -13.900 1.00 89.75 389 LEU A C 1
ATOM 3041 O O . LEU A 1 389 ? -9.823 26.676 -13.321 1.00 89.75 389 LEU A O 1
ATOM 3045 N N . SER A 1 390 ? -9.038 24.584 -13.553 1.00 85.62 390 SER A N 1
ATOM 3046 C CA . SER A 1 390 ? -9.920 23.999 -12.537 1.00 85.62 390 SER A CA 1
ATOM 3047 C C . SER A 1 390 ? -9.309 22.784 -11.848 1.00 85.62 390 SER A C 1
ATOM 3049 O O . SER A 1 390 ? -8.627 21.984 -12.490 1.00 85.62 390 SER A O 1
ATOM 3051 N N . LEU A 1 391 ? -9.629 22.624 -10.562 1.00 84.44 391 LEU A N 1
ATOM 3052 C CA . LEU A 1 391 ? -9.301 21.461 -9.742 1.00 84.44 391 LEU A CA 1
ATOM 3053 C C . LEU A 1 391 ? -10.585 20.677 -9.443 1.00 84.44 391 LEU A C 1
ATOM 3055 O O . LEU A 1 391 ? -11.533 21.222 -8.876 1.00 84.44 391 LEU A O 1
ATOM 3059 N N . THR A 1 392 ? -10.612 19.399 -9.811 1.00 82.62 392 THR A N 1
ATOM 3060 C CA . THR A 1 392 ? -11.744 18.498 -9.549 1.00 82.62 392 THR A CA 1
ATOM 3061 C C . THR A 1 392 ? -11.609 17.867 -8.160 1.00 82.62 392 THR A C 1
ATOM 3063 O O . THR A 1 392 ? -10.499 17.585 -7.709 1.00 82.62 392 THR A O 1
ATOM 3066 N N . ALA A 1 393 ? -12.732 17.565 -7.495 1.00 69.56 393 ALA A N 1
ATOM 3067 C CA . ALA A 1 393 ? -12.755 16.859 -6.203 1.00 69.56 393 ALA A CA 1
ATOM 3068 C C . ALA A 1 393 ? -12.072 15.470 -6.233 1.00 69.56 393 ALA A C 1
ATOM 3070 O O . ALA A 1 393 ? -11.704 14.940 -5.189 1.00 69.56 393 ALA A O 1
ATOM 3071 N N . SER A 1 394 ? -11.883 14.893 -7.425 1.00 69.38 394 SER A N 1
ATOM 3072 C CA . SER A 1 394 ? -11.134 13.657 -7.686 1.00 69.38 394 SER A CA 1
ATOM 3073 C C . SER A 1 394 ? -9.607 13.810 -7.599 1.00 69.38 394 SER A C 1
ATOM 3075 O O . SER A 1 394 ? -8.908 12.802 -7.658 1.00 69.38 394 SER A O 1
ATOM 3077 N N . GLY A 1 395 ? -9.072 15.033 -7.464 1.00 76.44 395 GLY A N 1
ATOM 3078 C CA . GLY A 1 395 ? -7.626 15.297 -7.478 1.00 76.44 395 GLY A CA 1
ATOM 3079 C C . GLY A 1 395 ? -7.033 15.486 -8.881 1.00 76.44 395 GLY A C 1
ATOM 3080 O O . GLY A 1 395 ? -5.826 15.342 -9.067 1.00 76.44 395 GLY A O 1
ATOM 3081 N N . GLU A 1 396 ? -7.873 15.800 -9.867 1.00 86.56 396 GLU A N 1
ATOM 3082 C CA . GLU A 1 396 ? -7.476 16.075 -11.252 1.00 86.56 396 GLU A CA 1
ATOM 3083 C C . GLU A 1 396 ? -7.441 17.588 -11.518 1.00 86.56 396 GLU A C 1
ATOM 3085 O O . GLU A 1 396 ? -8.384 18.305 -11.172 1.00 86.56 396 GLU A O 1
ATOM 3090 N N . VAL A 1 397 ? -6.382 18.066 -12.170 1.00 90.00 397 VAL A N 1
ATOM 3091 C CA . VAL A 1 397 ? -6.166 19.463 -12.565 1.00 90.00 397 VAL A CA 1
ATOM 3092 C C . VAL A 1 397 ? -6.279 19.576 -14.081 1.00 90.00 397 VAL A C 1
ATOM 3094 O O . VAL A 1 397 ? -5.610 18.848 -14.813 1.00 90.00 397 VAL A O 1
ATOM 3097 N N . ILE A 1 398 ? -7.115 20.501 -14.548 1.00 93.31 398 ILE A N 1
ATOM 3098 C CA . ILE A 1 398 ? -7.168 20.905 -15.958 1.00 93.31 398 ILE A CA 1
ATOM 3099 C C . ILE A 1 398 ? -6.324 22.163 -16.112 1.00 93.31 398 ILE A C 1
ATOM 3101 O O . ILE A 1 398 ? -6.509 23.120 -15.357 1.00 93.31 398 ILE A O 1
ATOM 3105 N N . MET A 1 399 ? -5.406 22.154 -17.069 1.00 93.19 399 MET A N 1
ATOM 3106 C CA . MET A 1 399 ? -4.410 23.203 -17.245 1.00 93.19 399 MET A CA 1
ATOM 3107 C C . MET A 1 399 ? -4.077 23.398 -18.721 1.00 93.19 399 MET A C 1
ATOM 3109 O O . MET A 1 399 ? -3.953 22.420 -19.459 1.00 93.19 399 MET A O 1
ATOM 3113 N N . GLU A 1 400 ? -3.920 24.649 -19.145 1.00 94.56 400 GLU A N 1
ATOM 3114 C CA . GLU A 1 400 ? -3.331 24.972 -20.445 1.00 94.56 400 GLU A CA 1
ATOM 3115 C C . GLU A 1 400 ? -1.837 25.189 -20.248 1.00 94.56 400 GLU A C 1
ATOM 3117 O O . GLU A 1 400 ? -1.391 25.831 -19.296 1.00 94.56 400 GLU A O 1
ATOM 3122 N N . VAL A 1 401 ? -1.058 24.566 -21.117 1.00 93.81 401 VAL A N 1
ATOM 3123 C CA . VAL A 1 401 ? 0.384 24.451 -20.988 1.00 93.81 401 VAL A CA 1
ATOM 3124 C C . VAL A 1 401 ? 1.000 24.850 -22.312 1.00 93.81 401 VAL A C 1
ATOM 3126 O O . VAL A 1 401 ? 0.670 24.295 -23.362 1.00 93.81 401 VAL A O 1
ATOM 3129 N N . MET A 1 402 ? 1.934 25.787 -22.240 1.00 93.44 402 MET A N 1
ATOM 3130 C CA . MET A 1 402 ? 2.828 26.145 -23.320 1.00 93.44 402 MET A CA 1
ATOM 3131 C C . MET A 1 402 ? 4.260 25.897 -22.863 1.00 93.44 402 MET A C 1
ATOM 3133 O O . MET A 1 402 ? 4.717 26.512 -21.903 1.00 93.44 402 MET A O 1
ATOM 3137 N N . LEU A 1 403 ? 4.962 24.995 -23.544 1.00 91.19 403 LEU A N 1
ATOM 3138 C CA . LEU A 1 403 ? 6.392 24.769 -23.337 1.00 91.19 403 LEU A CA 1
ATOM 3139 C C . LEU A 1 403 ? 7.118 25.077 -24.637 1.00 91.19 403 LEU A C 1
ATOM 3141 O O . LEU A 1 403 ? 6.730 24.598 -25.703 1.00 91.19 403 LEU A O 1
ATOM 3145 N N . GLN A 1 404 ? 8.174 25.868 -24.541 1.00 89.81 404 GLN A N 1
ATOM 3146 C CA . GLN A 1 404 ? 9.042 26.219 -25.647 1.00 89.81 404 GLN A CA 1
ATOM 3147 C C . GLN A 1 404 ? 10.494 25.978 -25.248 1.00 89.81 404 GLN A C 1
ATOM 3149 O O . GLN A 1 404 ? 10.919 26.306 -24.139 1.00 89.81 404 GLN A O 1
ATOM 3154 N N . HIS A 1 405 ? 11.256 25.410 -26.170 1.00 87.94 405 HIS A N 1
ATOM 3155 C CA . HIS A 1 405 ? 12.682 25.190 -26.029 1.00 87.94 405 HIS A CA 1
ATOM 3156 C C . HIS A 1 405 ? 13.397 25.556 -27.333 1.00 87.94 405 HIS A C 1
ATOM 3158 O O . HIS A 1 405 ? 12.909 25.228 -28.409 1.00 87.94 405 HIS A O 1
ATOM 3164 N N . SER A 1 406 ? 14.542 26.222 -27.217 1.00 85.69 406 SER A N 1
ATOM 3165 C CA . SER A 1 406 ? 15.459 26.545 -28.302 1.00 85.69 406 SER A CA 1
ATOM 3166 C C . SER A 1 406 ? 16.886 26.141 -27.920 1.00 85.69 406 SER A C 1
ATOM 3168 O O . SER A 1 406 ? 17.382 26.558 -26.868 1.00 85.69 406 SER A O 1
ATOM 3170 N N . ALA A 1 407 ? 17.542 25.330 -28.753 1.00 75.19 407 ALA A N 1
ATOM 3171 C CA . ALA A 1 407 ? 18.945 24.925 -28.599 1.00 75.19 407 ALA A CA 1
ATOM 3172 C C . ALA A 1 407 ? 19.736 25.142 -29.892 1.00 75.19 407 ALA A C 1
ATOM 3174 O O . ALA A 1 407 ? 19.196 25.021 -30.987 1.00 75.19 407 ALA A O 1
ATOM 3175 N N . PHE A 1 408 ? 21.040 25.408 -29.790 1.00 72.31 408 PHE A N 1
ATOM 3176 C CA . PHE A 1 408 ? 21.901 25.533 -30.969 1.00 72.31 408 PHE A CA 1
ATOM 3177 C C . PHE A 1 408 ? 22.336 24.173 -31.517 1.00 72.31 408 PHE A C 1
ATOM 3179 O O . PHE A 1 408 ? 22.839 23.327 -30.781 1.00 72.31 408 PHE A O 1
ATOM 3186 N N . PHE A 1 409 ? 22.246 24.014 -32.838 1.00 63.44 409 PHE A N 1
ATOM 3187 C CA . PHE A 1 409 ? 22.811 22.872 -33.565 1.00 63.44 409 PHE A CA 1
ATOM 3188 C C . PHE A 1 409 ? 24.335 23.004 -33.759 1.00 63.44 409 PHE A C 1
ATOM 3190 O O . PHE A 1 409 ? 25.064 22.008 -33.758 1.00 63.44 409 PHE A O 1
ATOM 3197 N N . ASN A 1 410 ? 24.818 24.246 -33.885 1.00 64.88 410 ASN A N 1
ATOM 3198 C CA . ASN A 1 410 ? 26.231 24.617 -33.977 1.00 64.88 410 ASN A CA 1
ATOM 3199 C C . ASN A 1 410 ? 26.513 25.763 -32.992 1.00 64.88 410 ASN A C 1
ATOM 3201 O O . ASN A 1 410 ? 26.211 26.917 -33.314 1.00 64.88 410 ASN A O 1
ATOM 3205 N N . PRO A 1 411 ? 27.047 25.479 -31.790 1.00 62.09 411 PRO A N 1
ATOM 3206 C CA . PRO A 1 411 ? 27.336 26.527 -30.822 1.00 62.09 411 PRO A CA 1
ATOM 3207 C C . PRO A 1 411 ? 28.448 27.456 -31.346 1.00 62.09 411 PRO A C 1
ATOM 3209 O O . PRO A 1 411 ? 29.397 26.982 -31.982 1.00 62.09 411 PRO A O 1
ATOM 3212 N N . PRO A 1 412 ? 28.361 28.773 -31.090 1.00 61.47 412 PRO A N 1
ATOM 3213 C CA . PRO A 1 412 ? 29.386 29.714 -31.512 1.00 61.47 412 PRO A CA 1
ATOM 3214 C C . PRO A 1 412 ? 30.750 29.422 -30.900 1.00 61.47 412 PRO A C 1
ATOM 3216 O O . PRO A 1 412 ? 30.861 29.126 -29.712 1.00 61.47 412 PRO A O 1
ATOM 3219 N N . THR A 1 413 ? 31.798 29.530 -31.719 1.00 57.91 413 THR A N 1
ATOM 3220 C CA . THR A 1 413 ? 33.186 29.362 -31.274 1.00 57.91 413 THR A CA 1
ATOM 3221 C C . THR A 1 413 ? 33.891 30.714 -31.331 1.00 57.91 413 THR A C 1
ATOM 3223 O O . THR A 1 413 ? 33.906 31.371 -32.367 1.00 57.91 413 THR A O 1
ATOM 3226 N N . LEU A 1 414 ? 34.518 31.125 -30.225 1.00 58.44 414 LEU A N 1
ATOM 3227 C CA . LEU A 1 414 ? 35.180 32.434 -30.074 1.00 58.44 414 LEU A CA 1
ATOM 3228 C C . LEU A 1 414 ? 36.382 32.660 -31.020 1.00 58.44 414 LEU A C 1
ATOM 3230 O O . LEU A 1 414 ? 36.957 33.744 -31.033 1.00 58.44 414 LEU A O 1
ATOM 3234 N N . THR A 1 415 ? 36.796 31.643 -31.780 1.00 55.34 415 THR A N 1
ATOM 3235 C CA . THR A 1 415 ? 37.979 31.656 -32.655 1.00 55.34 415 THR A CA 1
ATOM 3236 C C . THR A 1 415 ? 37.673 32.021 -34.111 1.00 55.34 415 THR A C 1
ATOM 3238 O O . THR A 1 415 ? 38.605 32.230 -34.886 1.00 55.34 415 THR A O 1
ATOM 3241 N N . THR A 1 416 ? 36.397 32.114 -34.497 1.00 58.41 416 THR A N 1
ATOM 3242 C CA . THR A 1 416 ? 35.954 32.449 -35.860 1.00 58.41 416 THR A CA 1
ATOM 3243 C C . THR A 1 416 ? 35.251 33.805 -35.882 1.00 58.41 416 THR A C 1
ATOM 3245 O O . THR A 1 416 ? 34.398 34.073 -35.041 1.00 58.41 416 THR A O 1
ATOM 3248 N N . GLY A 1 417 ? 35.602 34.676 -36.835 1.00 58.00 417 GLY A N 1
ATOM 3249 C CA . GLY A 1 417 ? 34.988 36.002 -36.965 1.00 58.00 417 GLY A CA 1
ATOM 3250 C C . GLY A 1 417 ? 33.477 35.931 -37.231 1.00 58.00 417 GLY A C 1
ATOM 3251 O O . GLY A 1 417 ? 33.009 35.052 -37.951 1.00 58.00 417 GLY A O 1
ATOM 3252 N N . ILE A 1 418 ? 32.727 36.895 -36.684 1.00 60.84 418 ILE A N 1
ATOM 3253 C CA . ILE A 1 418 ? 31.249 36.948 -36.665 1.00 60.84 418 ILE A CA 1
ATOM 3254 C C . ILE A 1 418 ? 30.626 36.826 -38.077 1.00 60.84 418 ILE A C 1
ATOM 3256 O O . ILE A 1 418 ? 29.521 36.318 -38.226 1.00 60.84 418 ILE A O 1
ATOM 3260 N N . SER A 1 419 ? 31.340 37.234 -39.132 1.00 58.59 419 SER A N 1
ATOM 3261 C CA . SER A 1 419 ? 30.888 37.182 -40.532 1.00 58.59 419 SER A CA 1
ATOM 3262 C C . SER A 1 419 ? 31.043 35.821 -41.230 1.00 58.59 419 SER A C 1
ATOM 3264 O O . SER A 1 419 ? 30.560 35.675 -42.351 1.00 58.59 419 SER A O 1
ATOM 3266 N N . GLN A 1 420 ? 31.705 34.833 -40.614 1.00 57.09 420 GLN A N 1
ATOM 3267 C CA . GLN A 1 420 ? 31.920 33.496 -41.197 1.00 57.09 420 GLN A CA 1
ATOM 3268 C C . GLN A 1 420 ? 31.171 32.372 -40.472 1.00 57.09 420 GLN A C 1
ATOM 3270 O O . GLN A 1 420 ? 31.356 31.198 -40.792 1.00 57.09 420 GLN A O 1
ATOM 3275 N N . GLN A 1 421 ? 30.320 32.710 -39.502 1.00 61.38 421 GLN A N 1
ATOM 3276 C CA . GLN A 1 421 ? 29.652 31.725 -38.666 1.00 61.38 421 GLN A CA 1
ATOM 3277 C C . GLN A 1 421 ? 28.155 31.644 -38.982 1.00 61.38 421 GLN A C 1
ATOM 3279 O O . GLN A 1 421 ? 27.411 32.595 -38.762 1.00 61.38 421 GLN A O 1
ATOM 3284 N N . VAL A 1 422 ? 27.698 30.487 -39.466 1.00 64.38 422 VAL A N 1
ATOM 3285 C CA . VAL A 1 422 ? 26.264 30.200 -39.613 1.00 64.38 422 VAL A CA 1
ATOM 3286 C C . VAL A 1 422 ? 25.752 29.642 -38.287 1.00 64.38 422 VAL A C 1
ATOM 3288 O O . VAL A 1 422 ? 26.144 28.550 -37.870 1.00 64.38 422 VAL A O 1
ATOM 3291 N N . LEU A 1 423 ? 24.897 30.410 -37.612 1.00 67.62 423 LEU A N 1
ATOM 3292 C CA . LEU A 1 423 ? 24.184 29.981 -36.411 1.00 67.62 423 LEU A CA 1
ATOM 3293 C C . LEU A 1 423 ? 22.865 29.320 -36.818 1.00 67.62 423 LEU A C 1
ATOM 3295 O O . LEU A 1 423 ? 22.092 29.896 -37.578 1.00 67.62 423 LEU A O 1
ATOM 3299 N N . GLY A 1 424 ? 22.617 28.117 -36.307 1.00 69.25 424 GLY A N 1
ATOM 3300 C CA . GLY A 1 424 ? 21.348 27.411 -36.469 1.00 69.25 424 GLY A CA 1
ATOM 3301 C C . GLY A 1 424 ? 20.787 27.020 -35.108 1.00 69.25 424 GLY A C 1
ATOM 3302 O O . GLY A 1 424 ? 21.513 26.440 -34.293 1.00 69.25 424 GLY A O 1
ATOM 3303 N N . THR A 1 425 ? 19.515 27.336 -34.871 1.00 73.75 425 THR A N 1
ATOM 3304 C CA . THR A 1 425 ? 18.755 26.940 -33.680 1.00 73.75 425 THR A CA 1
ATOM 3305 C C . THR A 1 425 ? 17.696 25.901 -34.035 1.00 73.75 425 THR A C 1
ATOM 3307 O O . THR A 1 425 ? 17.135 25.900 -35.128 1.00 73.75 425 THR A O 1
ATOM 3310 N N . SER A 1 426 ? 17.447 24.994 -33.100 1.00 76.69 426 SER A N 1
ATOM 3311 C CA . SER A 1 426 ? 16.359 24.028 -33.111 1.00 76.69 426 SER A CA 1
ATOM 3312 C C . SER A 1 426 ? 15.307 24.499 -32.118 1.00 76.69 426 SER A C 1
ATOM 3314 O O . SER A 1 426 ? 15.538 24.433 -30.909 1.00 76.69 426 SER A O 1
ATOM 3316 N N . ASP A 1 427 ? 14.160 24.939 -32.633 1.00 82.69 427 ASP A N 1
ATOM 3317 C CA . ASP A 1 427 ? 13.063 25.484 -31.837 1.00 82.69 427 ASP A CA 1
ATOM 3318 C C . ASP A 1 427 ? 11.898 24.487 -31.765 1.00 82.69 427 ASP A C 1
ATOM 3320 O O . ASP A 1 427 ? 11.293 24.129 -32.774 1.00 82.69 427 ASP A O 1
ATOM 3324 N N . GLY A 1 428 ? 11.557 24.049 -30.554 1.00 85.44 428 GLY A N 1
ATOM 3325 C CA . GLY A 1 428 ? 10.395 23.213 -30.266 1.00 85.44 428 GLY A CA 1
ATOM 3326 C C . GLY A 1 428 ? 9.368 23.977 -29.436 1.00 85.44 428 GLY A C 1
ATOM 3327 O O . GLY A 1 428 ? 9.709 24.539 -28.396 1.00 85.44 428 GLY A O 1
ATOM 3328 N N . LYS A 1 429 ? 8.099 23.978 -29.861 1.00 89.94 429 LYS A N 1
ATOM 3329 C CA . LYS A 1 429 ? 6.988 24.612 -29.137 1.00 89.94 429 LYS A CA 1
ATOM 3330 C C . LYS A 1 429 ? 5.776 23.692 -29.080 1.00 89.94 429 LYS A C 1
ATOM 3332 O O . LYS A 1 429 ? 5.310 23.208 -30.107 1.00 89.94 429 LYS A O 1
ATOM 3337 N N . ILE A 1 430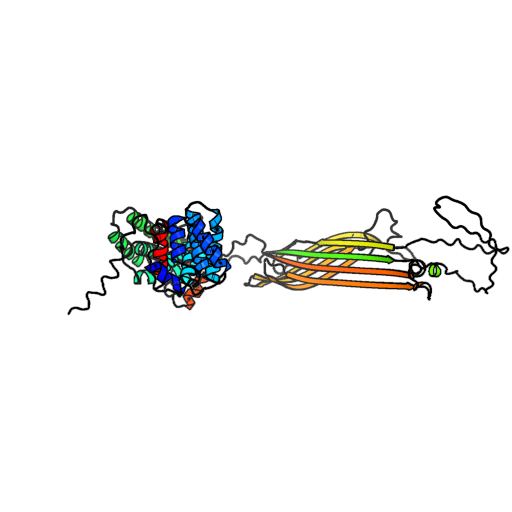 ? 5.222 23.525 -27.885 1.00 92.06 430 ILE A N 1
ATOM 3338 C CA . ILE A 1 430 ? 3.968 22.816 -27.643 1.00 92.06 430 ILE A CA 1
ATOM 3339 C C . ILE A 1 430 ? 2.977 23.738 -26.945 1.00 92.06 430 ILE A C 1
ATOM 3341 O O . ILE A 1 430 ? 3.338 24.445 -26.009 1.00 92.06 430 ILE A O 1
ATOM 3345 N N . VAL A 1 431 ? 1.727 23.717 -27.405 1.00 94.19 431 VAL A N 1
ATOM 3346 C CA . VAL A 1 431 ? 0.585 24.385 -26.773 1.00 94.19 431 VAL A CA 1
ATOM 3347 C C . VAL A 1 431 ? -0.529 23.353 -26.662 1.00 94.19 431 VAL A C 1
ATOM 3349 O O . VAL A 1 431 ? -0.985 22.837 -27.680 1.00 94.19 431 VAL A O 1
ATOM 3352 N N . SER A 1 432 ? -0.932 23.009 -25.443 1.00 92.88 432 SER A N 1
ATOM 3353 C CA . SER A 1 432 ? -1.958 21.992 -25.206 1.00 92.88 432 SER A CA 1
ATOM 3354 C C . SER A 1 432 ? -2.756 22.278 -23.941 1.00 92.88 432 SER A C 1
ATOM 3356 O O . SER A 1 432 ? -2.224 22.799 -22.962 1.00 92.88 432 SER A O 1
ATOM 3358 N N . THR A 1 433 ? -4.027 21.884 -23.944 1.00 93.69 433 THR A N 1
ATOM 3359 C CA . THR A 1 433 ? -4.875 21.845 -22.751 1.00 93.69 433 THR A CA 1
ATOM 3360 C C . THR A 1 433 ? -4.983 20.403 -22.287 1.00 93.69 433 THR A C 1
ATOM 3362 O O . THR A 1 433 ? -5.503 19.548 -23.004 1.00 93.69 433 THR A O 1
ATOM 3365 N N . ILE A 1 434 ? -4.499 20.123 -21.079 1.00 92.69 434 ILE A N 1
ATOM 3366 C CA . ILE A 1 434 ? -4.404 18.764 -20.552 1.00 92.69 434 ILE A CA 1
ATOM 3367 C C . ILE A 1 434 ? -5.102 18.616 -19.205 1.00 92.69 434 ILE A C 1
ATOM 3369 O O . ILE A 1 434 ? -5.238 19.561 -18.426 1.00 92.69 434 ILE A O 1
ATOM 3373 N N . LYS A 1 435 ? -5.530 17.384 -18.932 1.00 92.62 435 LYS A N 1
ATOM 3374 C CA . LYS A 1 435 ? -6.071 16.950 -17.647 1.00 92.62 435 LYS A CA 1
ATOM 3375 C C . LYS A 1 435 ? -5.053 16.017 -16.991 1.00 92.62 435 LYS A C 1
ATOM 3377 O O . LYS A 1 435 ? -4.806 14.936 -17.517 1.00 92.62 435 LYS A O 1
ATOM 3382 N N . ALA A 1 436 ? -4.476 16.426 -15.865 1.00 89.75 436 ALA A N 1
ATOM 3383 C CA . ALA A 1 436 ? -3.453 15.670 -15.140 1.00 89.75 436 ALA A CA 1
ATOM 3384 C C . ALA A 1 436 ? -3.876 15.381 -13.692 1.00 89.75 436 ALA A C 1
ATOM 3386 O O . ALA A 1 436 ? -4.577 16.172 -13.064 1.00 89.75 436 ALA A O 1
ATOM 3387 N N . VAL A 1 437 ? -3.443 14.245 -13.146 1.00 89.44 437 VAL A N 1
ATOM 3388 C CA . VAL A 1 437 ? -3.688 13.864 -11.745 1.00 89.44 437 VAL A CA 1
ATOM 3389 C C . VAL A 1 437 ? -2.585 14.442 -10.857 1.00 89.44 437 VAL A C 1
ATOM 3391 O O . VAL A 1 437 ? -1.406 14.360 -11.199 1.00 89.44 437 VAL A O 1
ATOM 3394 N N . ILE A 1 438 ? -2.945 14.999 -9.697 1.00 87.81 438 ILE A N 1
ATOM 3395 C CA . ILE A 1 438 ? -1.961 15.533 -8.743 1.00 87.81 438 ILE A CA 1
ATOM 3396 C C . ILE A 1 438 ? -0.994 14.429 -8.293 1.00 87.81 438 ILE A C 1
ATOM 3398 O O . ILE A 1 438 ? -1.406 13.368 -7.825 1.00 87.81 438 ILE A O 1
ATOM 3402 N N . GLY A 1 439 ? 0.305 14.711 -8.387 1.00 84.25 439 GLY A N 1
ATOM 3403 C CA . GLY A 1 439 ? 1.386 13.807 -7.998 1.00 84.25 439 GLY A CA 1
ATOM 3404 C C . GLY A 1 439 ? 1.746 12.752 -9.046 1.00 84.25 439 GLY A C 1
ATOM 3405 O O . GLY A 1 439 ? 2.638 11.949 -8.785 1.00 84.25 439 GLY A O 1
ATOM 3406 N N . GLN A 1 440 ? 1.090 12.746 -10.212 1.00 86.62 440 GLN A N 1
ATOM 3407 C CA . GLN A 1 440 ? 1.426 11.861 -11.328 1.00 86.62 440 GLN A CA 1
ATOM 3408 C C . GLN A 1 440 ? 2.033 12.648 -12.489 1.00 86.62 440 GLN A C 1
ATOM 3410 O O . GLN A 1 440 ? 1.570 13.733 -12.839 1.00 86.62 440 GLN A O 1
ATOM 3415 N N . THR A 1 441 ? 3.058 12.071 -13.112 1.00 91.38 441 THR A N 1
ATOM 3416 C CA . THR A 1 441 ? 3.678 12.624 -14.317 1.00 91.38 441 THR A CA 1
ATOM 3417 C C . THR A 1 441 ? 2.860 12.234 -15.541 1.00 91.38 441 THR A C 1
ATOM 3419 O O . THR A 1 441 ? 2.604 11.055 -15.776 1.00 91.38 441 THR A O 1
ATOM 3422 N N . THR A 1 442 ? 2.454 13.227 -16.326 1.00 91.19 442 THR A N 1
ATOM 3423 C CA . THR A 1 442 ? 1.703 13.046 -17.571 1.00 91.19 442 THR A CA 1
ATOM 3424 C C . THR A 1 442 ? 2.592 13.404 -18.757 1.00 91.19 442 THR A C 1
ATOM 3426 O O . THR A 1 442 ? 3.264 14.437 -18.742 1.00 91.19 442 THR A O 1
ATOM 3429 N N . VAL A 1 443 ? 2.593 12.553 -19.785 1.00 92.62 443 VAL A N 1
ATOM 3430 C CA . VAL A 1 443 ? 3.255 12.844 -21.062 1.00 92.62 443 VAL A CA 1
ATOM 3431 C C . VAL A 1 443 ? 2.404 13.851 -21.830 1.00 92.62 443 VAL A C 1
ATOM 3433 O O . VAL A 1 443 ? 1.229 13.593 -22.082 1.00 92.62 443 VAL A O 1
ATOM 3436 N N . LEU A 1 444 ? 2.992 14.989 -22.195 1.00 90.88 444 LEU A N 1
ATOM 3437 C CA . LEU A 1 444 ? 2.337 16.014 -23.008 1.00 90.88 444 LEU A CA 1
ATOM 3438 C C . LEU A 1 444 ? 2.471 15.705 -24.499 1.00 90.88 444 LEU A C 1
ATOM 3440 O O . LEU A 1 444 ? 1.479 15.710 -25.222 1.00 90.88 444 LEU A O 1
ATOM 3444 N N . ALA A 1 445 ? 3.696 15.428 -24.947 1.00 88.69 445 ALA A N 1
ATOM 3445 C CA . ALA A 1 445 ? 3.992 15.004 -26.310 1.00 88.69 445 ALA A CA 1
ATOM 3446 C C . ALA A 1 445 ? 5.341 14.288 -26.373 1.00 88.69 445 ALA A C 1
ATOM 3448 O O . ALA A 1 445 ? 6.228 14.537 -25.555 1.00 88.69 445 ALA A O 1
ATOM 3449 N N . GLY A 1 446 ? 5.493 13.432 -27.377 1.00 88.69 446 GLY A N 1
ATOM 3450 C CA . GLY A 1 446 ? 6.762 12.835 -27.765 1.00 88.69 446 GLY A CA 1
ATOM 3451 C C . GLY A 1 446 ? 6.967 12.983 -29.269 1.00 88.69 446 GLY A C 1
ATOM 3452 O O . GLY A 1 446 ? 5.999 12.975 -30.029 1.00 88.69 446 GLY A O 1
ATOM 3453 N N . TYR A 1 447 ? 8.219 13.124 -29.683 1.00 85.94 447 TYR A N 1
ATOM 3454 C CA . TYR A 1 447 ? 8.641 13.238 -31.070 1.00 85.94 447 TYR A CA 1
ATOM 3455 C C . TYR A 1 447 ? 9.853 12.337 -31.290 1.00 85.94 447 TYR A C 1
ATOM 3457 O O . TYR A 1 447 ? 10.841 12.445 -30.566 1.00 85.94 447 TYR A O 1
ATOM 3465 N N . THR A 1 448 ? 9.765 11.447 -32.273 1.00 89.31 448 THR A N 1
ATOM 3466 C CA . THR A 1 448 ? 10.889 10.621 -32.713 1.00 89.31 448 THR A CA 1
ATOM 3467 C C . THR A 1 448 ? 10.984 10.712 -34.222 1.00 89.31 448 THR A C 1
ATOM 3469 O O . THR A 1 448 ? 10.021 10.395 -34.920 1.00 89.31 448 THR A O 1
ATOM 3472 N N . GLU A 1 449 ? 12.147 11.095 -34.722 1.00 86.19 449 GLU A N 1
ATOM 3473 C CA . GLU A 1 449 ? 12.454 11.107 -36.143 1.00 86.19 449 GLU A CA 1
ATOM 3474 C C . GLU A 1 449 ? 13.752 10.341 -36.399 1.00 86.19 449 GLU A C 1
ATOM 3476 O O . GLU A 1 449 ? 14.687 10.326 -35.599 1.00 86.19 449 GLU A O 1
ATOM 3481 N N . ASN A 1 450 ? 13.755 9.625 -37.517 1.00 90.06 450 ASN A N 1
ATOM 3482 C CA . ASN A 1 450 ? 14.873 8.821 -37.970 1.00 90.06 450 ASN A CA 1
ATOM 3483 C C . ASN A 1 450 ? 14.994 9.022 -39.477 1.00 90.06 450 ASN A C 1
ATOM 3485 O O . ASN A 1 450 ? 14.122 8.589 -40.235 1.00 90.06 450 ASN A O 1
ATOM 3489 N N . SER A 1 451 ? 16.051 9.705 -39.891 1.00 86.88 451 SER A N 1
ATOM 3490 C CA . SER A 1 451 ? 16.320 10.047 -41.278 1.00 86.88 451 SER A CA 1
ATOM 3491 C C . SER A 1 451 ? 17.634 9.418 -41.707 1.00 86.88 451 SER A C 1
ATOM 3493 O O . SER A 1 451 ? 18.677 9.640 -41.095 1.00 86.88 451 SER A O 1
ATOM 3495 N N . LYS A 1 452 ? 17.577 8.613 -42.769 1.00 88.44 452 LYS A N 1
ATOM 3496 C CA . LYS A 1 452 ? 18.745 7.950 -43.348 1.00 88.44 452 LYS A CA 1
ATOM 3497 C C . LYS A 1 452 ? 18.922 8.398 -44.782 1.00 88.44 452 LYS A C 1
ATOM 3499 O O . LYS A 1 452 ? 18.156 7.994 -45.657 1.00 88.44 452 LYS A O 1
ATOM 3504 N N . THR A 1 453 ? 19.963 9.177 -45.020 1.00 89.56 453 THR A N 1
ATOM 3505 C CA . THR A 1 453 ? 20.335 9.626 -46.356 1.00 89.56 453 THR A CA 1
ATOM 3506 C C . THR A 1 453 ? 21.473 8.756 -46.864 1.00 89.56 453 THR A C 1
ATOM 3508 O O . THR A 1 453 ? 22.530 8.659 -46.241 1.00 89.56 453 THR A O 1
ATOM 3511 N N . TYR A 1 454 ? 21.250 8.102 -48.004 1.00 89.56 454 TYR A N 1
ATOM 3512 C CA . TYR A 1 454 ? 22.262 7.309 -48.692 1.00 89.56 454 TYR A CA 1
ATOM 3513 C C . TYR A 1 454 ? 22.563 7.938 -50.048 1.00 89.56 454 TYR A C 1
ATOM 3515 O O . TYR A 1 454 ? 21.709 7.954 -50.933 1.00 89.56 454 TYR A O 1
ATOM 3523 N N . GLN A 1 455 ? 23.788 8.426 -50.213 1.00 85.50 455 GLN A N 1
ATOM 3524 C CA . GLN A 1 455 ? 24.292 8.950 -51.474 1.00 85.50 455 GLN A CA 1
ATOM 3525 C C . GLN A 1 455 ? 25.464 8.089 -51.930 1.00 85.50 455 GLN A C 1
ATOM 3527 O O . GLN A 1 455 ? 26.454 7.914 -51.219 1.00 85.50 455 GLN A O 1
ATOM 3532 N N . LYS A 1 456 ? 25.345 7.536 -53.135 1.00 86.62 456 LYS A N 1
ATOM 3533 C CA . LYS A 1 456 ? 26.413 6.787 -53.788 1.00 86.62 456 LYS A CA 1
ATOM 3534 C C . LYS A 1 456 ? 26.715 7.439 -55.123 1.00 86.62 456 LYS A C 1
ATOM 3536 O O . LYS A 1 456 ? 25.846 7.528 -55.984 1.00 86.62 456 LYS A O 1
ATOM 3541 N N . GLU A 1 457 ? 27.962 7.837 -55.290 1.00 83.31 457 GLU A N 1
ATOM 3542 C CA . GLU A 1 457 ? 28.510 8.314 -56.550 1.00 83.31 457 GLU A CA 1
ATOM 3543 C C . GLU A 1 457 ? 29.523 7.293 -57.045 1.00 83.31 457 GLU A C 1
ATOM 3545 O O . GLU A 1 457 ? 30.390 6.858 -56.288 1.00 83.31 457 GLU A O 1
ATOM 3550 N N . GLU A 1 458 ? 29.430 6.885 -58.305 1.00 86.06 458 GLU A N 1
ATOM 3551 C CA . GLU A 1 458 ? 30.372 5.929 -58.877 1.00 86.06 458 GLU A CA 1
ATOM 3552 C C . GLU A 1 458 ? 30.660 6.216 -60.344 1.00 86.06 458 GLU A C 1
ATOM 3554 O O . GLU A 1 458 ? 29.798 6.667 -61.097 1.00 86.06 458 GLU A O 1
ATOM 3559 N N . VAL A 1 459 ? 31.891 5.924 -60.755 1.00 85.81 459 VAL A N 1
ATOM 3560 C CA . VAL A 1 459 ? 32.275 5.925 -62.164 1.00 85.81 459 VAL A CA 1
ATOM 3561 C C . VAL A 1 459 ? 31.735 4.645 -62.812 1.00 85.81 459 VAL A C 1
ATOM 3563 O O . VAL A 1 459 ? 32.016 3.552 -62.302 1.00 85.81 459 VAL A O 1
ATOM 3566 N N . PRO A 1 460 ? 31.028 4.731 -63.954 1.00 80.62 460 PRO A N 1
ATOM 3567 C CA . PRO A 1 460 ? 30.581 3.553 -64.690 1.00 80.62 460 PRO A CA 1
ATOM 3568 C C . PRO A 1 460 ? 31.736 2.574 -64.950 1.00 80.62 460 PRO A C 1
ATOM 3570 O O . PRO A 1 460 ? 32.849 2.990 -65.271 1.00 80.62 460 PRO A O 1
ATOM 3573 N N . PHE A 1 461 ? 31.476 1.270 -64.818 1.00 82.06 461 PHE A N 1
ATOM 3574 C CA . PHE A 1 461 ? 32.452 0.171 -64.928 1.00 82.06 461 PHE A CA 1
ATOM 3575 C C . PHE A 1 461 ? 33.489 0.115 -63.784 1.00 82.06 461 PHE A C 1
ATOM 3577 O O . PHE A 1 461 ? 33.516 -0.862 -63.034 1.00 82.06 461 PHE A O 1
ATOM 3584 N N . LEU A 1 462 ? 34.293 1.163 -63.581 1.00 80.62 462 LEU A N 1
ATOM 3585 C CA . LEU A 1 462 ? 35.404 1.182 -62.612 1.00 80.62 462 LEU A CA 1
ATOM 3586 C C . LEU A 1 462 ? 34.951 1.175 -61.142 1.00 80.62 462 LEU A C 1
ATOM 3588 O O . LEU A 1 462 ? 35.616 0.569 -60.302 1.00 80.62 462 LEU A O 1
ATOM 3592 N N . GLY A 1 463 ? 33.813 1.801 -60.830 1.00 78.38 463 GLY A N 1
ATOM 3593 C CA . GLY A 1 463 ? 33.249 1.846 -59.477 1.00 78.38 463 GLY A CA 1
ATOM 3594 C C . GLY A 1 463 ? 32.650 0.520 -58.994 1.00 78.38 463 GLY A C 1
ATOM 3595 O O . GLY A 1 463 ? 32.438 0.347 -57.798 1.00 78.38 463 GLY A O 1
ATOM 3596 N N . SER A 1 464 ? 32.425 -0.436 -59.903 1.00 84.25 464 SER A N 1
ATOM 3597 C CA . SER A 1 464 ? 31.795 -1.732 -59.600 1.00 84.25 464 SER A CA 1
ATOM 3598 C C . SER A 1 464 ? 32.783 -2.869 -59.300 1.00 84.25 464 SER A C 1
ATOM 3600 O O . SER A 1 464 ? 32.374 -3.951 -58.879 1.00 84.25 464 SER A O 1
ATOM 3602 N N . ILE A 1 465 ? 34.085 -2.645 -59.509 1.00 85.50 465 ILE A N 1
ATOM 3603 C CA . ILE A 1 465 ? 35.126 -3.664 -59.328 1.00 85.50 465 ILE A CA 1
ATOM 3604 C C . ILE A 1 465 ? 35.553 -3.702 -57.848 1.00 85.50 465 ILE A C 1
ATOM 3606 O O . ILE A 1 465 ? 36.019 -2.682 -57.332 1.00 85.50 465 ILE A O 1
ATOM 3610 N N . PRO A 1 466 ? 35.475 -4.855 -57.152 1.00 79.12 466 PRO A N 1
ATOM 3611 C CA . PRO A 1 466 ? 35.953 -4.984 -55.774 1.00 79.12 466 PRO A CA 1
ATOM 3612 C C . PRO A 1 466 ? 37.412 -4.526 -55.626 1.00 79.12 466 PRO A C 1
ATOM 3614 O O . PRO A 1 466 ? 38.211 -4.698 -56.543 1.00 79.12 466 PRO A O 1
ATOM 3617 N N . LEU A 1 467 ? 37.772 -3.951 -54.472 1.00 78.19 467 LEU A N 1
ATOM 3618 C CA . LEU A 1 467 ? 39.069 -3.298 -54.177 1.00 78.19 467 LEU A CA 1
ATOM 3619 C C . LEU A 1 467 ? 39.336 -2.003 -54.969 1.00 78.19 467 LEU A C 1
ATOM 3621 O O . LEU A 1 467 ? 39.749 -1.012 -54.370 1.00 78.19 467 LEU A O 1
ATOM 3625 N N . VAL A 1 468 ? 39.056 -1.974 -56.273 1.00 81.06 468 VAL A N 1
ATOM 3626 C CA . VAL A 1 468 ? 39.208 -0.787 -57.139 1.00 81.06 468 VAL A CA 1
ATOM 3627 C C . VAL A 1 468 ? 38.123 0.261 -56.851 1.00 81.06 468 VAL A C 1
ATOM 3629 O O . VAL A 1 468 ? 38.387 1.462 -56.914 1.00 81.06 468 VAL A O 1
ATOM 3632 N N . GLN A 1 469 ? 36.936 -0.180 -56.425 1.00 80.94 469 GLN A N 1
ATOM 3633 C CA . GLN A 1 469 ? 35.792 0.661 -56.064 1.00 80.94 469 GLN A CA 1
ATOM 3634 C C . GLN A 1 469 ? 36.121 1.767 -55.050 1.00 80.94 469 GLN A C 1
ATOM 3636 O O . GLN A 1 469 ? 35.568 2.850 -55.148 1.00 80.94 469 GLN A O 1
ATOM 3641 N N . TYR A 1 470 ? 37.051 1.556 -54.108 1.00 78.00 470 TYR A N 1
ATOM 3642 C CA . TYR A 1 470 ? 37.391 2.564 -53.090 1.00 78.00 470 TYR A CA 1
ATOM 3643 C C . TYR A 1 470 ? 38.114 3.793 -53.661 1.00 78.00 470 TYR A C 1
ATOM 3645 O O . TYR A 1 470 ? 38.272 4.793 -52.960 1.00 78.00 470 TYR A O 1
ATOM 3653 N N . PHE A 1 471 ? 38.560 3.725 -54.916 1.00 80.44 471 PHE A N 1
ATOM 3654 C CA . PHE A 1 471 ? 39.157 4.844 -55.634 1.00 80.44 471 PHE A CA 1
ATOM 3655 C C . PHE A 1 471 ? 38.145 5.499 -56.597 1.00 80.44 471 PHE A C 1
ATOM 3657 O O . PHE A 1 471 ? 38.215 6.697 -56.827 1.00 80.44 471 PHE A O 1
ATOM 3664 N N . PHE A 1 472 ? 37.175 4.760 -57.139 1.00 82.75 472 PHE A N 1
ATOM 3665 C CA . PHE A 1 472 ? 36.272 5.261 -58.192 1.00 82.75 472 PHE A CA 1
ATOM 3666 C C . PHE A 1 472 ? 34.789 5.314 -57.793 1.00 82.75 472 PHE A C 1
ATOM 3668 O O . PHE A 1 472 ? 33.934 5.577 -58.640 1.00 82.75 472 PHE A O 1
ATOM 3675 N N . ALA A 1 473 ? 34.478 5.061 -56.525 1.00 82.44 473 ALA A N 1
ATOM 3676 C CA . ALA A 1 473 ? 33.155 5.201 -55.945 1.00 82.44 473 ALA A CA 1
ATOM 3677 C C . ALA A 1 473 ? 33.246 5.823 -54.545 1.00 82.44 473 ALA A C 1
ATOM 3679 O O . ALA A 1 473 ? 34.068 5.422 -53.718 1.00 82.44 473 ALA A O 1
ATOM 3680 N N . GLN A 1 474 ? 32.352 6.771 -54.278 1.00 83.12 474 GLN A N 1
ATOM 3681 C CA . GLN A 1 474 ? 32.186 7.425 -52.991 1.00 83.12 474 GLN A CA 1
ATOM 3682 C C . GLN A 1 474 ? 30.788 7.129 -52.452 1.00 83.12 474 GLN A C 1
ATOM 3684 O O . GLN A 1 474 ? 29.779 7.312 -53.133 1.00 83.12 474 GLN A O 1
ATOM 3689 N N . GLN A 1 475 ? 30.734 6.649 -51.217 1.00 84.38 475 GLN A N 1
ATOM 3690 C CA . GLN A 1 475 ? 29.501 6.385 -50.490 1.00 84.38 475 GLN A CA 1
ATOM 3691 C C . GLN A 1 475 ? 29.447 7.287 -49.266 1.00 84.38 475 GLN A C 1
ATOM 3693 O O . GLN A 1 475 ? 30.299 7.173 -48.384 1.00 84.38 475 GLN A O 1
ATOM 3698 N N . THR A 1 476 ? 28.426 8.133 -49.206 1.00 84.38 476 THR A N 1
ATOM 3699 C CA . THR A 1 476 ? 28.097 8.956 -48.046 1.00 84.38 476 THR A CA 1
ATOM 3700 C C . THR A 1 476 ? 26.797 8.434 -47.450 1.00 84.38 476 THR A C 1
ATOM 3702 O O . THR A 1 476 ? 25.773 8.350 -48.127 1.00 84.38 476 THR A O 1
ATOM 3705 N N . SER A 1 477 ? 26.852 8.038 -46.183 1.00 85.44 477 SER A N 1
ATOM 3706 C CA . SER A 1 477 ? 25.692 7.623 -45.402 1.00 85.44 477 SER A CA 1
ATOM 3707 C C . SER A 1 477 ? 25.555 8.559 -44.215 1.00 85.44 477 SER A C 1
ATOM 3709 O O . SER A 1 477 ? 26.479 8.648 -43.408 1.00 85.44 477 SER A O 1
ATOM 3711 N N . GLU A 1 478 ? 24.405 9.205 -44.091 1.00 86.06 478 GLU A N 1
ATOM 3712 C CA . GLU A 1 478 ? 24.050 10.053 -42.953 1.00 86.06 478 GLU A CA 1
ATOM 3713 C C . GLU A 1 478 ? 22.841 9.436 -42.245 1.00 86.06 478 GLU A C 1
ATOM 3715 O O . GLU A 1 478 ? 21.841 9.119 -42.886 1.00 86.06 478 GLU A O 1
ATOM 3720 N N . ASP A 1 479 ? 22.965 9.199 -40.941 1.00 86.06 479 ASP A N 1
ATOM 3721 C CA . ASP A 1 479 ? 21.920 8.679 -40.057 1.00 86.06 479 ASP A CA 1
ATOM 3722 C C . ASP A 1 479 ? 21.668 9.738 -38.979 1.00 86.06 479 ASP A C 1
ATOM 3724 O O . ASP A 1 479 ? 22.550 10.013 -38.161 1.00 86.06 479 ASP A O 1
ATOM 3728 N N . LEU A 1 480 ? 20.491 10.360 -39.028 1.00 84.94 480 LEU A N 1
ATOM 3729 C CA . LEU A 1 480 ? 20.045 11.393 -38.100 1.00 84.94 480 LEU A CA 1
ATOM 3730 C C . LEU A 1 480 ? 18.878 10.848 -37.287 1.00 84.94 480 LEU A C 1
ATOM 3732 O O . LEU A 1 480 ? 17.841 10.474 -37.841 1.00 84.94 480 LEU A O 1
ATOM 3736 N N . LYS A 1 481 ? 19.038 10.823 -35.965 1.00 86.56 481 LYS A N 1
ATOM 3737 C CA . LYS A 1 481 ? 17.993 10.402 -35.032 1.00 86.56 481 LYS A CA 1
ATOM 3738 C C . LYS A 1 481 ? 17.713 11.505 -34.038 1.00 86.56 481 LYS A C 1
ATOM 3740 O O . LYS A 1 481 ? 18.619 11.977 -33.360 1.00 86.56 481 LYS A O 1
ATOM 3745 N N . THR A 1 482 ? 16.451 11.865 -33.904 1.00 86.06 482 THR A N 1
ATOM 3746 C CA . THR A 1 482 ? 15.982 12.873 -32.957 1.00 86.06 482 THR A CA 1
ATOM 3747 C C . THR A 1 482 ? 14.908 12.248 -32.080 1.00 86.06 482 THR A C 1
ATOM 3749 O O . THR A 1 482 ? 13.970 11.627 -32.567 1.00 86.06 482 THR A O 1
ATOM 3752 N N . ASN A 1 483 ? 15.058 12.377 -30.767 1.00 88.12 483 ASN A N 1
ATOM 3753 C CA . ASN A 1 483 ? 14.096 11.931 -29.767 1.00 88.12 483 ASN A CA 1
ATOM 3754 C C . ASN A 1 483 ? 13.810 13.091 -28.830 1.00 88.12 483 ASN A C 1
ATOM 3756 O O . ASN A 1 483 ? 14.743 13.684 -28.296 1.00 88.12 483 ASN A O 1
ATOM 3760 N N . LEU A 1 484 ? 12.541 13.401 -28.601 1.00 88.25 484 LEU A N 1
ATOM 3761 C CA . LEU A 1 484 ? 12.128 14.502 -27.749 1.00 88.25 484 LEU A CA 1
ATOM 3762 C C . LEU A 1 484 ? 10.867 14.125 -26.968 1.00 88.25 484 LEU A C 1
ATOM 3764 O O . LEU A 1 484 ? 9.939 13.531 -27.512 1.00 88.25 484 LEU A O 1
ATOM 3768 N N . LEU A 1 485 ? 10.831 14.463 -25.681 1.00 91.38 485 LEU A N 1
ATOM 3769 C CA . LEU A 1 485 ? 9.747 14.134 -24.763 1.00 91.38 485 LEU A CA 1
ATOM 3770 C C . LEU A 1 485 ? 9.427 15.322 -23.850 1.00 91.38 485 LEU A C 1
ATOM 3772 O O . LEU A 1 485 ? 10.300 15.833 -23.150 1.00 91.38 485 LEU A O 1
ATOM 3776 N N . TYR A 1 486 ? 8.155 15.713 -23.820 1.00 92.25 486 TYR A N 1
ATOM 3777 C CA . TYR A 1 486 ? 7.609 16.727 -22.921 1.00 92.25 486 TYR A CA 1
ATOM 3778 C C . TYR A 1 486 ? 6.768 16.056 -21.833 1.00 92.25 486 TYR A C 1
ATOM 3780 O O . TYR A 1 486 ? 5.792 15.365 -22.137 1.00 92.25 486 TYR A O 1
ATOM 3788 N N . LEU A 1 487 ? 7.103 16.286 -20.566 1.00 92.50 487 LEU A N 1
ATOM 3789 C CA . LEU A 1 487 ? 6.382 15.761 -19.406 1.00 92.50 487 LEU A CA 1
ATOM 3790 C C . LEU A 1 487 ? 5.980 16.889 -18.461 1.00 92.50 487 LEU A C 1
ATOM 3792 O O . LEU A 1 487 ? 6.653 17.915 -18.371 1.00 92.50 487 LEU A O 1
ATOM 3796 N N . ILE A 1 488 ? 4.921 16.655 -17.691 1.00 93.44 488 ILE A N 1
ATOM 3797 C CA . ILE A 1 488 ? 4.475 17.582 -16.655 1.00 93.44 488 ILE A CA 1
ATOM 3798 C C . ILE A 1 488 ? 3.967 16.847 -15.423 1.00 93.44 488 ILE A C 1
ATOM 3800 O O . ILE A 1 488 ? 3.330 15.800 -15.528 1.00 93.44 488 ILE A O 1
ATOM 3804 N N . THR A 1 489 ? 4.249 17.396 -14.246 1.00 94.31 489 THR A N 1
ATOM 3805 C CA . THR A 1 489 ? 3.839 16.838 -12.957 1.00 94.31 489 THR A CA 1
ATOM 3806 C C . THR A 1 489 ? 3.256 17.949 -12.083 1.00 94.31 489 THR A C 1
ATOM 3808 O O . THR A 1 489 ? 4.010 18.750 -11.526 1.00 94.31 489 THR A O 1
ATOM 3811 N N . PRO A 1 490 ? 1.921 18.034 -11.941 1.00 92.94 490 PRO A N 1
ATOM 3812 C CA . PRO A 1 490 ? 1.301 18.971 -11.015 1.00 92.94 490 PRO A CA 1
ATOM 3813 C C . PRO A 1 490 ? 1.353 18.432 -9.579 1.00 92.94 490 PRO A C 1
ATOM 3815 O O . PRO A 1 490 ? 1.066 17.265 -9.308 1.00 92.94 490 PRO A O 1
ATOM 3818 N N . ARG A 1 491 ? 1.672 19.302 -8.628 1.00 89.44 491 ARG A N 1
ATOM 3819 C CA . ARG A 1 491 ? 1.728 19.048 -7.186 1.00 89.44 491 ARG A CA 1
ATOM 3820 C C . ARG A 1 491 ? 0.939 20.130 -6.459 1.00 89.44 491 ARG A C 1
ATOM 3822 O O . ARG A 1 491 ? 0.976 21.293 -6.840 1.00 89.44 491 ARG A O 1
ATOM 3829 N N . LEU A 1 492 ? 0.231 19.778 -5.390 1.00 85.75 492 LEU A N 1
ATOM 3830 C CA . LEU A 1 492 ? -0.409 20.797 -4.556 1.00 85.75 492 LEU A CA 1
ATOM 3831 C C . LEU A 1 492 ? 0.659 21.497 -3.706 1.00 85.75 492 LEU A C 1
ATOM 3833 O O . LEU A 1 492 ? 1.468 20.825 -3.063 1.00 85.75 492 LEU A O 1
ATOM 3837 N N . ALA A 1 493 ? 0.662 22.826 -3.699 1.00 71.06 493 ALA A N 1
ATOM 3838 C CA . ALA A 1 493 ? 1.579 23.609 -2.891 1.00 71.06 493 ALA A CA 1
ATOM 3839 C C . ALA A 1 493 ? 1.019 23.773 -1.471 1.00 71.06 493 ALA A C 1
ATOM 3841 O O . ALA A 1 493 ? -0.145 24.111 -1.264 1.00 71.06 493 ALA A O 1
ATOM 3842 N N . GLY A 1 494 ? 1.862 23.493 -0.479 1.00 63.72 494 GLY A N 1
ATOM 3843 C CA . GLY A 1 494 ? 1.504 23.518 0.937 1.00 63.72 494 GLY A CA 1
ATOM 3844 C C . GLY A 1 494 ? 1.589 22.143 1.590 1.00 63.72 494 GLY A C 1
ATOM 3845 O O . GLY A 1 494 ? 1.485 21.098 0.944 1.00 63.72 494 GLY A O 1
ATOM 3846 N N . LYS A 1 495 ? 1.778 22.129 2.915 1.00 42.47 495 LYS A N 1
ATOM 3847 C CA . LYS A 1 495 ? 1.530 20.916 3.693 1.00 42.47 495 LYS A CA 1
ATOM 3848 C C . LYS A 1 495 ? 0.062 20.593 3.487 1.00 42.47 495 LYS A C 1
ATOM 3850 O O . LYS A 1 495 ? -0.792 21.232 4.098 1.00 42.47 495 LYS A O 1
ATOM 3855 N N . GLN A 1 496 ? -0.235 19.574 2.689 1.00 43.03 496 GLN A N 1
ATOM 3856 C CA . GLN A 1 496 ? -1.463 18.850 2.924 1.00 43.03 496 GLN A CA 1
ATOM 3857 C C . GLN A 1 496 ? -1.377 18.381 4.373 1.00 43.03 496 GLN A C 1
ATOM 3859 O O . GLN A 1 496 ? -0.703 17.403 4.703 1.00 43.03 496 GLN A O 1
ATOM 3864 N N . LYS A 1 497 ? -2.073 19.092 5.264 1.00 42.69 497 LYS A N 1
ATOM 3865 C CA . LYS A 1 497 ? -2.768 18.424 6.346 1.00 42.69 497 LYS A CA 1
ATOM 3866 C C . LYS A 1 497 ? -3.595 17.421 5.566 1.00 42.69 497 LYS A C 1
ATOM 3868 O O . LYS A 1 497 ? -4.561 17.833 4.936 1.00 42.69 497 LYS A O 1
ATOM 3873 N N . LYS A 1 498 ? -3.093 16.186 5.406 1.00 36.19 498 LYS A N 1
ATOM 3874 C CA . LYS A 1 498 ? -3.855 15.131 4.750 1.00 36.19 498 LYS A CA 1
ATOM 3875 C C . LYS A 1 498 ? -5.209 15.255 5.418 1.00 36.19 498 LYS A C 1
ATOM 3877 O O . LYS A 1 498 ? -5.303 14.994 6.620 1.00 36.19 498 LYS A O 1
ATOM 3882 N N . GLU A 1 499 ? -6.230 15.672 4.682 1.00 42.75 499 GLU A N 1
ATOM 3883 C CA . GLU A 1 499 ? -7.557 15.193 4.982 1.00 42.75 499 GLU A CA 1
ATOM 3884 C C . GLU A 1 499 ? -7.418 13.693 4.749 1.00 42.75 499 GLU A C 1
ATOM 3886 O O . GLU A 1 499 ? -7.694 13.157 3.681 1.00 42.75 499 GLU A O 1
ATOM 3891 N N . LYS A 1 500 ? -6.867 12.998 5.756 1.00 40.78 500 LYS A N 1
ATOM 3892 C CA . LYS A 1 500 ? -7.231 11.628 6.025 1.00 40.78 500 LYS A CA 1
ATOM 3893 C C . LYS A 1 500 ? -8.738 11.747 6.050 1.00 40.78 500 LYS A C 1
ATOM 3895 O O . LYS A 1 500 ? -9.268 12.396 6.950 1.00 40.78 500 LYS A O 1
ATOM 3900 N N . SER A 1 501 ? -9.394 11.290 4.985 1.00 36.72 501 SER A N 1
ATOM 3901 C CA . SER A 1 501 ? -10.846 11.273 4.922 1.00 36.72 501 SER A CA 1
ATOM 3902 C C . SER A 1 501 ? -11.311 10.780 6.284 1.00 36.72 501 SER A C 1
ATOM 3904 O O . SER A 1 501 ? -10.874 9.707 6.705 1.00 36.72 501 SER A O 1
ATOM 3906 N N . LEU A 1 502 ? -12.071 11.609 6.996 1.00 48.44 502 LEU A N 1
ATOM 3907 C CA . LEU A 1 502 ? -12.214 11.545 8.456 1.00 48.44 502 LEU A CA 1
ATOM 3908 C C . LEU A 1 502 ? -12.827 10.235 8.983 1.00 48.44 502 LEU A C 1
ATOM 3910 O O . LEU A 1 502 ? -12.885 10.033 10.184 1.00 48.44 502 LEU A O 1
ATOM 3914 N N . VAL A 1 503 ? -13.224 9.328 8.091 1.00 48.03 503 VAL A N 1
ATOM 3915 C CA . VAL A 1 503 ? -13.230 7.873 8.268 1.00 48.03 503 VAL A CA 1
ATOM 3916 C C . VAL A 1 503 ? -12.985 7.288 6.872 1.00 48.03 503 VAL A C 1
ATOM 3918 O O . VAL A 1 503 ? -13.923 7.189 6.078 1.00 48.03 503 VAL A O 1
ATOM 3921 N N . GLN A 1 504 ? -11.751 6.915 6.514 1.00 44.81 504 GLN A N 1
ATOM 3922 C CA . GLN A 1 504 ? -11.554 6.077 5.329 1.00 44.81 504 GLN A CA 1
ATOM 3923 C C . GLN A 1 504 ? -12.066 4.695 5.727 1.00 44.81 504 GLN A C 1
ATOM 3925 O O . GLN A 1 504 ? -11.351 3.920 6.357 1.00 44.81 504 GLN A O 1
ATOM 3930 N N . ARG A 1 505 ? -13.357 4.435 5.477 1.00 55.53 505 ARG A N 1
ATOM 3931 C CA . ARG A 1 505 ? -13.974 3.141 5.789 1.00 55.53 505 ARG A CA 1
ATOM 3932 C C . ARG A 1 505 ? -13.078 2.064 5.195 1.00 55.53 505 ARG A C 1
ATOM 3934 O O . ARG A 1 505 ? -12.800 2.101 3.994 1.00 55.53 505 ARG A O 1
ATOM 3941 N N . SER A 1 506 ? -12.603 1.154 6.042 1.00 62.44 506 SER A N 1
ATOM 3942 C CA . SER A 1 506 ? -11.721 0.075 5.615 1.00 62.44 506 SER A CA 1
ATOM 3943 C C . SER A 1 506 ? -12.361 -0.650 4.422 1.00 62.44 506 SER A C 1
ATOM 3945 O O . SER A 1 506 ? -13.588 -0.787 4.337 1.00 62.44 506 SER A O 1
ATOM 3947 N N . ARG A 1 507 ? -11.558 -1.135 3.464 1.00 69.94 507 ARG A N 1
ATOM 3948 C CA . ARG A 1 507 ? -12.086 -1.990 2.378 1.00 69.94 507 ARG A CA 1
ATOM 3949 C C . ARG A 1 507 ? -12.911 -3.147 2.962 1.00 69.94 507 ARG A C 1
ATOM 3951 O O . ARG A 1 507 ? -13.958 -3.500 2.414 1.00 69.94 507 ARG A O 1
ATOM 3958 N N . VAL A 1 508 ? -12.498 -3.635 4.132 1.00 70.56 508 VAL A N 1
ATOM 3959 C CA . VAL A 1 508 ? -13.184 -4.634 4.958 1.00 70.56 508 VAL A CA 1
ATOM 3960 C C . VAL A 1 508 ? -14.599 -4.212 5.348 1.00 70.56 508 VAL A C 1
ATOM 3962 O O . VAL A 1 508 ? -15.531 -4.985 5.132 1.00 70.56 508 VAL A O 1
ATOM 3965 N N . HIS A 1 509 ? -14.795 -2.986 5.838 1.00 70.88 509 HIS A N 1
ATOM 3966 C CA . HIS A 1 509 ? -16.116 -2.456 6.178 1.00 70.88 509 HIS A CA 1
ATOM 3967 C C . HIS A 1 509 ? -17.092 -2.571 4.996 1.00 70.88 509 HIS A C 1
ATOM 3969 O O . HIS A 1 509 ? -18.223 -3.031 5.153 1.00 70.88 509 HIS A O 1
ATOM 3975 N N . SER A 1 510 ? -16.646 -2.221 3.783 1.00 75.31 510 SER A N 1
ATOM 3976 C CA . SER A 1 510 ? -17.483 -2.337 2.581 1.00 75.31 510 SER A CA 1
ATOM 3977 C C . SER A 1 510 ? -17.811 -3.793 2.217 1.00 75.31 510 SER A C 1
ATOM 3979 O O . SER A 1 510 ? -18.937 -4.084 1.810 1.00 75.31 510 SER A O 1
ATOM 3981 N N . LYS A 1 511 ? -16.858 -4.716 2.408 1.00 79.50 511 LYS A N 1
ATOM 3982 C CA . LYS A 1 511 ? -17.012 -6.155 2.142 1.00 79.50 511 LYS A CA 1
ATOM 3983 C C . LYS A 1 511 ? -18.015 -6.784 3.112 1.00 79.50 511 LYS A C 1
ATOM 3985 O O . LYS A 1 511 ? -18.976 -7.406 2.674 1.00 79.50 511 LYS A O 1
ATOM 3990 N N . LEU A 1 512 ? -17.855 -6.538 4.412 1.00 76.69 512 LEU A N 1
ATOM 3991 C CA . LEU A 1 512 ? -18.741 -7.063 5.456 1.00 76.69 512 LEU A CA 1
ATOM 3992 C C . LEU A 1 512 ? -20.156 -6.481 5.376 1.00 76.69 512 LEU A C 1
ATOM 3994 O O . LEU A 1 512 ? -21.128 -7.197 5.622 1.00 76.69 512 LEU A O 1
ATOM 3998 N N . LYS A 1 513 ? -20.296 -5.213 4.966 1.00 78.12 513 LYS A N 1
ATOM 3999 C CA . LYS A 1 513 ? -21.607 -4.612 4.696 1.00 78.12 513 LYS A CA 1
ATOM 4000 C C . LYS A 1 513 ? -22.344 -5.333 3.564 1.00 78.12 513 LYS A C 1
ATOM 4002 O O . LYS A 1 513 ? -23.525 -5.628 3.714 1.00 78.12 513 LYS A O 1
ATOM 4007 N N . LYS A 1 514 ? -21.658 -5.668 2.462 1.00 77.12 514 LYS A N 1
ATOM 4008 C CA . LYS A 1 514 ? -22.248 -6.459 1.362 1.00 77.12 514 LYS A CA 1
ATOM 4009 C C . LYS A 1 514 ? -22.690 -7.854 1.817 1.00 77.12 514 LYS A C 1
ATOM 4011 O O . LYS A 1 514 ? -23.675 -8.364 1.301 1.00 77.12 514 LYS A O 1
ATOM 4016 N N . CYS A 1 515 ? -22.010 -8.438 2.803 1.00 73.31 515 CYS A N 1
ATOM 4017 C CA . CYS A 1 515 ? -22.378 -9.722 3.406 1.00 73.31 515 CYS A CA 1
ATOM 4018 C C . CYS A 1 515 ? -23.519 -9.629 4.441 1.00 73.31 515 CYS A C 1
ATOM 4020 O O . CYS A 1 515 ? -23.815 -10.624 5.095 1.00 73.31 515 CYS A O 1
ATOM 4022 N N . GLY A 1 516 ? -24.131 -8.454 4.647 1.00 74.75 516 GLY A N 1
ATOM 4023 C CA . GLY A 1 516 ? -25.219 -8.266 5.617 1.00 74.75 516 GLY A CA 1
ATOM 4024 C C . GLY A 1 516 ? -24.782 -8.328 7.085 1.00 74.75 516 GLY A C 1
ATOM 4025 O O . GLY A 1 516 ? -25.625 -8.365 7.975 1.00 74.75 516 GLY A O 1
ATOM 4026 N N . PHE A 1 517 ? -23.474 -8.326 7.358 1.00 76.56 517 PHE A N 1
ATOM 4027 C CA . PHE A 1 517 ? -22.935 -8.469 8.713 1.00 76.56 517 PHE A CA 1
ATOM 4028 C C . PHE A 1 517 ? -23.057 -7.186 9.558 1.00 76.56 517 PHE A C 1
ATOM 4030 O O . PHE A 1 517 ? -22.992 -7.229 10.784 1.00 76.56 517 PHE A O 1
ATOM 4037 N N . MET A 1 518 ? -23.240 -6.032 8.910 1.00 71.12 518 MET A N 1
ATOM 4038 C CA . MET A 1 518 ? -23.262 -4.724 9.567 1.00 71.12 518 MET A CA 1
ATOM 4039 C C . MET A 1 518 ? -24.704 -4.268 9.822 1.00 71.12 518 MET A C 1
ATOM 4041 O O . MET A 1 518 ? -25.433 -3.986 8.876 1.00 71.12 518 MET A O 1
ATOM 4045 N N . SER A 1 519 ? -25.103 -4.137 11.090 1.00 56.28 519 SER A N 1
ATOM 4046 C CA . SER A 1 519 ? -26.401 -3.543 11.479 1.00 56.28 519 SER A CA 1
ATOM 4047 C C . SER A 1 519 ? -26.297 -2.494 12.596 1.00 56.28 519 SER A C 1
ATOM 4049 O O . SER A 1 519 ? -27.136 -1.600 12.682 1.00 56.28 519 SER A O 1
ATOM 4051 N N . LEU A 1 520 ? -25.249 -2.559 13.428 1.00 53.53 520 LEU A N 1
ATOM 4052 C CA . LEU A 1 520 ? -25.127 -1.763 14.659 1.00 53.53 520 LEU A CA 1
ATOM 4053 C C . LEU A 1 520 ? -24.195 -0.544 14.551 1.00 53.53 520 LEU A C 1
ATOM 4055 O O . LEU A 1 520 ? -24.378 0.433 15.274 1.00 53.53 520 LEU A O 1
ATOM 4059 N N . GLY A 1 521 ? -23.206 -0.569 13.651 1.00 50.91 521 GLY A N 1
ATOM 4060 C CA . GLY A 1 521 ? -22.139 0.442 13.607 1.00 50.91 521 GLY A CA 1
ATOM 4061 C C . GLY A 1 521 ? -22.510 1.794 12.984 1.00 50.91 521 GLY A C 1
ATOM 4062 O O . GLY A 1 521 ? -21.742 2.742 13.110 1.00 50.91 521 GLY A O 1
ATOM 4063 N N . GLU A 1 522 ? -23.658 1.911 12.309 1.00 49.75 522 GLU A N 1
ATOM 4064 C CA . GLU A 1 522 ? -23.992 3.109 11.516 1.00 49.75 522 GLU A CA 1
ATOM 4065 C C . GLU A 1 522 ? -24.621 4.256 12.332 1.00 49.75 522 GLU A C 1
ATOM 4067 O O . GLU A 1 522 ? -24.756 5.360 11.812 1.00 49.75 522 GLU A O 1
ATOM 4072 N N . LYS A 1 523 ? -24.995 4.026 13.601 1.00 50.94 523 LYS A N 1
ATOM 4073 C CA . LYS A 1 523 ? -25.793 4.974 14.412 1.00 50.94 523 LYS A CA 1
ATOM 4074 C C . LYS A 1 523 ? -25.132 5.441 15.715 1.00 50.94 523 LYS A C 1
ATOM 4076 O O . LYS A 1 523 ? -25.819 5.939 16.603 1.00 50.94 523 LYS A O 1
ATOM 4081 N N . THR A 1 524 ? -23.824 5.266 15.878 1.00 59.56 524 THR A N 1
ATOM 4082 C CA . THR A 1 524 ? -23.117 5.694 17.097 1.00 59.56 524 THR A CA 1
ATOM 4083 C C . THR A 1 524 ? -22.442 7.053 16.902 1.00 59.56 524 THR A C 1
ATOM 4085 O O . THR A 1 524 ? -22.068 7.428 15.793 1.00 59.56 524 THR A O 1
ATOM 4088 N N . ASN A 1 525 ? -22.208 7.786 17.998 1.00 66.62 525 ASN A N 1
ATOM 4089 C CA . ASN A 1 525 ? -21.452 9.054 18.002 1.00 66.62 525 ASN A CA 1
ATOM 4090 C C . ASN A 1 525 ? -19.954 8.878 17.666 1.00 66.62 525 ASN A C 1
ATOM 4092 O O . ASN A 1 525 ? -19.151 9.777 17.909 1.00 66.62 525 ASN A O 1
ATOM 4096 N N . LEU A 1 526 ? -19.583 7.717 17.124 1.00 68.31 526 LEU A N 1
ATOM 4097 C CA . LEU A 1 526 ? -18.232 7.255 16.848 1.00 68.31 526 LEU A CA 1
ATOM 4098 C C . LEU A 1 526 ? -17.426 8.243 16.019 1.00 68.31 526 LEU A C 1
ATOM 4100 O O . LEU A 1 526 ? -16.265 8.492 16.319 1.00 68.31 526 LEU A O 1
ATOM 4104 N N . PHE A 1 527 ? -18.074 8.825 15.011 1.00 65.94 527 PHE A N 1
ATOM 4105 C CA . PHE A 1 527 ? -17.479 9.823 14.133 1.00 65.94 527 PHE A CA 1
ATOM 4106 C C . PHE A 1 527 ? -16.876 10.990 14.927 1.00 65.94 527 PHE A C 1
ATOM 4108 O O . PHE A 1 527 ? -15.710 11.329 14.748 1.00 65.94 527 PHE A O 1
ATOM 4115 N N . TYR A 1 528 ? -17.641 11.547 15.869 1.00 69.81 528 TYR A N 1
ATOM 4116 C CA . TYR A 1 528 ? -17.209 12.687 16.678 1.00 69.81 528 TYR A CA 1
ATOM 4117 C C . TYR A 1 528 ? -16.074 12.327 17.639 1.00 69.81 528 TYR A C 1
ATOM 4119 O O . TYR A 1 528 ? -15.207 13.152 17.914 1.00 69.81 528 TYR A O 1
ATOM 4127 N N . ILE A 1 529 ? -16.074 11.095 18.153 1.00 73.31 529 ILE A N 1
ATOM 4128 C CA . ILE A 1 529 ? -15.042 10.620 19.079 1.00 73.31 529 ILE A CA 1
ATOM 4129 C C . ILE A 1 529 ? -13.742 10.372 18.332 1.00 73.31 529 ILE A C 1
ATOM 4131 O O . ILE A 1 529 ? -12.722 10.896 18.751 1.00 73.31 529 ILE A O 1
ATOM 4135 N N . LEU A 1 530 ? -13.765 9.641 17.215 1.00 72.81 530 LEU A N 1
ATOM 4136 C CA . LEU A 1 530 ? -12.561 9.391 16.419 1.00 72.81 530 LEU A CA 1
ATOM 4137 C C . LEU A 1 530 ? -11.925 10.708 15.952 1.00 72.81 530 LEU A C 1
ATOM 4139 O O . LEU A 1 530 ? -10.719 10.884 16.088 1.00 72.81 530 LEU A O 1
ATOM 4143 N N . GLN A 1 531 ? -12.741 11.680 15.531 1.00 67.56 531 GLN A N 1
ATOM 4144 C CA . GLN A 1 531 ? -12.263 13.024 15.199 1.00 67.56 531 GLN A CA 1
ATOM 4145 C C . GLN A 1 531 ? -11.642 13.755 16.402 1.00 67.56 531 GLN A C 1
ATOM 4147 O O . GLN A 1 531 ? -10.652 14.470 16.250 1.00 67.56 531 GLN A O 1
ATOM 4152 N N . PHE A 1 532 ? -12.225 13.619 17.596 1.00 73.56 532 PHE A N 1
ATOM 4153 C CA . PHE A 1 532 ? -11.654 14.185 18.817 1.00 73.56 532 PHE A CA 1
ATOM 4154 C C . PHE A 1 532 ? -10.303 13.536 19.152 1.00 73.56 532 PHE A C 1
ATOM 4156 O O . PHE A 1 532 ? -9.342 14.256 19.414 1.00 73.56 532 PHE A O 1
ATOM 4163 N N . LEU A 1 533 ? -10.211 12.205 19.070 1.00 71.44 533 LEU A N 1
ATOM 4164 C CA . LEU A 1 533 ? -8.993 11.441 19.359 1.00 71.44 533 LEU A CA 1
ATOM 4165 C C . LEU A 1 533 ? -7.843 11.770 18.402 1.00 71.44 533 LEU A C 1
ATOM 4167 O O . LEU A 1 533 ? -6.707 11.926 18.843 1.00 71.44 533 LEU A O 1
ATOM 4171 N N . ASP A 1 534 ? -8.131 11.939 17.111 1.00 67.00 534 ASP A N 1
ATOM 4172 C CA . ASP A 1 534 ? -7.122 12.307 16.110 1.00 67.00 534 ASP A CA 1
ATOM 4173 C C . ASP A 1 534 ? -6.493 13.687 16.371 1.00 67.00 534 ASP A C 1
ATOM 4175 O O . ASP A 1 534 ? -5.336 13.926 16.017 1.00 67.00 534 ASP A O 1
ATOM 4179 N N . ASN A 1 535 ? -7.243 14.605 16.987 1.00 65.00 535 ASN A N 1
ATOM 4180 C CA . ASN A 1 535 ? -6.795 15.972 17.260 1.00 65.00 535 ASN A CA 1
ATOM 4181 C C . ASN A 1 535 ? -6.098 16.131 18.622 1.00 65.00 535 ASN A C 1
ATOM 4183 O O . ASN A 1 535 ? -5.512 17.185 18.882 1.00 65.00 535 ASN A O 1
ATOM 4187 N N . THR A 1 536 ? -6.140 15.124 19.499 1.00 64.38 536 THR A N 1
ATOM 4188 C CA . THR A 1 536 ? -5.470 15.188 20.803 1.00 64.38 536 THR A CA 1
ATOM 4189 C C . THR A 1 536 ? -3.988 14.797 20.691 1.00 64.38 536 THR A C 1
ATOM 4191 O O . THR A 1 536 ? -3.685 13.695 20.240 1.00 64.38 536 THR A O 1
ATOM 4194 N N . PRO A 1 537 ? -3.034 15.653 21.122 1.00 46.62 537 PRO A N 1
ATOM 4195 C CA . PRO A 1 537 ? -1.593 15.387 20.998 1.00 46.62 537 PRO A CA 1
ATOM 4196 C C . PRO A 1 537 ? -1.097 14.242 21.899 1.00 46.62 537 PRO A C 1
ATOM 4198 O O . PRO A 1 537 ? -0.020 13.697 21.667 1.00 46.62 537 PRO A O 1
ATOM 4201 N N . PHE A 1 538 ? -1.885 13.851 22.904 1.00 47.16 538 PHE A N 1
ATOM 4202 C CA . PHE A 1 538 ? -1.648 12.651 23.700 1.00 47.16 538 PHE A CA 1
ATOM 4203 C C . PHE A 1 538 ? -2.254 11.443 22.977 1.00 47.16 538 PHE A C 1
ATOM 4205 O O . PHE A 1 538 ? -3.441 11.154 23.089 1.00 47.16 538 PHE A O 1
ATOM 4212 N N . TYR A 1 539 ? -1.418 10.778 22.184 1.00 45.62 539 TYR A N 1
ATOM 4213 C CA . TYR A 1 539 ? -1.767 9.594 21.404 1.00 45.62 539 TYR A CA 1
ATOM 4214 C C . TYR A 1 539 ? -2.156 8.394 22.292 1.00 45.62 539 TYR A C 1
ATOM 4216 O O . TYR A 1 539 ? -1.482 8.094 23.275 1.00 45.62 539 TYR A O 1
ATOM 4224 N N . ALA A 1 540 ? -3.156 7.644 21.812 1.00 57.03 540 ALA A N 1
ATOM 4225 C CA . ALA A 1 540 ? -3.484 6.248 22.133 1.00 57.03 540 ALA A CA 1
ATOM 4226 C C . ALA A 1 540 ? -4.426 5.970 23.324 1.00 57.03 540 ALA A C 1
ATOM 4228 O O . ALA A 1 540 ? -4.087 5.247 24.263 1.00 57.03 540 ALA A O 1
ATOM 4229 N N . ASP A 1 541 ? -5.684 6.413 23.208 1.00 64.94 541 ASP A N 1
ATOM 4230 C CA . ASP A 1 541 ? -6.783 5.829 23.996 1.00 64.94 541 ASP A CA 1
ATOM 4231 C C . ASP A 1 541 ? -6.959 4.321 23.741 1.00 64.94 541 ASP A C 1
ATOM 4233 O O . ASP A 1 541 ? -7.402 3.606 24.636 1.00 64.94 541 ASP A O 1
ATOM 4237 N N . PHE A 1 542 ? -6.540 3.811 22.579 1.00 75.88 542 PHE A N 1
ATOM 4238 C CA . PHE A 1 542 ? -6.400 2.377 22.310 1.00 75.88 542 PHE A CA 1
ATOM 4239 C C . PHE A 1 542 ? -5.058 1.883 22.867 1.00 75.88 542 PHE A C 1
ATOM 4241 O O . PHE A 1 542 ? -4.008 2.172 22.290 1.00 75.88 542 PHE A O 1
ATOM 4248 N N . ARG A 1 543 ? -5.068 1.148 23.986 1.00 79.81 543 ARG A N 1
ATOM 4249 C CA . ARG A 1 543 ? -3.839 0.708 24.672 1.00 79.81 543 ARG A CA 1
ATOM 4250 C C . ARG A 1 543 ? -3.549 -0.769 24.431 1.00 79.81 543 ARG A C 1
ATOM 4252 O O . ARG A 1 543 ? -4.456 -1.602 24.363 1.00 79.81 543 ARG A O 1
ATOM 4259 N N . SER A 1 544 ? -2.262 -1.113 24.380 1.00 74.81 544 SER A N 1
ATOM 4260 C CA . SER A 1 544 ? -1.825 -2.508 24.453 1.00 74.81 544 SER A CA 1
ATOM 4261 C C . SER A 1 544 ? -2.295 -3.123 25.781 1.00 74.81 544 SER A C 1
ATOM 4263 O O . SER A 1 544 ? -2.060 -2.585 26.866 1.00 74.81 544 SER A O 1
ATOM 4265 N N . GLY A 1 545 ? -3.024 -4.236 25.698 1.00 78.75 545 GLY A N 1
ATOM 4266 C CA . GLY A 1 545 ? -3.616 -4.921 26.853 1.00 78.75 545 GLY A CA 1
ATOM 4267 C C . GLY A 1 545 ? -5.060 -4.535 27.191 1.00 78.75 545 GLY A C 1
ATOM 4268 O O . GLY A 1 545 ? -5.599 -5.060 28.169 1.00 78.75 545 GLY A O 1
ATOM 4269 N N . ASP A 1 546 ? -5.696 -3.665 26.396 1.00 85.50 546 ASP A N 1
ATOM 4270 C CA . ASP A 1 546 ? -7.157 -3.523 26.417 1.00 85.50 546 ASP A CA 1
ATOM 4271 C C . ASP A 1 546 ? -7.803 -4.880 26.112 1.00 85.50 546 ASP A C 1
ATOM 4273 O O . ASP A 1 546 ? -8.532 -5.437 26.929 1.00 85.50 546 ASP A O 1
ATOM 4277 N N . LEU A 1 547 ? -7.452 -5.474 24.975 1.00 89.00 547 LEU A N 1
ATOM 4278 C CA . LEU A 1 547 ? -7.870 -6.826 24.623 1.00 89.00 547 LEU A CA 1
ATOM 4279 C C . LEU A 1 547 ? -6.819 -7.844 25.070 1.00 89.00 547 LEU A C 1
ATOM 4281 O O . LEU A 1 547 ? -5.624 -7.543 25.093 1.00 89.00 547 LEU A O 1
ATOM 4285 N N . ILE A 1 548 ? -7.268 -9.052 25.424 1.00 85.56 548 ILE A N 1
ATOM 4286 C CA . ILE A 1 548 ? -6.359 -10.169 25.704 1.00 85.56 548 ILE A CA 1
ATOM 4287 C C . ILE A 1 548 ? -5.722 -10.588 24.381 1.00 85.56 548 ILE A C 1
ATOM 4289 O O . ILE A 1 548 ? -6.434 -10.799 23.395 1.00 85.56 548 ILE A O 1
ATOM 4293 N N . GLU A 1 549 ? -4.393 -10.673 24.355 1.00 78.44 549 GLU A N 1
ATOM 4294 C CA . GLU A 1 549 ? -3.658 -11.129 23.179 1.00 78.44 549 GLU A CA 1
ATOM 4295 C C . GLU A 1 549 ? -4.102 -12.533 22.769 1.00 78.44 549 GLU A C 1
ATOM 4297 O O . GLU A 1 549 ? -4.379 -13.402 23.598 1.00 78.44 549 GLU A O 1
ATOM 4302 N N . LEU A 1 550 ? -4.154 -12.752 21.460 1.00 71.31 550 LEU A N 1
ATOM 4303 C CA . LEU A 1 550 ? -4.565 -14.023 20.890 1.00 71.31 550 LEU A CA 1
ATOM 4304 C C . LEU A 1 550 ? -3.601 -15.139 21.307 1.00 71.31 550 LEU A C 1
ATOM 4306 O O . LEU A 1 550 ? -2.431 -15.143 20.931 1.00 71.31 550 LEU A O 1
ATOM 4310 N N . ASN A 1 551 ? -4.153 -16.112 22.030 1.00 58.91 551 ASN A N 1
ATOM 4311 C CA . ASN A 1 551 ? -3.640 -17.468 22.169 1.00 58.91 551 ASN A CA 1
ATOM 4312 C C . ASN A 1 551 ? -2.167 -17.577 22.623 1.00 58.91 551 ASN A C 1
ATOM 4314 O O . ASN A 1 551 ? -1.365 -18.293 22.022 1.00 58.91 551 ASN A O 1
ATOM 4318 N N . GLN A 1 552 ? -1.812 -16.907 23.728 1.00 51.38 552 GLN A N 1
ATOM 4319 C CA . GLN A 1 552 ? -0.502 -17.078 24.384 1.00 51.38 552 GLN A CA 1
ATOM 4320 C C . GLN A 1 552 ? -0.195 -18.563 24.679 1.00 51.38 552 GLN A C 1
ATOM 4322 O O . GLN A 1 552 ? 0.951 -18.987 24.562 1.00 51.38 552 GLN A O 1
ATOM 4327 N N . GLY A 1 553 ? -1.226 -19.372 24.961 1.00 49.91 553 GLY A N 1
ATOM 4328 C CA . GLY A 1 553 ? -1.120 -20.824 25.138 1.00 49.91 553 GLY A CA 1
ATOM 4329 C C . GLY A 1 553 ? -0.654 -21.559 23.879 1.00 49.91 553 GLY A C 1
ATOM 4330 O O . GLY A 1 553 ? 0.388 -22.205 23.922 1.00 49.91 553 GLY A O 1
ATOM 4331 N N . PHE A 1 554 ? -1.353 -21.398 22.744 1.00 57.50 554 PHE A N 1
ATOM 4332 C CA . PHE A 1 554 ? -0.987 -22.043 21.469 1.00 57.50 554 PHE A CA 1
ATOM 4333 C C . PHE A 1 554 ? 0.463 -21.773 21.072 1.00 57.50 554 PHE A C 1
ATOM 4335 O O . PHE A 1 554 ? 1.149 -22.656 20.576 1.00 57.50 554 PHE A O 1
ATOM 4342 N N . PHE A 1 555 ? 0.977 -20.570 21.316 1.00 53.53 555 PHE A N 1
ATOM 4343 C CA . PHE A 1 555 ? 2.345 -20.241 20.922 1.00 53.53 555 PHE A CA 1
ATOM 4344 C C . PHE A 1 555 ? 3.422 -20.728 21.895 1.00 53.53 555 PHE A C 1
ATOM 4346 O O . PHE A 1 555 ? 4.562 -20.935 21.462 1.00 53.53 555 PHE A O 1
ATOM 4353 N N . CYS A 1 556 ? 3.062 -20.950 23.158 1.00 55.41 556 CYS A N 1
ATOM 4354 C CA . CYS A 1 556 ? 3.931 -21.531 24.179 1.00 55.41 556 CYS A CA 1
ATOM 4355 C C . CYS A 1 556 ? 3.912 -23.069 24.181 1.00 55.41 556 CYS A C 1
ATOM 4357 O O . CYS A 1 556 ? 4.847 -23.673 24.702 1.00 55.41 556 CYS A O 1
ATOM 4359 N N . SER A 1 557 ? 2.908 -23.697 23.562 1.00 65.06 557 SER A N 1
ATOM 4360 C CA . SER A 1 557 ? 2.831 -25.150 23.385 1.00 65.06 557 SER A CA 1
ATOM 4361 C C . SER A 1 557 ? 3.977 -25.708 22.520 1.00 65.06 557 SER A C 1
ATOM 4363 O O . SER A 1 557 ? 4.513 -24.994 21.662 1.00 65.06 557 SER A O 1
ATOM 4365 N N . PRO A 1 558 ? 4.374 -26.981 22.706 1.00 69.44 558 PRO A N 1
ATOM 4366 C CA . PRO A 1 558 ? 5.298 -27.660 21.801 1.00 69.44 558 PRO A CA 1
ATOM 4367 C C . PRO A 1 558 ? 4.713 -27.752 20.384 1.00 69.44 558 PRO A C 1
ATOM 4369 O O . PRO A 1 558 ? 3.504 -27.667 20.175 1.00 69.44 558 PRO A O 1
ATOM 4372 N N . ILE A 1 559 ? 5.576 -27.909 19.378 1.00 70.94 559 ILE A N 1
ATOM 4373 C CA . ILE A 1 559 ? 5.150 -27.834 17.974 1.00 70.94 559 ILE A CA 1
ATOM 4374 C C . ILE A 1 559 ? 4.147 -28.935 17.585 1.00 70.94 559 ILE A C 1
ATOM 4376 O O . ILE A 1 559 ? 3.257 -28.685 16.773 1.00 70.94 559 ILE A O 1
ATOM 4380 N N . SER A 1 560 ? 4.246 -30.122 18.191 1.00 65.12 560 SER A N 1
ATOM 4381 C CA . SER A 1 560 ? 3.294 -31.227 18.012 1.00 65.12 560 SER A CA 1
ATOM 4382 C C . SER A 1 560 ? 1.878 -30.817 18.419 1.00 65.12 560 SER A C 1
ATOM 4384 O O . SER A 1 560 ? 0.939 -30.991 17.640 1.00 65.12 560 SER A O 1
ATOM 4386 N N . ASP A 1 561 ? 1.740 -30.179 19.580 1.00 67.31 561 ASP A N 1
ATOM 4387 C CA . ASP A 1 561 ? 0.467 -29.663 20.080 1.00 67.31 561 ASP A CA 1
ATOM 4388 C C . ASP A 1 561 ? -0.080 -28.561 19.172 1.00 67.31 561 ASP A C 1
ATOM 4390 O O . ASP A 1 561 ? -1.279 -28.521 18.901 1.00 67.31 561 ASP A O 1
ATOM 4394 N N . LYS A 1 562 ? 0.782 -27.700 18.624 1.00 71.88 562 LYS A N 1
ATOM 4395 C CA . LYS A 1 562 ? 0.337 -26.673 17.673 1.00 71.88 562 LYS A CA 1
ATOM 4396 C C . LYS A 1 562 ? -0.236 -27.290 16.405 1.00 71.88 562 LYS A C 1
ATOM 4398 O O . LYS A 1 562 ? -1.335 -26.928 15.995 1.00 71.88 562 LYS A O 1
ATOM 4403 N N . PHE A 1 563 ? 0.459 -28.256 15.806 1.00 68.38 563 PHE A N 1
ATOM 4404 C CA . PHE A 1 563 ? -0.082 -28.969 14.650 1.00 68.38 563 PHE A CA 1
ATOM 4405 C C . PHE A 1 563 ? -1.361 -29.736 14.994 1.00 68.38 563 PHE A C 1
ATOM 4407 O O . PHE A 1 563 ? -2.259 -29.803 14.159 1.00 68.38 563 PHE A O 1
ATOM 4414 N N . SER A 1 564 ? -1.487 -30.261 16.217 1.00 65.12 564 SER A N 1
ATOM 4415 C CA . SER A 1 564 ? -2.727 -30.900 16.669 1.00 65.12 564 SER A CA 1
ATOM 4416 C C . SER A 1 564 ? -3.904 -29.929 16.715 1.00 65.12 564 SER A C 1
ATOM 4418 O O . SER A 1 564 ? -4.977 -30.244 16.201 1.00 65.12 564 SER A O 1
ATOM 4420 N N . GLN A 1 565 ? -3.688 -28.718 17.233 1.00 66.44 565 GLN A N 1
ATOM 4421 C CA . GLN A 1 565 ? -4.707 -27.675 17.278 1.00 66.44 565 GLN A CA 1
ATOM 4422 C C . GLN A 1 565 ? -5.054 -27.201 15.861 1.00 66.44 565 GLN A C 1
ATOM 4424 O O . GLN A 1 565 ? -6.231 -27.141 15.519 1.00 66.44 565 GLN A O 1
ATOM 4429 N N . LEU A 1 566 ? -4.052 -26.975 14.998 1.00 66.94 566 LEU A N 1
ATOM 4430 C CA . LEU A 1 566 ? -4.259 -26.628 13.584 1.00 66.94 566 LEU A CA 1
ATOM 4431 C C . LEU A 1 566 ? -5.039 -27.700 12.820 1.00 66.94 566 LEU A C 1
ATOM 4433 O O . LEU A 1 566 ? -5.925 -27.374 12.035 1.00 66.94 566 LEU A O 1
ATOM 4437 N N . ALA A 1 567 ? -4.763 -28.976 13.073 1.00 63.59 567 ALA A N 1
ATOM 4438 C CA . ALA A 1 567 ? -5.497 -30.071 12.455 1.00 63.59 567 ALA A CA 1
ATOM 4439 C C . ALA A 1 567 ? -6.913 -30.237 13.016 1.00 63.59 567 ALA A C 1
ATOM 4441 O O . ALA A 1 567 ? -7.812 -30.669 12.297 1.00 63.59 567 ALA A O 1
ATOM 4442 N N . GLY A 1 568 ? -7.130 -29.871 14.283 1.00 58.50 568 GLY A N 1
ATOM 4443 C CA . GLY A 1 568 ? -8.462 -29.770 14.877 1.00 58.50 568 GLY A CA 1
ATOM 4444 C C . GLY A 1 568 ? -9.350 -28.773 14.136 1.00 58.50 568 GLY A C 1
ATOM 4445 O O . GLY A 1 568 ? -10.547 -29.007 14.002 1.00 58.50 568 GLY A O 1
ATOM 4446 N N . PHE A 1 569 ? -8.754 -27.719 13.584 1.00 59.88 569 PHE A N 1
ATOM 4447 C CA . PHE A 1 569 ? -9.470 -26.711 12.822 1.00 59.88 569 PHE A CA 1
ATOM 4448 C C . PHE A 1 569 ? -9.835 -27.130 11.384 1.00 59.88 569 PHE A C 1
ATOM 4450 O O . PHE A 1 569 ? -10.788 -26.591 10.834 1.00 59.88 569 PHE A O 1
ATOM 4457 N N . LEU A 1 570 ? -9.141 -28.095 10.766 1.00 58.41 570 LEU A N 1
ATOM 4458 C CA . LEU A 1 570 ? -9.368 -28.481 9.359 1.00 58.41 570 LEU A CA 1
ATOM 4459 C C . LEU A 1 570 ? -10.783 -29.021 9.053 1.00 58.41 570 LEU A C 1
ATOM 4461 O O . LEU A 1 570 ? -11.147 -29.094 7.884 1.00 58.41 570 LEU A O 1
ATOM 4465 N N . TYR A 1 571 ? -11.579 -29.378 10.066 1.00 47.91 571 TYR A N 1
ATOM 4466 C CA . TYR A 1 571 ? -12.899 -30.004 9.902 1.00 47.91 571 TYR A CA 1
ATOM 4467 C C . TYR A 1 571 ? -13.968 -29.472 10.878 1.00 47.91 571 TYR A C 1
ATOM 4469 O O . TYR A 1 571 ? -14.658 -30.262 11.524 1.00 47.91 571 TYR A O 1
ATOM 4477 N N . TYR A 1 572 ? -14.135 -28.149 10.970 1.00 41.19 572 TYR A N 1
ATOM 4478 C CA . TYR A 1 572 ? -15.325 -27.539 11.586 1.00 41.19 572 TYR A CA 1
ATOM 4479 C C . TYR A 1 572 ? -15.931 -26.439 10.732 1.00 41.19 572 TYR A C 1
ATOM 4481 O O . TYR A 1 572 ? -15.150 -25.593 10.255 1.00 41.19 572 TYR A O 1
#

Sequence (572 aa):
MKIWWFFCSFLIAGCASSPGPGEGLQPVILEKMRPHVPDFFNLNQFAQILSNQGTGHASLYVNQALSMAPRNACLHLINGFLYEEMTRQGDCTKKPLAAVAYRTAYNIDPSFWLSCYLYGLHQLREKAYPEAQEYLSSAFILMPQNPDILYALTYASYFAQDLSVALSAVSKLVTLAPERTDIQKAAAIIFAATGLFSQAEEWLKKYQKSVGVSSYESCRLQQRVQEWKATHQNAKRSYSKDWQKSVKLPEKEDPSIIIDCYIIGCMEDASSLKGNNFLNLLSLSNTSLSTSWNRTLDRKKAYKPVLGSWEKQLDFDGEVSMGSAFYSMNIANSKGRSVEFCYCPTVNTVLKKTVTFEDLHQYTGAVAGSTGGGISDIPAGTSISVTPLSLTASGEVIMEVMLQHSAFFNPPTLTTGISQQVLGTSDGKIVSTIKAVIGQTTVLAGYTENSKTYQKEEVPFLGSIPLVQYFFAQQTSEDLKTNLLYLITPRLAGKQKKEKSLVQRSRVHSKLKKCGFMSLGEKTNLFYILQFLDNTPFYADFRSGDLIELNQGFFCSPISDKFSQLAGFLYY